Protein AF-0000000084805340 (afdb_homodimer)

Solvent-accessible surface area (backbone atoms only — not comparable to full-atom values): 25530 Å² total; per-residue (Å²): 120,75,67,56,54,58,51,49,50,50,53,51,51,50,49,49,51,50,48,52,50,48,50,46,33,46,48,24,64,72,66,59,49,51,51,74,78,45,49,32,59,67,52,22,52,51,39,37,47,47,32,56,75,67,48,68,43,53,66,16,47,51,46,40,50,48,22,26,52,51,4,32,51,51,7,40,52,50,9,49,52,53,14,47,51,30,64,72,32,68,70,47,32,68,67,45,55,80,47,46,63,61,62,62,34,36,57,60,73,74,46,36,56,58,33,34,73,75,54,34,50,54,64,58,21,23,18,50,43,2,12,54,50,9,17,49,45,20,21,51,18,33,35,50,10,55,64,62,47,53,63,68,58,52,51,49,39,52,72,71,64,50,48,74,66,51,42,39,66,71,43,38,48,61,56,12,44,65,38,32,44,53,14,46,48,52,18,45,58,37,8,51,51,25,27,36,53,23,18,53,69,45,44,84,59,13,50,37,26,47,37,52,53,27,47,75,69,60,33,43,29,47,32,53,27,52,48,52,53,49,26,50,49,33,44,49,43,52,50,51,47,50,51,52,39,52,71,72,38,51,76,58,62,74,46,93,63,86,70,82,127,120,74,67,56,55,57,52,47,50,50,53,50,51,50,49,48,50,49,47,51,49,48,50,48,33,46,50,25,65,74,67,62,48,51,49,74,77,46,48,31,58,67,52,22,51,51,38,36,46,48,33,56,76,68,47,68,42,51,66,16,47,51,45,40,50,48,22,26,52,52,4,32,51,54,7,40,52,49,8,49,51,53,16,47,51,30,65,73,32,68,70,48,32,68,66,44,57,82,47,46,63,60,62,61,34,37,56,58,72,74,46,36,56,58,34,34,73,75,55,32,49,52,66,59,22,22,19,49,42,3,11,55,51,10,18,48,45,22,21,51,18,34,37,50,9,54,65,62,46,54,64,67,58,52,51,48,39,53,73,73,64,51,47,73,65,52,44,39,66,70,43,38,48,60,57,12,44,64,39,32,47,54,14,47,47,52,17,44,56,36,7,54,52,26,26,36,51,23,19,53,68,46,43,83,60,13,50,38,28,47,36,52,54,27,46,74,68,59,34,42,27,48,30,53,28,51,48,52,52,48,26,51,49,34,44,48,43,51,49,52,46,49,52,51,39,52,70,72,38,51,75,58,61,74,45,93,64,84,69,83,126

Foldseek 3Di:
DVVVVVVVVVVVVVVVVVVVLVVQQCCCVVVVPDVLVPNRPVLLVVLLCCCVVVVVCVQQAVLLVCLLVLLLVLLLVLLQVVLVVCQVDVVSVVVCVVCLVVLLPDPLLVCLLVLCVVPNQGSVSLSNSLSSNLNNLLNVLSNVQQVQFDPVVVVVCVVVVHDPVRCCPVGSCLSSLVSNLVSSLVSSLSSLVSNLSNVCSHHDGHLSVVLVVCVVVSVVSNNVNSVVVSVVSSVVSNVVSVVVCCVRNVVVVVDDDPDPD/DVVVVVVVVVVVVVVVVVVVLVVQQCCCVVVVPDVLVPNRPVLLVVLLCCCVVVVVCVQQLVLLVCLLVLLLVLLLVLLQVVLVVCQVDVVNVVVCVVCLVVLLPDPLLVCLLVLCVVPNQGSVSLSNSLSSNLNNLLNVLSNVQLVQFDPVVVVVCVVVVHDPVRCCPVGSCLSSLVSNLVSSLVSSLSSLVSNLSNVCSHHDGHLSVVLVVCVVVSVSSNNVNSVVVSVVSSVVSNVVSVVVCCVRNVVVVVDDDPPPD

Radius of gyration: 24.5 Å; Cα contacts (8 Å, |Δi|>4): 705; chains: 2; bounding box: 59×65×71 Å

Secondary structure (DSSP, 8-state):
-HHHHHHHHHHHHHHHHHHHHHHHHHHHHHHT--TTT---HHHHHHHHHHHHHTSTHHHHHHHHHHHHHHHHHHHHHHHHHHHHHHHH-HHHHHHHHHHHHHHHHS-GGGGHHHHHHHH-SSHHHHHHHHHHHHHHHHHHHHHHHHHTS-HHHHHHHHHTT--HHHHIIIIIHHHHHHHHHHHHHHHHHHHHHHHHHHHHHS-SSSHHHHHHHHHHTT-HHHHHHHHHHHHHHHHHHHHHHHHHHHHHHHHHHTSS-----/-HHHHHHHHHHHHHHHHHHHHHHHHHHHHHTT--TTT---HHHHHHHHHHHHHTSTHHHHHHHHHHHHHHHHHHHHHHHHHHHHHHHH-HHHHHHHHHHHHHHHHS-GGGGHHHHHHHH-SSHHHHHHHHHHHHHHHHHHHHHHHHHTS-HHHHHHHHHTT--HHHHIIIIIHHHHHHHHHHHHHHHHHHHHHHHHHHHHHS-SSSHHHHHHHHHHTT-HHHHHHHHHHHHHHHHHHHHHHHHHHHHHSHHHHTSS-----

Nearest PDB structures (foldseek):
  8wm8-assembly1_A  TM=8.573E-01  e=1.080E-06  Nostoc sp. PCC 7120 = FACHB-418
  7ahd-assembly1_B  TM=6.836E-01  e=7.250E-08  Lactococcus lactis subsp. lactis
  7ahc-assembly1_B  TM=7.481E-01  e=4.657E-07  Lactococcus lactis subsp. lactis
  7ahd-assembly1_A  TM=6.688E-01  e=2.737E-07  Lactococcus lactis subsp. lactis
  7ahh-assembly1_A  TM=7.153E-01  e=5.089E-06  Lactococcus lactis subsp. lactis

Organism: Rhodopseudomonas palustris (strain HaA2) (NCBI:txid316058)

Sequence (522 aa):
MKSSRKTSHLLQSLLLAVLFVSVWEGCCRLFGISQLVLPPPSAIAVRLQSLVFGGTIWPHLWATLFEILSGFVLGVLAGLVVGALISLIPVLERLIYPYLVALQTLPKVAIAPLFIIWFGYGLTSKVVITALVCFFPVLVSVIAGFHSTDKDQLDMMKAFGATKWQTLVRLRIPSALVLIFAGLEIAAVLAVIGAIVGEFVGAQVGLGYLVVTLNFSLDVAGVFAVLIVLSAIGLAMHAITRYAARRYIFWIRRSDAPVIPMKSSRKTSHLLQSLLLAVLFVSVWEGCCRLFGISQLVLPPPSAIAVRLQSLVFGGTIWPHLWATLFEILSGFVLGVLAGLVVGALISLIPVLERLIYPYLVALQTLPKVAIAPLFIIWFGYGLTSKVVITALVCFFPVLVSVIAGFHSTDKDQLDMMKAFGATKWQTLVRLRIPSALVLIFAGLEIAAVLAVIGAIVGEFVGAQVGLGYLVVTLNFSLDVAGVFAVLIVLSAIGLAMHAITRYAARRYIFWIRRSDAPVIP

pLDDT: mean 88.42, std 13.18, range [30.05, 98.56]

Structure (mmCIF, N/CA/C/O backbone):
data_AF-0000000084805340-model_v1
#
loop_
_entity.id
_entity.type
_entity.pdbx_description
1 polymer 'Binding-protein-dependent transport systems inner membrane component'
#
loop_
_atom_site.group_PDB
_atom_site.id
_atom_site.type_symbol
_atom_site.label_atom_id
_atom_site.label_alt_id
_atom_site.label_comp_id
_atom_site.label_asym_id
_atom_site.label_entity_id
_atom_site.label_seq_id
_atom_site.pdbx_PDB_ins_code
_atom_site.Cartn_x
_atom_site.Cartn_y
_atom_site.Cartn_z
_atom_site.occupancy
_atom_site.B_iso_or_equiv
_atom_site.auth_seq_id
_atom_site.auth_comp_id
_atom_site.auth_asym_id
_atom_site.auth_atom_id
_atom_site.pdbx_PDB_model_num
ATOM 1 N N . MET A 1 1 ? 9.281 36.688 -18.844 1 39.62 1 MET A N 1
ATOM 2 C CA . MET A 1 1 ? 10.5 36.156 -18.234 1 39.62 1 MET A CA 1
ATOM 3 C C . MET A 1 1 ? 10.195 34.938 -17.406 1 39.62 1 MET A C 1
ATOM 5 O O . MET A 1 1 ? 11.102 34.156 -17.062 1 39.62 1 MET A O 1
ATOM 9 N N . LYS A 1 2 ? 8.922 34.844 -16.719 1 49.28 2 LYS A N 1
ATOM 10 C CA . LYS A 1 2 ? 8.469 33.781 -15.844 1 49.28 2 LYS A CA 1
ATOM 11 C C . LYS A 1 2 ? 8.195 32.5 -16.641 1 49.28 2 LYS A C 1
ATOM 13 O O . LYS A 1 2 ? 8.414 31.391 -16.141 1 49.28 2 LYS A O 1
ATOM 18 N N . SER A 1 3 ? 7.777 32.625 -17.828 1 51.97 3 SER A N 1
ATOM 19 C CA . SER A 1 3 ? 7.402 31.531 -18.719 1 51.97 3 SER A CA 1
ATOM 20 C C . SER A 1 3 ? 8.633 30.766 -19.203 1 51.97 3 SER A C 1
ATOM 22 O O . SER A 1 3 ? 8.57 29.547 -19.422 1 51.97 3 SER A O 1
ATOM 24 N N . SER A 1 4 ? 9.688 31.453 -19.266 1 50.66 4 SER A N 1
ATOM 25 C CA . SER A 1 4 ? 10.93 30.891 -19.781 1 50.66 4 SER A CA 1
ATOM 26 C C . SER A 1 4 ? 11.547 29.906 -18.797 1 50.66 4 SER A C 1
ATOM 28 O O . SER A 1 4 ? 12.133 28.906 -19.203 1 50.66 4 SER A O 1
ATOM 30 N N . ARG A 1 5 ? 11.312 30.109 -17.547 1 55.47 5 ARG A N 1
ATOM 31 C CA . ARG A 1 5 ? 11.914 29.266 -16.516 1 55.47 5 ARG A CA 1
ATOM 32 C C . ARG A 1 5 ? 11.234 27.906 -16.453 1 55.47 5 ARG A C 1
ATOM 34 O O . ARG A 1 5 ? 11.891 26.891 -16.234 1 55.47 5 ARG A O 1
ATOM 41 N N . LYS A 1 6 ? 9.922 27.953 -16.641 1 59.56 6 LYS A N 1
ATOM 42 C CA . LYS A 1 6 ? 9.172 26.703 -16.594 1 59.56 6 LYS A CA 1
ATOM 43 C C . LYS A 1 6 ? 9.539 25.797 -17.781 1 59.56 6 LYS A C 1
ATOM 45 O O . LYS A 1 6 ? 9.688 24.594 -17.625 1 59.56 6 LYS A O 1
ATOM 50 N N . THR A 1 7 ? 9.688 26.438 -18.875 1 61.66 7 THR A N 1
ATOM 51 C CA . THR A 1 7 ? 10.055 25.703 -20.094 1 61.66 7 THR A CA 1
ATOM 52 C C . THR A 1 7 ? 11.477 25.156 -19.984 1 61.66 7 THR A C 1
ATOM 54 O O . THR A 1 7 ? 11.75 24.047 -20.453 1 61.66 7 THR A O 1
ATOM 57 N N . SER A 1 8 ? 12.266 25.922 -19.344 1 66.06 8 SER A N 1
ATOM 58 C CA . SER A 1 8 ? 13.648 25.484 -19.172 1 66.06 8 SER A CA 1
ATOM 59 C C . SER A 1 8 ? 13.742 24.281 -18.25 1 66.06 8 SER A C 1
ATOM 61 O O . SER A 1 8 ? 14.508 23.344 -18.516 1 66.06 8 SER A O 1
ATOM 63 N N . HIS A 1 9 ? 12.82 24.219 -17.375 1 71.75 9 HIS A N 1
ATOM 64 C CA . HIS A 1 9 ? 12.82 23.094 -16.453 1 71.75 9 HIS A CA 1
ATOM 65 C C . HIS A 1 9 ? 12.32 21.812 -17.125 1 71.75 9 HIS A C 1
ATOM 67 O O . HIS A 1 9 ? 12.852 20.734 -16.906 1 71.75 9 HIS A O 1
ATOM 73 N N . LEU A 1 10 ? 11.43 22.031 -18.016 1 73.62 10 LEU A N 1
ATOM 74 C CA . LEU A 1 10 ? 10.906 20.891 -18.75 1 73.62 10 LEU A CA 1
ATOM 75 C C . LEU A 1 10 ? 11.953 20.344 -19.719 1 73.62 10 LEU A C 1
ATOM 77 O O . LEU A 1 10 ? 12.094 19.125 -19.875 1 73.62 10 LEU A O 1
ATOM 81 N N . LEU A 1 11 ? 12.617 21.266 -20.359 1 76.5 11 LEU A N 1
ATOM 82 C CA . LEU A 1 11 ? 13.648 20.859 -21.312 1 76.5 11 LEU A CA 1
ATOM 83 C C . LEU A 1 11 ? 14.797 20.156 -20.594 1 76.5 11 LEU A C 1
ATOM 85 O O . LEU A 1 11 ? 15.336 19.172 -21.094 1 76.5 11 LEU A O 1
ATOM 89 N N . GLN A 1 12 ? 15.109 20.625 -19.484 1 76.12 12 GLN A N 1
ATOM 90 C CA . GLN A 1 12 ? 16.172 20.016 -18.703 1 76.12 12 GLN A CA 1
ATOM 91 C C . GLN A 1 12 ? 15.758 18.625 -18.219 1 76.12 12 GLN A C 1
ATOM 93 O O . GLN A 1 12 ? 16.562 17.688 -18.234 1 76.12 12 GLN A O 1
ATOM 98 N N . SER A 1 13 ? 14.523 18.531 -17.844 1 78.38 13 SER A N 1
ATOM 99 C CA . SER A 1 13 ? 14.016 17.234 -17.406 1 78.38 13 SER A CA 1
ATOM 100 C C . SER A 1 13 ? 14 16.219 -18.547 1 78.38 13 SER A C 1
ATOM 102 O O . SER A 1 13 ? 14.344 15.047 -18.344 1 78.38 13 SER A O 1
ATOM 104 N N . LEU A 1 14 ? 13.656 16.672 -19.672 1 81.62 14 LEU A N 1
ATOM 105 C CA . LEU A 1 14 ? 13.609 15.797 -20.844 1 81.62 14 LEU A CA 1
ATOM 106 C C . LEU A 1 14 ? 15.008 15.375 -21.266 1 81.62 14 LEU A C 1
ATOM 108 O O . LEU A 1 14 ? 15.227 14.227 -21.641 1 81.62 14 LEU A O 1
ATOM 112 N N . LEU A 1 15 ? 15.906 16.266 -21.172 1 82.31 15 LEU A N 1
ATOM 113 C CA . LEU A 1 15 ? 17.281 15.961 -21.531 1 82.31 15 LEU A CA 1
ATOM 114 C C . LEU A 1 15 ? 17.891 14.938 -20.578 1 82.31 15 LEU A C 1
ATOM 116 O O . LEU A 1 15 ? 18.625 14.047 -21 1 82.31 15 LEU A O 1
ATOM 120 N N . LEU A 1 16 ? 17.547 15.094 -19.391 1 81.19 16 LEU A N 1
ATOM 121 C CA . LEU A 1 16 ? 18.047 14.148 -18.406 1 81.19 16 LEU A CA 1
ATOM 122 C C . LEU A 1 16 ? 17.453 12.758 -18.641 1 81.19 16 LEU A C 1
ATOM 124 O O . LEU A 1 16 ? 18.141 11.75 -18.469 1 81.19 16 LEU A O 1
ATOM 128 N N . ALA A 1 17 ? 16.219 12.742 -18.969 1 84.56 17 ALA A N 1
ATOM 129 C CA . ALA A 1 17 ? 15.586 11.461 -19.25 1 84.56 17 ALA A CA 1
ATOM 130 C C . ALA A 1 17 ? 16.219 10.789 -20.469 1 84.56 17 ALA A C 1
ATOM 132 O O . ALA A 1 17 ? 16.5 9.586 -20.438 1 84.56 17 ALA A O 1
ATOM 133 N N . VAL A 1 18 ? 16.453 11.617 -21.453 1 87.69 18 VAL A N 1
ATOM 134 C CA . VAL A 1 18 ? 17.062 11.102 -22.672 1 87.69 18 VAL A CA 1
ATOM 135 C C . VAL A 1 18 ? 18.484 10.617 -22.391 1 87.69 18 VAL A C 1
ATOM 137 O O . VAL A 1 18 ? 18.906 9.57 -22.891 1 87.69 18 VAL A O 1
ATOM 140 N N . LEU A 1 19 ? 19.172 11.391 -21.594 1 87.31 19 LEU A N 1
ATOM 141 C CA . LEU A 1 19 ? 20.516 11.008 -21.234 1 87.31 19 LEU A CA 1
ATOM 142 C C . LEU A 1 19 ? 20.516 9.695 -20.438 1 87.31 19 LEU A C 1
ATOM 144 O O . LEU A 1 19 ? 21.359 8.828 -20.672 1 87.31 19 LEU A O 1
ATOM 148 N N . PHE A 1 20 ? 19.641 9.602 -19.562 1 87.38 20 PHE A N 1
ATOM 149 C CA . PHE A 1 20 ? 19.547 8.391 -18.766 1 87.38 20 PHE A CA 1
ATOM 150 C C . PHE A 1 20 ? 19.266 7.176 -19.641 1 87.38 20 PHE A C 1
ATOM 152 O O . PHE A 1 20 ? 19.906 6.137 -19.5 1 87.38 20 PHE A O 1
ATOM 159 N N . VAL A 1 21 ? 18.359 7.328 -20.578 1 90.31 21 VAL A N 1
ATOM 160 C CA . VAL A 1 21 ? 17.984 6.23 -21.453 1 90.31 21 VAL A CA 1
ATOM 161 C C . VAL A 1 21 ? 19.141 5.883 -22.391 1 90.31 21 VAL A C 1
ATOM 163 O O . VAL A 1 21 ? 19.391 4.707 -22.672 1 90.31 21 VAL A O 1
ATOM 166 N N . SER A 1 22 ? 19.812 6.934 -22.844 1 91.62 22 SER A N 1
ATOM 167 C CA . SER A 1 22 ? 20.938 6.715 -23.734 1 91.62 22 SER A CA 1
ATOM 168 C C . SER A 1 22 ? 22.094 6.004 -23.031 1 91.62 22 SER A C 1
ATOM 170 O O . SER A 1 22 ? 22.734 5.121 -23.594 1 91.62 22 SER A O 1
ATOM 172 N N . VAL A 1 23 ? 22.297 6.398 -21.844 1 91.62 23 VAL A N 1
ATOM 173 C CA . VAL A 1 23 ? 23.344 5.754 -21.062 1 91.62 23 VAL A CA 1
ATOM 174 C C . VAL A 1 23 ? 22.953 4.301 -20.781 1 91.62 23 VAL A C 1
ATOM 176 O O . VAL A 1 23 ? 23.797 3.404 -20.859 1 91.62 23 VAL A O 1
ATOM 179 N N . TRP A 1 24 ? 21.719 4.102 -20.5 1 91.62 24 TRP A N 1
ATOM 180 C CA . TRP A 1 24 ? 21.203 2.754 -20.297 1 91.62 24 TRP A CA 1
ATOM 181 C C . TRP A 1 24 ? 21.391 1.904 -21.547 1 91.62 24 TRP A C 1
ATOM 183 O O . TRP A 1 24 ? 21.922 0.796 -21.469 1 91.62 24 TRP A O 1
ATOM 193 N N . GLU A 1 25 ? 21.016 2.436 -22.625 1 93.06 25 GLU A N 1
ATOM 194 C CA . GLU A 1 25 ? 21.188 1.744 -23.906 1 93.06 25 GLU A CA 1
ATOM 195 C C . GLU A 1 25 ? 22.656 1.447 -24.188 1 93.06 25 GLU A C 1
ATOM 197 O O . GLU A 1 25 ? 23 0.334 -24.594 1 93.06 25 GLU A O 1
ATOM 202 N N . GLY A 1 26 ? 23.406 2.469 -24.031 1 92.12 26 GLY A N 1
ATOM 203 C CA . GLY A 1 26 ? 24.828 2.324 -24.281 1 92.12 26 GLY A CA 1
ATOM 204 C C . GLY A 1 26 ? 25.484 1.291 -23.375 1 92.12 26 GLY A C 1
ATOM 205 O O . GLY A 1 26 ? 26.312 0.493 -23.844 1 92.12 26 GLY A O 1
ATOM 206 N N . CYS A 1 27 ? 25.156 1.305 -22.125 1 91.44 27 CYS A N 1
ATOM 207 C CA . CYS A 1 27 ? 25.734 0.347 -21.188 1 91.44 27 CYS A CA 1
ATOM 208 C C . CYS A 1 27 ? 25.359 -1.08 -21.562 1 91.44 27 CYS A C 1
ATOM 210 O O . CYS A 1 27 ? 26.188 -1.984 -21.5 1 91.44 27 CYS A O 1
ATOM 212 N N . CYS A 1 28 ? 24.125 -1.245 -21.953 1 90.81 28 CYS A N 1
ATOM 213 C CA . CYS A 1 28 ? 23.672 -2.576 -22.344 1 90.81 28 CYS A CA 1
ATOM 214 C C . CYS A 1 28 ? 24.406 -3.07 -23.578 1 90.81 28 CYS A C 1
ATOM 216 O O . CYS A 1 28 ? 24.828 -4.23 -23.641 1 90.81 28 CYS A O 1
ATOM 218 N N . ARG A 1 29 ? 24.656 -2.166 -24.469 1 89.06 29 ARG A N 1
ATOM 219 C CA . ARG A 1 29 ? 25.266 -2.555 -25.734 1 89.06 29 ARG A CA 1
ATOM 220 C C . ARG A 1 29 ? 26.781 -2.668 -25.594 1 89.06 29 ARG A C 1
ATOM 222 O O . ARG A 1 29 ? 27.406 -3.568 -26.172 1 89.06 29 ARG A O 1
ATOM 229 N N . LEU A 1 30 ? 27.344 -1.764 -24.828 1 90.62 30 LEU A N 1
ATOM 230 C CA . LEU A 1 30 ? 28.797 -1.715 -24.703 1 90.62 30 LEU A CA 1
ATOM 231 C C . LEU A 1 30 ? 29.312 -2.854 -23.844 1 90.62 30 LEU A C 1
ATOM 233 O O . LEU A 1 30 ? 30.375 -3.422 -24.109 1 90.62 30 LEU A O 1
ATOM 237 N N . PHE A 1 31 ? 28.562 -3.143 -22.812 1 91.94 31 PHE A N 1
ATOM 238 C CA . PHE A 1 31 ? 29.047 -4.152 -21.875 1 91.94 31 PHE A CA 1
ATOM 239 C C . PHE A 1 31 ? 28.438 -5.512 -22.188 1 91.94 31 PHE A C 1
ATOM 241 O O . PHE A 1 31 ? 28.734 -6.5 -21.516 1 91.94 31 PHE A O 1
ATOM 248 N N . GLY A 1 32 ? 27.609 -5.648 -23.156 1 88.62 32 GLY A N 1
ATOM 249 C CA . GLY A 1 32 ? 27.016 -6.91 -23.562 1 88.62 32 GLY A CA 1
ATOM 250 C C . GLY A 1 32 ? 26.172 -7.551 -22.484 1 88.62 32 GLY A C 1
ATOM 251 O O . GLY A 1 32 ? 26.266 -8.758 -22.234 1 88.62 32 GLY A O 1
ATOM 252 N N . ILE A 1 33 ? 25.531 -6.73 -21.875 1 87.75 33 ILE A N 1
ATOM 253 C CA . ILE A 1 33 ? 24.688 -7.219 -20.797 1 87.75 33 ILE A CA 1
ATOM 254 C C . ILE A 1 33 ? 23.578 -8.109 -21.359 1 87.75 33 ILE A C 1
ATOM 256 O O . ILE A 1 33 ? 22.922 -7.75 -22.344 1 87.75 33 ILE A O 1
ATOM 260 N N . SER A 1 34 ? 23.453 -9.266 -20.828 1 89.62 34 SER A N 1
ATOM 261 C CA . SER A 1 34 ? 22.406 -10.195 -21.266 1 89.62 34 SER A CA 1
ATOM 262 C C . SER A 1 34 ? 21.031 -9.57 -21.172 1 89.62 34 SER A C 1
ATOM 264 O O . SER A 1 34 ? 20.75 -8.781 -20.266 1 89.62 34 SER A O 1
ATOM 266 N N . GLN A 1 35 ? 20.109 -9.906 -22.047 1 87.81 35 GLN A N 1
ATOM 267 C CA . GLN A 1 35 ? 18.75 -9.391 -22.078 1 87.81 35 GLN A CA 1
ATOM 268 C C . GLN A 1 35 ? 17.938 -9.906 -20.891 1 87.81 35 GLN A C 1
ATOM 270 O O . GLN A 1 35 ? 16.906 -9.328 -20.531 1 87.81 35 GLN A O 1
ATOM 275 N N . LEU A 1 36 ? 18.422 -10.961 -20.328 1 86.44 36 LEU A N 1
ATOM 276 C CA . LEU A 1 36 ? 17.75 -11.516 -19.156 1 86.44 36 LEU A CA 1
ATOM 277 C C . LEU A 1 36 ? 18.016 -10.664 -17.922 1 86.44 36 LEU A C 1
ATOM 279 O O . LEU A 1 36 ? 17.172 -10.602 -17.016 1 86.44 36 LEU A O 1
ATOM 283 N N . VAL A 1 37 ? 19.172 -10.07 -18.016 1 86.56 37 VAL A N 1
ATOM 284 C CA . VAL A 1 37 ? 19.562 -9.242 -16.875 1 86.56 37 VAL A CA 1
ATOM 285 C C . VAL A 1 37 ? 18.969 -7.844 -17.031 1 86.56 37 VAL A C 1
ATOM 287 O O . VAL A 1 37 ? 18.281 -7.348 -16.125 1 86.56 37 VAL A O 1
ATOM 290 N N . LEU A 1 38 ? 19.203 -7.238 -18.156 1 91.94 38 LEU A N 1
ATOM 291 C CA . LEU A 1 38 ? 18.719 -5.883 -18.391 1 91.94 38 LEU A CA 1
ATOM 292 C C . LEU A 1 38 ? 18.578 -5.605 -19.875 1 91.94 38 LEU A C 1
ATOM 294 O O . LEU A 1 38 ? 19.562 -5.238 -20.547 1 91.94 38 LEU A O 1
ATOM 298 N N . PRO A 1 39 ? 17.375 -5.648 -20.266 1 94.19 39 PRO A N 1
ATOM 299 C CA . PRO A 1 39 ? 17.203 -5.352 -21.703 1 94.19 39 PRO A CA 1
ATOM 300 C C . PRO A 1 39 ? 17.406 -3.873 -22.016 1 94.19 39 PRO A C 1
ATOM 302 O O . PRO A 1 39 ? 17.031 -3.008 -21.219 1 94.19 39 PRO A O 1
ATOM 305 N N . PRO A 1 40 ? 18 -3.689 -23.109 1 94.56 40 PRO A N 1
ATOM 306 C CA . PRO A 1 40 ? 18.109 -2.289 -23.531 1 94.56 40 PRO A CA 1
ATOM 307 C C . PRO A 1 40 ? 16.75 -1.646 -23.812 1 94.56 40 PRO A C 1
ATOM 309 O O . PRO A 1 40 ? 15.812 -2.334 -24.219 1 94.56 40 PRO A O 1
ATOM 312 N N . PRO A 1 41 ? 16.719 -0.38 -23.594 1 95.56 41 PRO A N 1
ATOM 313 C CA . PRO A 1 41 ? 15.453 0.331 -23.812 1 95.56 41 PRO A CA 1
ATOM 314 C C . PRO A 1 41 ? 14.898 0.122 -25.219 1 95.56 41 PRO A C 1
ATOM 316 O O . PRO A 1 41 ? 13.68 0.091 -25.422 1 95.56 41 PRO A O 1
ATOM 319 N N . SER A 1 42 ? 15.734 -0.044 -26.188 1 94.81 42 SER A N 1
ATOM 320 C CA . SER A 1 42 ? 15.273 -0.28 -27.562 1 94.81 42 SER A CA 1
ATOM 321 C C . SER A 1 42 ? 14.516 -1.598 -27.672 1 94.81 42 SER A C 1
ATOM 323 O O . SER A 1 42 ? 13.492 -1.677 -28.344 1 94.81 42 SER A O 1
ATOM 325 N N . ALA A 1 43 ? 15.023 -2.605 -27 1 95.5 43 ALA A N 1
ATOM 326 C CA . ALA A 1 43 ? 14.352 -3.9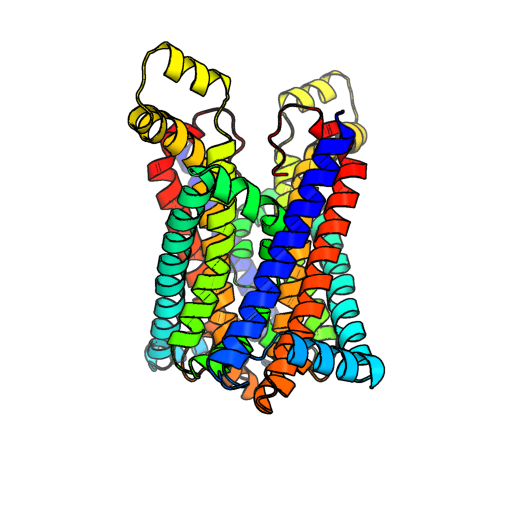02 -26.984 1 95.5 43 ALA A CA 1
ATOM 327 C C . ALA A 1 43 ? 13 -3.82 -26.281 1 95.5 43 ALA A C 1
ATOM 329 O O . ALA A 1 43 ? 12.039 -4.477 -26.688 1 95.5 43 ALA A O 1
ATOM 330 N N . ILE A 1 44 ? 12.961 -3.072 -25.234 1 96.56 44 ILE A N 1
ATOM 331 C CA . ILE A 1 44 ? 11.719 -2.877 -24.5 1 96.56 44 ILE A CA 1
ATOM 332 C C . ILE A 1 44 ? 10.695 -2.176 -25.391 1 96.56 44 ILE A C 1
ATOM 334 O O . ILE A 1 44 ? 9.523 -2.562 -25.438 1 96.56 44 ILE A O 1
ATOM 338 N N . ALA A 1 45 ? 11.148 -1.181 -26.125 1 96.44 45 ALA A N 1
ATOM 339 C CA . ALA A 1 45 ? 10.266 -0.426 -27 1 96.44 45 ALA A CA 1
ATOM 340 C C . ALA A 1 45 ? 9.719 -1.312 -28.125 1 96.44 45 ALA A C 1
ATOM 342 O O . ALA A 1 45 ? 8.531 -1.234 -28.453 1 96.44 45 ALA A O 1
ATOM 343 N N . VAL A 1 46 ? 10.539 -2.104 -28.656 1 96.56 46 VAL A N 1
ATOM 344 C CA . VAL A 1 46 ? 10.133 -2.998 -29.734 1 96.56 46 VAL A CA 1
ATOM 345 C C . VAL A 1 46 ? 9.125 -4.02 -29.219 1 96.56 46 VAL A C 1
ATOM 347 O O . VAL A 1 46 ? 8.125 -4.305 -29.875 1 96.56 46 VAL A O 1
ATOM 350 N N . ARG A 1 47 ? 9.414 -4.547 -28.047 1 96.94 47 ARG A N 1
ATOM 351 C CA . ARG A 1 47 ? 8.508 -5.535 -27.469 1 96.94 47 ARG A CA 1
ATOM 352 C C . ARG A 1 47 ? 7.168 -4.906 -27.109 1 96.94 47 ARG A C 1
ATOM 354 O O . ARG A 1 47 ? 6.121 -5.539 -27.25 1 96.94 47 ARG A O 1
ATOM 361 N N . LEU A 1 48 ? 7.234 -3.705 -26.625 1 97.62 48 LEU A N 1
ATOM 362 C CA . LEU A 1 48 ? 5.996 -2.984 -26.344 1 97.62 48 LEU A CA 1
ATOM 363 C C . LEU A 1 48 ? 5.18 -2.789 -27.609 1 97.62 48 LEU A C 1
ATOM 365 O O . LEU A 1 48 ? 3.961 -2.98 -27.609 1 97.62 48 LEU A O 1
ATOM 369 N N . GLN A 1 49 ? 5.859 -2.434 -28.656 1 97.12 49 GLN A N 1
ATOM 370 C CA . GLN A 1 49 ? 5.184 -2.26 -29.938 1 97.12 49 GLN A CA 1
ATOM 371 C C . GLN A 1 49 ? 4.555 -3.566 -30.406 1 97.12 49 GLN A C 1
ATOM 373 O O . GLN A 1 49 ? 3.428 -3.574 -30.906 1 97.12 49 GLN A O 1
ATOM 378 N N . SER A 1 50 ? 5.266 -4.598 -30.25 1 97.19 50 SER A N 1
ATOM 379 C CA . SER A 1 50 ? 4.75 -5.898 -30.656 1 97.19 50 SER A CA 1
ATOM 380 C C . SER A 1 50 ? 3.521 -6.285 -29.844 1 97.19 50 SER A C 1
ATOM 382 O O . SER A 1 50 ? 2.564 -6.848 -30.375 1 97.19 50 SER A O 1
ATOM 384 N N . LEU A 1 51 ? 3.555 -6 -28.531 1 97.06 51 LEU A N 1
ATOM 385 C CA . LEU A 1 51 ? 2.428 -6.316 -27.672 1 97.06 51 LEU A CA 1
ATOM 386 C C . LEU A 1 51 ? 1.211 -5.469 -28.031 1 97.06 51 LEU A C 1
ATOM 388 O O . LEU A 1 51 ? 0.082 -5.965 -28.016 1 97.06 51 LEU A O 1
ATOM 392 N N . VAL A 1 52 ? 1.443 -4.223 -28.406 1 96.69 52 VAL A N 1
ATOM 393 C CA . VAL A 1 52 ? 0.36 -3.287 -28.688 1 96.69 52 VAL A CA 1
ATOM 394 C C . VAL A 1 52 ? -0.196 -3.549 -30.094 1 96.69 52 VAL A C 1
ATOM 396 O O . VAL A 1 52 ? -1.404 -3.729 -30.266 1 96.69 52 VAL A O 1
ATOM 399 N N . PHE A 1 53 ? 0.684 -3.619 -31.047 1 96.38 53 PHE A N 1
ATOM 400 C CA . PHE A 1 53 ? 0.249 -3.752 -32.438 1 96.38 53 PHE A CA 1
ATOM 401 C C . PHE A 1 53 ? -0.173 -5.188 -32.75 1 96.38 53 PHE A C 1
ATOM 403 O O . PHE A 1 53 ? -1.03 -5.422 -33.594 1 96.38 53 PHE A O 1
ATOM 410 N N . GLY A 1 54 ? 0.392 -6.09 -32.031 1 96.12 54 GLY A N 1
ATOM 411 C CA . GLY A 1 54 ? -0.056 -7.469 -32.156 1 96.12 54 GLY A CA 1
ATOM 412 C C . GLY A 1 54 ? -1.377 -7.727 -31.438 1 96.12 54 GLY A C 1
ATOM 413 O O . GLY A 1 54 ? -2 -8.773 -31.656 1 96.12 54 GLY A O 1
ATOM 414 N N . GLY A 1 55 ? -1.771 -6.82 -30.547 1 95.44 55 GLY A N 1
ATOM 415 C CA . GLY A 1 55 ? -3.078 -6.871 -29.922 1 95.44 55 GLY A CA 1
ATOM 416 C C . GLY A 1 55 ? -3.088 -7.68 -28.641 1 95.44 55 GLY A C 1
ATOM 417 O O . GLY A 1 55 ? -4.105 -7.746 -27.938 1 95.44 55 GLY A O 1
ATOM 418 N N . THR A 1 56 ? -2.025 -8.312 -28.297 1 95.5 56 THR A N 1
ATOM 419 C CA . THR A 1 56 ? -1.941 -9.219 -27.156 1 95.5 56 THR A CA 1
ATOM 420 C C . THR A 1 56 ? -2.232 -8.477 -25.859 1 95.5 56 THR A C 1
ATOM 422 O O . THR A 1 56 ? -2.85 -9.031 -24.938 1 95.5 56 THR A O 1
ATOM 425 N N . ILE A 1 57 ? -1.895 -7.238 -25.797 1 97.44 57 ILE A N 1
ATOM 426 C CA . ILE A 1 57 ? -1.908 -6.539 -24.516 1 97.44 57 ILE A CA 1
ATOM 427 C C . ILE A 1 57 ? -3.314 -6.016 -24.234 1 97.44 57 ILE A C 1
ATOM 429 O O . ILE A 1 57 ? -3.668 -5.773 -23.078 1 97.44 57 ILE A O 1
ATOM 433 N N . TRP A 1 58 ? -4.176 -5.863 -25.188 1 97.56 58 TRP A N 1
ATOM 434 C CA . TRP A 1 58 ? -5.414 -5.102 -25.047 1 97.56 58 TRP A CA 1
ATOM 435 C C . TRP A 1 58 ? -6.387 -5.812 -24.109 1 97.56 58 TRP A C 1
ATOM 437 O O . TRP A 1 58 ? -6.945 -5.195 -23.188 1 97.56 58 TRP A O 1
ATOM 447 N N . PRO A 1 59 ? -6.633 -7.137 -24.344 1 97.5 59 PRO A N 1
ATOM 448 C CA . PRO A 1 59 ? -7.531 -7.805 -23.391 1 97.5 59 PRO A CA 1
ATOM 449 C C . PRO A 1 59 ? -7.023 -7.734 -21.953 1 97.5 59 PRO A C 1
ATOM 451 O O . PRO A 1 59 ? -7.824 -7.633 -21.016 1 97.5 59 PRO A O 1
ATOM 454 N N . HIS A 1 60 ? -5.762 -7.82 -21.766 1 98.19 60 HIS A N 1
ATOM 455 C CA . HIS A 1 60 ? -5.152 -7.754 -20.453 1 98.19 60 HIS A CA 1
ATOM 456 C C . HIS A 1 60 ? -5.262 -6.352 -19.859 1 98.19 60 HIS A C 1
ATOM 458 O O . HIS A 1 60 ? -5.555 -6.191 -18.672 1 98.19 60 HIS A O 1
ATOM 464 N N . LEU A 1 61 ? -5.039 -5.367 -20.719 1 98.19 61 LEU A N 1
ATOM 465 C CA . LEU A 1 61 ? -5.156 -3.973 -20.297 1 98.19 61 LEU A CA 1
ATOM 466 C C . LEU A 1 61 ? -6.578 -3.658 -19.844 1 98.19 61 LEU A C 1
ATOM 468 O O . LEU A 1 61 ? -6.781 -3.039 -18.797 1 98.19 61 LEU A O 1
ATOM 472 N N . TRP A 1 62 ? -7.516 -4.078 -20.594 1 97.81 62 TRP A N 1
ATOM 473 C CA . TRP A 1 62 ? -8.914 -3.812 -20.281 1 97.81 62 TRP A CA 1
ATOM 474 C C . TRP A 1 62 ? -9.328 -4.508 -18.984 1 97.81 62 TRP A C 1
ATOM 476 O O . TRP A 1 62 ? -10.055 -3.938 -18.172 1 97.81 62 TRP A O 1
ATOM 486 N N . ALA A 1 63 ? -8.922 -5.699 -18.844 1 98.06 63 ALA A N 1
ATOM 487 C CA . ALA A 1 63 ? -9.25 -6.449 -17.641 1 98.06 63 ALA A CA 1
ATOM 488 C C . ALA A 1 63 ? -8.703 -5.758 -16.391 1 98.06 63 ALA A C 1
ATOM 490 O O . ALA A 1 63 ? -9.43 -5.551 -15.422 1 98.06 63 ALA A O 1
ATOM 491 N N . THR A 1 64 ? -7.453 -5.414 -16.438 1 98.31 64 THR A N 1
ATOM 492 C CA . THR A 1 64 ? -6.828 -4.766 -15.289 1 98.31 64 THR A CA 1
ATOM 493 C C . THR A 1 64 ? -7.457 -3.398 -15.031 1 98.31 64 THR A C 1
ATOM 495 O O . THR A 1 64 ? -7.715 -3.033 -13.883 1 98.31 64 THR A O 1
ATOM 498 N N . LEU A 1 65 ? -7.75 -2.662 -16.078 1 98.38 65 LEU A N 1
ATOM 499 C CA . LEU A 1 65 ? -8.391 -1.361 -15.922 1 98.38 65 LEU A CA 1
ATOM 500 C C . LEU A 1 65 ? -9.766 -1.509 -15.281 1 98.38 65 LEU A C 1
ATOM 502 O O . LEU A 1 65 ? -10.141 -0.722 -14.406 1 98.38 65 LEU A O 1
ATOM 506 N N . PHE A 1 66 ? -10.453 -2.465 -15.742 1 98.19 66 PHE A N 1
ATOM 507 C CA . PHE A 1 66 ? -11.781 -2.719 -15.195 1 98.19 66 PHE A CA 1
ATOM 508 C C . PHE A 1 66 ? -11.695 -3.084 -13.719 1 98.19 66 PHE A C 1
ATOM 510 O O . PHE A 1 66 ? -12.5 -2.613 -12.906 1 98.19 66 PHE A O 1
ATOM 517 N N . GLU A 1 67 ? -10.805 -3.922 -13.383 1 98.31 67 GLU A N 1
ATOM 518 C CA . GLU A 1 67 ? -10.609 -4.336 -11.992 1 98.31 67 GLU A CA 1
ATOM 519 C C . GLU A 1 67 ? -10.234 -3.146 -11.109 1 98.31 67 GLU A C 1
ATOM 521 O O . GLU A 1 67 ? -10.789 -2.982 -10.016 1 98.31 67 GLU A O 1
ATOM 526 N N . ILE A 1 68 ? -9.336 -2.328 -11.602 1 98.38 68 ILE A N 1
ATOM 527 C CA . ILE A 1 68 ? -8.859 -1.181 -10.844 1 98.38 68 ILE A CA 1
ATOM 528 C C . ILE A 1 68 ? -10 -0.184 -10.641 1 98.38 68 ILE A C 1
ATOM 530 O O . ILE A 1 68 ? -10.273 0.231 -9.516 1 98.38 68 ILE A O 1
ATOM 534 N N . LEU A 1 69 ? -10.688 0.142 -11.695 1 98.38 69 LEU A N 1
ATOM 535 C CA . LEU A 1 69 ? -11.711 1.186 -11.641 1 98.38 69 LEU A CA 1
ATOM 536 C C . LEU A 1 69 ? -12.93 0.71 -10.867 1 98.38 69 LEU A C 1
ATOM 538 O O . LEU A 1 69 ? -13.461 1.438 -10.023 1 98.38 69 LEU A O 1
ATOM 542 N N . SER A 1 70 ? -13.375 -0.486 -11.148 1 98.56 70 SER A N 1
ATOM 543 C CA . SER A 1 70 ? -14.539 -1.018 -10.438 1 98.56 70 SER A CA 1
ATOM 544 C C . SER A 1 70 ? -14.234 -1.227 -8.961 1 98.56 70 SER A C 1
ATOM 546 O O . SER A 1 70 ? -15.047 -0.881 -8.102 1 98.56 70 SER A O 1
ATOM 548 N N . GLY A 1 71 ? -13.102 -1.827 -8.703 1 98.5 71 GLY A N 1
ATOM 549 C CA . GLY A 1 71 ? -12.711 -2.002 -7.312 1 98.5 71 GLY A CA 1
ATOM 550 C C . GLY A 1 71 ? -12.57 -0.689 -6.566 1 98.5 71 GLY A C 1
ATOM 551 O O . GLY A 1 71 ? -13.016 -0.574 -5.418 1 98.5 71 GLY A O 1
ATOM 552 N N . PHE A 1 72 ? -11.969 0.267 -7.238 1 98.38 72 PHE A N 1
ATOM 553 C CA . PHE A 1 72 ? -11.797 1.59 -6.652 1 98.38 72 PHE A CA 1
ATOM 554 C C . PHE A 1 72 ? -13.148 2.223 -6.336 1 98.38 72 PHE A C 1
ATOM 556 O O . PHE A 1 72 ? -13.375 2.688 -5.219 1 98.38 72 PHE A O 1
ATOM 563 N N . VAL A 1 73 ? -14 2.207 -7.258 1 98.38 73 VAL A N 1
ATOM 564 C CA . VAL A 1 73 ? -15.305 2.842 -7.105 1 98.38 73 VAL A CA 1
ATOM 565 C C . VAL A 1 73 ? -16.094 2.135 -6.012 1 98.38 73 VAL A C 1
ATOM 567 O O . VAL A 1 73 ? -16.672 2.785 -5.137 1 98.38 73 VAL A O 1
ATOM 570 N N . LEU A 1 74 ? -16.094 0.87 -6.039 1 98.5 74 LEU A N 1
ATOM 571 C CA . LEU A 1 74 ? -16.859 0.104 -5.051 1 98.5 74 LEU A CA 1
ATOM 572 C C . LEU A 1 74 ? -16.266 0.293 -3.656 1 98.5 74 LEU A C 1
ATOM 574 O O . LEU A 1 74 ? -17 0.483 -2.688 1 98.5 74 LEU A O 1
ATOM 578 N N . GLY A 1 75 ? -14.93 0.204 -3.561 1 98.31 75 GLY A N 1
ATOM 579 C CA . GLY A 1 75 ? -14.273 0.408 -2.279 1 98.31 75 GLY A CA 1
ATOM 580 C C . GLY A 1 75 ? -14.484 1.802 -1.718 1 98.31 75 GLY A C 1
ATOM 581 O O . GLY A 1 75 ? -14.758 1.962 -0.526 1 98.31 75 GLY A O 1
ATOM 582 N N . VAL A 1 76 ? -14.383 2.758 -2.584 1 97.94 76 VAL A N 1
ATOM 583 C CA . VAL A 1 76 ? -14.547 4.152 -2.189 1 97.94 76 VAL A CA 1
ATOM 584 C C . VAL A 1 76 ? -15.984 4.402 -1.741 1 97.94 76 VAL A C 1
ATOM 586 O O . VAL A 1 76 ? -16.219 5 -0.688 1 97.94 76 VAL A O 1
ATOM 589 N N . LEU A 1 77 ? -16.922 3.932 -2.502 1 98.19 77 LEU A N 1
ATOM 590 C CA . LEU A 1 77 ? -18.328 4.125 -2.16 1 98.19 77 LEU A CA 1
ATOM 591 C C . LEU A 1 77 ? -18.656 3.455 -0.83 1 98.19 77 LEU A C 1
ATOM 593 O O . LEU A 1 77 ? -19.312 4.055 0.026 1 98.19 77 LEU A O 1
ATOM 597 N N . ALA A 1 78 ? -18.219 2.281 -0.69 1 97.88 78 ALA A N 1
ATOM 598 C CA . ALA A 1 78 ? -18.453 1.567 0.563 1 97.88 78 ALA A CA 1
ATOM 599 C C . ALA A 1 78 ? -17.781 2.279 1.733 1 97.88 78 ALA A C 1
ATOM 601 O O . ALA A 1 78 ? -18.375 2.414 2.809 1 97.88 78 ALA A O 1
ATOM 602 N N . GLY A 1 79 ? -16.516 2.709 1.545 1 96.94 79 GLY A N 1
ATOM 603 C CA . GLY A 1 79 ? -15.789 3.424 2.586 1 96.94 79 GLY A CA 1
ATOM 604 C C . GLY A 1 79 ? -16.453 4.73 2.982 1 96.94 79 GLY A C 1
ATOM 605 O O . GLY A 1 79 ? -16.516 5.062 4.168 1 96.94 79 GLY A O 1
ATOM 606 N N . LEU A 1 80 ? -16.969 5.426 1.997 1 96.44 80 LEU A N 1
ATOM 607 C CA . LEU A 1 80 ? -17.641 6.688 2.246 1 96.44 80 LEU A CA 1
ATOM 608 C C . LEU A 1 80 ? -18.938 6.465 3.031 1 96.44 80 LEU A C 1
ATOM 610 O O . LEU A 1 80 ? -19.203 7.156 4.016 1 96.44 80 LEU A O 1
ATOM 614 N N . VAL A 1 81 ? -19.672 5.477 2.648 1 96.31 81 VAL A N 1
ATOM 615 C CA . VAL A 1 81 ? -20.969 5.223 3.25 1 96.31 81 VAL A CA 1
AT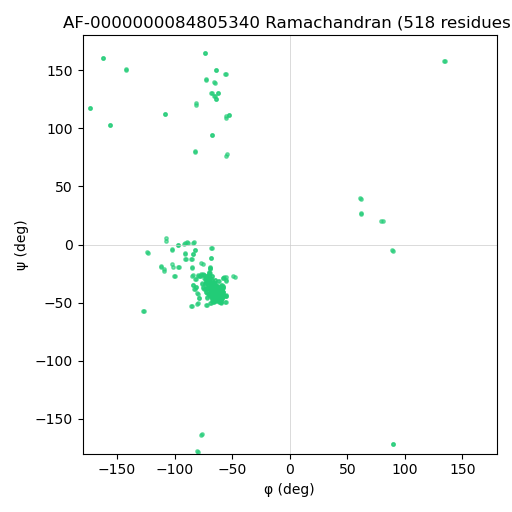OM 616 C C . VAL A 1 81 ? -20.797 4.676 4.664 1 96.31 81 VAL A C 1
ATOM 618 O O . VAL A 1 81 ? -21.375 5.199 5.621 1 96.31 81 VAL A O 1
ATOM 621 N N . VAL A 1 82 ? -20.031 3.682 4.82 1 95.31 82 VAL A N 1
ATOM 622 C CA . VAL A 1 82 ? -19.828 3.049 6.121 1 95.31 82 VAL A CA 1
ATOM 623 C C . VAL A 1 82 ? -19.109 4.016 7.062 1 95.31 82 VAL A C 1
ATOM 625 O O . VAL A 1 82 ? -19.453 4.105 8.242 1 95.31 82 VAL A O 1
ATOM 628 N N . GLY A 1 83 ? -18.078 4.734 6.543 1 94.25 83 GLY A N 1
ATOM 629 C CA . GLY A 1 83 ? -17.391 5.734 7.352 1 94.25 83 GLY A CA 1
ATOM 630 C C . GLY A 1 83 ? -18.328 6.824 7.859 1 94.25 83 GLY A C 1
ATOM 631 O O . GLY A 1 83 ? -18.25 7.211 9.023 1 94.25 83 GLY A O 1
ATOM 632 N N . ALA A 1 84 ? -19.156 7.262 6.988 1 92.62 84 ALA A N 1
ATOM 633 C CA . ALA A 1 84 ? -20.125 8.289 7.371 1 92.62 84 ALA A CA 1
ATOM 634 C C . ALA A 1 84 ? -21.109 7.75 8.414 1 92.62 84 ALA A C 1
ATOM 636 O O . ALA A 1 84 ? -21.422 8.43 9.391 1 92.62 84 ALA A O 1
ATOM 637 N N . LEU A 1 85 ? -21.578 6.555 8.18 1 93 85 LEU A N 1
ATOM 638 C CA . LEU A 1 85 ? -22.531 5.949 9.117 1 93 85 LEU A CA 1
ATOM 639 C C . LEU A 1 85 ? -21.891 5.797 10.5 1 93 85 LEU A C 1
ATOM 641 O O . LEU A 1 85 ? -22.531 6.098 11.508 1 93 85 LEU A O 1
ATOM 645 N N . ILE A 1 86 ? -20.688 5.391 10.539 1 91.81 86 ILE A N 1
ATOM 646 C CA . ILE A 1 86 ? -19.984 5.195 11.797 1 91.81 86 ILE A CA 1
ATOM 647 C C . ILE A 1 86 ? -19.766 6.547 12.484 1 91.81 86 ILE A C 1
ATOM 649 O O . ILE A 1 86 ? -19.922 6.66 13.703 1 91.81 86 ILE A O 1
ATOM 653 N N . SER A 1 87 ? -19.453 7.59 11.688 1 88.62 87 SER A N 1
ATOM 654 C CA . SER A 1 87 ? -19.141 8.906 12.234 1 88.62 87 SER A CA 1
ATOM 655 C C . SER A 1 87 ? -20.406 9.617 12.711 1 88.62 87 SER A C 1
ATOM 657 O O . SER A 1 87 ? -20.344 10.461 13.609 1 88.62 87 SER A O 1
ATOM 659 N N . LEU A 1 88 ? -21.531 9.281 12.156 1 87.38 88 LEU A N 1
ATOM 660 C CA . LEU A 1 88 ? -22.766 10.016 12.453 1 87.38 88 LEU A CA 1
ATOM 661 C C . LEU A 1 88 ? -23.578 9.297 13.531 1 87.38 88 LEU A C 1
ATOM 663 O O . LEU A 1 88 ? -24.453 9.898 14.148 1 87.38 88 LEU A O 1
ATOM 667 N N . ILE A 1 89 ? -23.328 8.023 13.75 1 89.62 89 ILE A N 1
ATOM 668 C CA . ILE A 1 89 ? -24.062 7.25 14.75 1 89.62 89 ILE A CA 1
ATOM 669 C C . ILE A 1 89 ? -23.141 6.957 15.938 1 89.62 89 ILE A C 1
ATOM 671 O O . ILE A 1 89 ? -22.234 6.133 15.836 1 89.62 89 ILE A O 1
ATOM 675 N N . PRO A 1 90 ? -23.375 7.496 17.062 1 85.25 90 PRO A N 1
ATOM 676 C CA . PRO A 1 90 ? -22.484 7.391 18.219 1 85.25 90 PRO A CA 1
ATOM 677 C C . PRO A 1 90 ? -22.266 5.945 18.672 1 85.25 90 PRO A C 1
ATOM 679 O O . PRO A 1 90 ? -21.156 5.578 19.047 1 85.25 90 PRO A O 1
ATOM 682 N N . VAL A 1 91 ? -23.281 5.141 18.578 1 84.12 91 VAL A N 1
ATOM 683 C CA . VAL A 1 91 ? -23.172 3.758 19.031 1 84.12 91 VAL A CA 1
ATOM 684 C C . VAL A 1 91 ? -22.203 2.994 18.156 1 84.12 91 VAL A C 1
ATOM 686 O O . VAL A 1 91 ? -21.391 2.209 18.641 1 84.12 91 VAL A O 1
ATOM 689 N N . LEU A 1 92 ? -22.281 3.236 16.891 1 85.62 92 LEU A N 1
ATOM 690 C CA . LEU A 1 92 ? -21.375 2.572 15.953 1 85.62 92 LEU A CA 1
ATOM 691 C C . LEU A 1 92 ? -19.938 3.033 16.156 1 85.62 92 LEU A C 1
ATOM 693 O O . LEU A 1 92 ? -19.016 2.229 16.078 1 85.62 92 LEU A O 1
ATOM 697 N N . GLU A 1 93 ? -19.812 4.164 16.375 1 83.69 93 GLU A N 1
ATOM 698 C CA . GLU A 1 93 ? -18.484 4.727 16.594 1 83.69 93 GLU A CA 1
ATOM 699 C C . GLU A 1 93 ? -17.812 4.0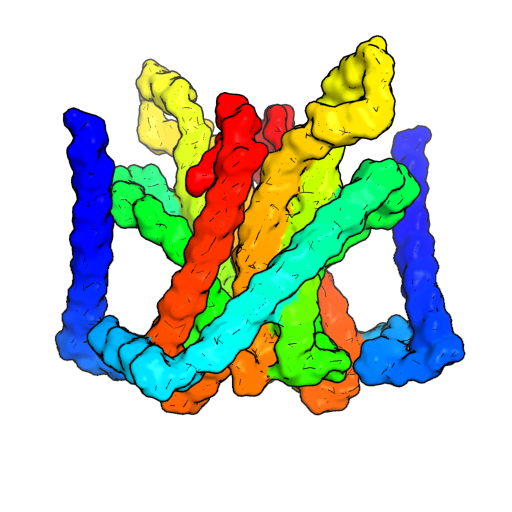98 17.812 1 83.69 93 GLU A C 1
ATOM 701 O O . GLU A 1 93 ? -16.656 3.693 17.75 1 83.69 93 GLU A O 1
ATOM 706 N N . ARG A 1 94 ? -18.531 4.016 18.844 1 80.62 94 ARG A N 1
ATOM 707 C CA . ARG A 1 94 ? -18 3.469 20.094 1 80.62 94 ARG A CA 1
ATOM 708 C C . ARG A 1 94 ? -17.641 1.996 19.938 1 80.62 94 ARG A C 1
ATOM 710 O O . ARG A 1 94 ? -16.672 1.524 20.516 1 80.62 94 ARG A O 1
ATOM 717 N N . LEU A 1 95 ? -18.375 1.343 19.078 1 79.06 95 LEU A N 1
ATOM 718 C CA . LEU A 1 95 ? -18.203 -0.096 18.922 1 79.06 95 LEU A CA 1
ATOM 719 C C . LEU A 1 95 ? -17.062 -0.4 17.953 1 79.06 95 LEU A C 1
ATOM 721 O O . LEU A 1 95 ? -16.312 -1.364 18.156 1 79.06 95 LEU A O 1
ATOM 725 N N . ILE A 1 96 ? -16.891 0.422 16.953 1 81.94 96 ILE A N 1
ATOM 726 C CA . ILE A 1 96 ? -16 0.073 15.852 1 81.94 96 ILE A CA 1
ATOM 727 C C . ILE A 1 96 ? -14.664 0.772 16.031 1 81.94 96 ILE A C 1
ATOM 729 O O . ILE A 1 96 ? -13.617 0.248 15.625 1 81.94 96 ILE A O 1
ATOM 733 N N . TYR A 1 97 ? -14.609 1.833 16.656 1 78.06 97 TYR A N 1
ATOM 734 C CA . TYR A 1 97 ? -13.445 2.699 16.75 1 78.06 97 TYR A CA 1
ATOM 735 C C . TYR A 1 97 ? -12.258 1.957 17.359 1 78.06 97 TYR A C 1
ATOM 737 O O . TYR A 1 97 ? -11.141 2.023 16.844 1 78.06 97 TYR A O 1
ATOM 745 N N . PRO A 1 98 ? -12.523 1.114 18.359 1 77.5 98 PRO A N 1
ATOM 746 C CA . PRO A 1 98 ? -11.383 0.432 18.969 1 77.5 98 PRO A CA 1
ATOM 747 C C . PRO A 1 98 ? -10.742 -0.592 18.031 1 77.5 98 PRO A C 1
ATOM 749 O O . PRO A 1 98 ? -9.578 -0.966 18.234 1 77.5 98 PRO A O 1
ATOM 752 N N . TYR A 1 99 ? -11.453 -1.049 17.047 1 81.38 99 TYR A N 1
ATOM 753 C CA . TYR A 1 99 ? -10.961 -2.107 16.172 1 81.38 99 TYR A CA 1
ATOM 754 C C . TYR A 1 99 ? -10.477 -1.535 14.852 1 81.38 99 TYR A C 1
ATOM 756 O O . TYR A 1 99 ? -9.977 -2.271 14 1 81.38 99 TYR A O 1
ATOM 764 N N . LEU A 1 100 ? -10.648 -0.3 14.711 1 77.94 100 LEU A N 1
ATOM 765 C CA . LEU A 1 100 ? -10.328 0.342 13.438 1 77.94 100 LEU A CA 1
ATOM 766 C C . LEU A 1 100 ? -8.844 0.192 13.117 1 77.94 100 LEU A C 1
ATOM 768 O O . LEU A 1 100 ? -8.477 -0.089 11.977 1 77.94 100 LEU A O 1
ATOM 772 N N . VAL A 1 101 ? -8.062 0.325 14.102 1 74.81 101 VAL A N 1
ATOM 773 C CA . VAL A 1 101 ? -6.621 0.229 13.898 1 74.81 101 VAL A CA 1
ATOM 774 C C . VAL A 1 101 ? -6.246 -1.197 13.508 1 74.81 101 VAL A C 1
ATOM 776 O O . VAL A 1 101 ? -5.457 -1.405 12.586 1 74.81 101 VAL A O 1
ATOM 779 N N . ALA A 1 102 ? -6.781 -2.135 14.172 1 77.38 102 ALA A N 1
ATOM 780 C CA . ALA A 1 102 ? -6.504 -3.535 13.859 1 77.38 102 ALA A CA 1
ATOM 781 C C . ALA A 1 102 ? -6.953 -3.883 12.445 1 77.38 102 ALA A C 1
ATOM 783 O O . ALA A 1 102 ? -6.25 -4.594 11.719 1 77.38 102 ALA A O 1
ATOM 784 N N . LEU A 1 103 ? -8.031 -3.387 12.078 1 78.19 103 LEU A N 1
ATOM 785 C CA . LEU A 1 103 ? -8.578 -3.67 10.758 1 78.19 103 LEU A CA 1
ATOM 786 C C . LEU A 1 103 ? -7.734 -3.023 9.672 1 78.19 103 LEU A C 1
ATOM 788 O O . LEU A 1 103 ? -7.605 -3.572 8.57 1 78.19 103 LEU A O 1
ATOM 792 N N . GLN A 1 104 ? -7.203 -1.964 10 1 76.38 104 GLN A N 1
ATOM 793 C CA . GLN A 1 104 ? -6.418 -1.223 9.023 1 76.38 104 GLN A CA 1
ATOM 794 C C . GLN A 1 104 ? -5.043 -1.858 8.828 1 76.38 104 GLN A C 1
ATOM 796 O O . GLN A 1 104 ? -4.453 -1.748 7.75 1 76.38 104 GLN A O 1
ATOM 801 N N . THR A 1 105 ? -4.594 -2.555 9.852 1 77.69 105 THR A N 1
ATOM 802 C CA . THR A 1 105 ? -3.225 -3.055 9.805 1 77.69 105 THR A CA 1
ATOM 803 C C . THR A 1 105 ? -3.178 -4.457 9.203 1 77.69 105 THR A C 1
ATOM 805 O O . THR A 1 105 ? -2.102 -4.969 8.891 1 77.69 105 THR A O 1
ATOM 808 N N . LEU A 1 106 ? -4.336 -4.969 9.008 1 84.38 106 LEU A N 1
ATOM 809 C CA . LEU A 1 106 ? -4.406 -6.273 8.352 1 84.38 106 LEU A CA 1
ATOM 810 C C . LEU A 1 106 ? -3.869 -6.199 6.93 1 84.38 106 LEU A C 1
ATOM 812 O O . LEU A 1 106 ? -4.223 -5.289 6.176 1 84.38 106 LEU A O 1
ATOM 816 N N . PRO A 1 107 ? -2.912 -7.07 6.668 1 88 107 PRO A N 1
ATOM 817 C CA . PRO A 1 107 ? -2.486 -7.113 5.27 1 88 107 PRO A CA 1
ATOM 818 C C . PRO A 1 107 ? -3.57 -7.656 4.34 1 88 107 PRO A C 1
ATOM 820 O O . PRO A 1 107 ? -3.576 -8.852 4.023 1 88 107 PRO A O 1
ATOM 823 N N . LYS A 1 108 ? -4.285 -6.824 3.797 1 90.62 108 LYS A N 1
ATOM 824 C CA . LYS A 1 108 ? -5.484 -7.184 3.047 1 90.62 108 LYS A CA 1
ATOM 825 C C . LYS A 1 108 ? -5.125 -7.895 1.744 1 90.62 108 LYS A C 1
ATOM 827 O O . LYS A 1 108 ? -5.906 -8.703 1.234 1 90.62 108 LYS A O 1
ATOM 832 N N . VAL A 1 109 ? -3.955 -7.629 1.307 1 89.5 109 VAL A N 1
ATOM 833 C CA . VAL A 1 109 ? -3.523 -8.25 0.062 1 89.5 109 VAL A CA 1
ATOM 834 C C . VAL A 1 109 ? -3.359 -9.758 0.269 1 89.5 109 VAL A C 1
ATOM 836 O O . VAL A 1 109 ? -3.477 -10.539 -0.679 1 89.5 109 VAL A O 1
ATOM 839 N N . ALA A 1 110 ? -3.066 -10.102 1.532 1 93 110 ALA A N 1
ATOM 840 C CA . ALA A 1 110 ? -2.846 -11.516 1.85 1 93 110 ALA A CA 1
ATOM 841 C C . ALA A 1 110 ? -4.141 -12.312 1.739 1 93 110 ALA A C 1
ATOM 843 O O . ALA A 1 110 ? -4.117 -13.539 1.685 1 93 110 ALA A O 1
ATOM 844 N N . ILE A 1 111 ? -5.246 -11.609 1.616 1 94.75 111 ILE A N 1
ATOM 845 C CA . ILE A 1 111 ? -6.555 -12.242 1.548 1 94.75 111 ILE A CA 1
ATOM 846 C C . ILE A 1 111 ? -6.852 -12.672 0.111 1 94.75 111 ILE A C 1
ATOM 848 O O . ILE A 1 111 ? -7.781 -13.438 -0.137 1 94.75 111 ILE A O 1
ATOM 852 N N . ALA A 1 112 ? -6.059 -12.297 -0.811 1 94.31 112 ALA A N 1
ATOM 853 C CA . ALA A 1 112 ? -6.293 -12.484 -2.24 1 94.31 112 ALA A CA 1
ATOM 854 C C . ALA A 1 112 ? -6.543 -13.953 -2.574 1 94.31 112 ALA A C 1
ATOM 856 O O . ALA A 1 112 ? -7.5 -14.281 -3.277 1 94.31 112 ALA A O 1
ATOM 857 N N . PRO A 1 113 ? -5.746 -14.859 -2.014 1 94.25 113 PRO A N 1
ATOM 858 C CA . PRO A 1 113 ? -5.98 -16.266 -2.352 1 94.25 113 PRO A CA 1
ATOM 859 C C . PRO A 1 113 ? -7.352 -16.766 -1.899 1 94.25 113 PRO A C 1
ATOM 861 O O . PRO A 1 113 ? -7.977 -17.562 -2.59 1 94.25 113 PRO A O 1
ATOM 864 N N . LEU A 1 114 ? -7.742 -16.266 -0.789 1 94.25 114 LEU A N 1
ATOM 865 C CA . LEU A 1 114 ? -9.055 -16.656 -0.283 1 94.25 114 LEU A CA 1
ATOM 866 C C . LEU A 1 114 ? -10.156 -16.234 -1.249 1 94.25 114 LEU A C 1
ATOM 868 O O . LEU A 1 114 ? -11.125 -16.969 -1.454 1 94.25 114 LEU A O 1
ATOM 872 N N . PHE A 1 115 ? -10.039 -15.102 -1.843 1 94.75 115 PHE A N 1
ATOM 873 C CA . PHE A 1 115 ? -11.055 -14.594 -2.76 1 94.75 115 PHE A CA 1
ATOM 874 C C . PHE A 1 115 ? -11.07 -15.398 -4.055 1 94.75 115 PHE A C 1
ATOM 876 O O . PHE A 1 115 ? -12.102 -15.508 -4.711 1 94.75 115 PHE A O 1
ATOM 883 N N . ILE A 1 116 ? -9.945 -15.945 -4.336 1 92.81 116 ILE A N 1
ATOM 884 C CA . ILE A 1 116 ? -9.906 -16.812 -5.508 1 92.81 116 ILE A CA 1
ATOM 885 C C . ILE A 1 116 ? -10.711 -18.078 -5.242 1 92.81 116 ILE A C 1
ATOM 887 O O . ILE A 1 116 ? -11.414 -18.578 -6.129 1 92.81 116 ILE A O 1
ATOM 891 N N . ILE A 1 117 ? -10.609 -18.578 -4.023 1 91.44 117 ILE A N 1
ATOM 892 C CA . ILE A 1 117 ? -11.406 -19.75 -3.654 1 91.44 117 ILE A CA 1
ATOM 893 C C . ILE A 1 117 ? -12.891 -19.391 -3.697 1 91.44 117 ILE A C 1
ATOM 895 O O . ILE A 1 117 ? -13.703 -20.172 -4.207 1 91.44 117 ILE A O 1
ATOM 899 N N . TRP A 1 118 ? -13.273 -18.203 -3.301 1 93.75 118 TRP A N 1
ATOM 900 C CA . TRP A 1 118 ? -14.672 -17.812 -3.133 1 93.75 118 TRP A CA 1
ATOM 901 C C . TRP A 1 118 ? -15.289 -17.422 -4.469 1 93.75 118 TRP A C 1
ATOM 903 O O . TRP A 1 118 ? -16.453 -17.703 -4.73 1 93.75 118 TRP A O 1
ATOM 913 N N . PHE A 1 119 ? -14.484 -16.75 -5.359 1 94.94 119 PHE A N 1
ATOM 914 C CA . PHE A 1 119 ? -15.102 -16.125 -6.52 1 94.94 119 PHE A CA 1
ATOM 915 C C . PHE A 1 119 ? -14.484 -16.641 -7.812 1 94.94 119 PHE A C 1
ATOM 917 O O . PHE A 1 119 ? -14.945 -16.297 -8.906 1 94.94 119 PHE A O 1
ATOM 924 N N . GLY A 1 120 ? -13.461 -17.406 -7.672 1 92.38 120 GLY A N 1
ATOM 925 C CA . GLY A 1 120 ? -12.844 -17.984 -8.852 1 92.38 120 GLY A CA 1
ATOM 926 C C . GLY A 1 120 ? -11.75 -17.109 -9.438 1 92.38 120 GLY A C 1
ATOM 927 O O . GLY A 1 120 ? -11.367 -16.094 -8.844 1 92.38 120 GLY A O 1
ATOM 928 N N . TYR A 1 121 ? -11.266 -17.469 -10.578 1 92.75 121 TYR A N 1
ATOM 929 C CA . TYR A 1 121 ? -10.117 -16.828 -11.211 1 92.75 121 TYR A CA 1
ATOM 930 C C . TYR A 1 121 ? -10.547 -15.695 -12.133 1 92.75 121 TYR A C 1
ATOM 932 O O . TYR A 1 121 ? -9.711 -15.016 -12.727 1 92.75 121 TYR A O 1
ATOM 940 N N . GLY A 1 122 ? -11.844 -15.453 -12.188 1 92.94 122 GLY A N 1
ATOM 941 C CA . GLY A 1 122 ? -12.367 -14.414 -13.055 1 92.94 122 GLY A CA 1
ATOM 942 C C . GLY A 1 122 ? -12.164 -13.016 -12.5 1 92.94 122 GLY A C 1
ATOM 943 O O . GLY A 1 122 ? -11.352 -12.82 -11.594 1 92.94 122 GLY A O 1
ATOM 944 N N . LEU A 1 123 ? -12.867 -12.055 -13.031 1 95.12 123 LEU A N 1
ATOM 945 C CA . LEU A 1 123 ? -12.688 -10.648 -12.711 1 95.12 123 LEU A CA 1
ATOM 946 C C . LEU A 1 123 ? -13.211 -10.344 -11.305 1 95.12 123 LEU A C 1
ATOM 948 O O . LEU A 1 123 ? -12.734 -9.414 -10.648 1 95.12 123 LEU A O 1
ATOM 952 N N . THR A 1 124 ? -14.125 -11.102 -10.891 1 96.56 124 THR A N 1
ATOM 953 C CA . THR A 1 124 ? -14.82 -10.805 -9.648 1 96.56 124 THR A CA 1
ATOM 954 C C . THR A 1 124 ? -13.859 -10.836 -8.461 1 96.56 124 THR A C 1
ATOM 956 O O . THR A 1 124 ? -13.883 -9.945 -7.613 1 96.56 124 THR A O 1
ATOM 959 N N . SER A 1 125 ? -13.047 -11.891 -8.375 1 96.81 125 SER A N 1
ATOM 960 C CA . SER A 1 125 ? -12.117 -12 -7.254 1 96.81 125 SER A CA 1
ATOM 961 C C . SER A 1 125 ? -11.164 -10.805 -7.207 1 96.81 125 SER A C 1
ATOM 963 O O . SER A 1 125 ? -10.867 -10.289 -6.129 1 96.81 125 SER A O 1
ATOM 965 N N . LYS A 1 126 ? -10.688 -10.312 -8.336 1 97.56 126 LYS A N 1
ATOM 966 C CA . LYS A 1 126 ? -9.766 -9.18 -8.391 1 97.56 126 LYS A CA 1
ATOM 967 C C . LYS A 1 126 ? -10.469 -7.871 -8.047 1 97.56 126 LYS A C 1
ATOM 969 O O . LYS A 1 126 ? -9.898 -7.012 -7.367 1 97.56 126 LYS A O 1
ATOM 974 N N . VAL A 1 127 ? -11.688 -7.738 -8.484 1 98.06 127 VAL A N 1
ATOM 975 C CA . VAL A 1 127 ? -12.461 -6.539 -8.18 1 98.06 127 VAL A CA 1
ATOM 976 C C . VAL A 1 127 ? -12.719 -6.457 -6.672 1 98.06 127 VAL A C 1
ATOM 978 O O . VAL A 1 127 ? -12.57 -5.395 -6.07 1 98.06 127 VAL A O 1
ATOM 981 N N . VAL A 1 128 ? -13.047 -7.578 -6.082 1 97.5 128 VAL A N 1
ATOM 982 C CA . VAL A 1 128 ? -13.383 -7.609 -4.664 1 97.5 128 VAL A CA 1
ATOM 983 C C . VAL A 1 128 ? -12.141 -7.324 -3.83 1 97.5 128 VAL A C 1
ATOM 985 O O . VAL A 1 128 ? -12.195 -6.582 -2.846 1 97.5 128 VAL A O 1
ATOM 988 N N . ILE A 1 129 ? -11.039 -7.93 -4.16 1 96.31 129 ILE A N 1
ATOM 989 C CA . ILE A 1 129 ? -9.805 -7.672 -3.424 1 96.31 129 ILE A CA 1
ATOM 990 C C . ILE A 1 129 ? -9.438 -6.195 -3.531 1 96.31 129 ILE A C 1
ATOM 992 O O . ILE A 1 129 ? -9.055 -5.57 -2.541 1 96.31 129 ILE A O 1
ATOM 996 N N . THR A 1 130 ? -9.508 -5.668 -4.777 1 97.94 130 THR A N 1
ATOM 997 C CA . THR A 1 130 ? -9.203 -4.262 -5.004 1 97.94 130 THR A CA 1
ATOM 998 C C . THR A 1 130 ? -10.148 -3.369 -4.199 1 97.94 130 THR A C 1
ATOM 1000 O O . THR A 1 130 ? -9.711 -2.395 -3.58 1 97.94 130 THR A O 1
ATOM 1003 N N . ALA A 1 131 ? -11.383 -3.703 -4.184 1 98.06 131 ALA A N 1
ATOM 1004 C CA . ALA A 1 131 ? -12.359 -2.943 -3.406 1 98.06 131 ALA A CA 1
ATOM 1005 C C . ALA A 1 131 ? -12.031 -2.984 -1.917 1 98.06 131 ALA A C 1
ATOM 1007 O O . ALA A 1 131 ? -12.117 -1.965 -1.229 1 98.06 131 ALA A O 1
ATOM 1008 N N . LEU A 1 132 ? -11.688 -4.133 -1.479 1 96.31 132 LEU A N 1
ATOM 1009 C CA . LEU A 1 132 ? -11.383 -4.312 -0.065 1 96.31 132 LEU A CA 1
ATOM 1010 C C . LEU A 1 132 ? -10.195 -3.449 0.346 1 96.31 132 LEU A C 1
ATOM 1012 O O . LEU A 1 132 ? -10.234 -2.783 1.383 1 96.31 132 LEU A O 1
ATOM 1016 N N . VAL A 1 133 ? -9.18 -3.477 -0.449 1 94.5 133 VAL A N 1
ATOM 1017 C CA . VAL A 1 133 ? -7.961 -2.748 -0.113 1 94.5 133 VAL A CA 1
ATOM 1018 C C . VAL A 1 133 ? -8.227 -1.246 -0.163 1 94.5 133 VAL A C 1
ATOM 1020 O O . VAL A 1 133 ? -7.629 -0.478 0.595 1 94.5 133 VAL A O 1
ATOM 1023 N N . CYS A 1 134 ? -9.109 -0.8 -0.999 1 96.31 134 CYS A N 1
ATOM 1024 C CA . CYS A 1 134 ? -9.453 0.611 -1.132 1 96.31 134 CYS A CA 1
ATOM 1025 C C . CYS A 1 134 ? -10.406 1.046 -0.026 1 96.31 134 CYS A C 1
ATOM 1027 O O . CYS A 1 134 ? -10.461 2.227 0.322 1 96.31 134 CYS A O 1
ATOM 1029 N N . PHE A 1 135 ? -11.172 0.148 0.51 1 96.44 135 PHE A N 1
ATOM 1030 C CA . PHE A 1 135 ? -12.234 0.416 1.475 1 96.44 135 PHE A CA 1
ATOM 1031 C C . PHE A 1 135 ? -11.656 1.013 2.756 1 96.44 135 PHE A C 1
ATOM 1033 O O . PHE A 1 135 ? -12.148 2.033 3.242 1 96.44 135 PHE A O 1
ATOM 1040 N N . PHE A 1 136 ? -10.672 0.547 3.184 1 92.56 136 PHE A N 1
ATOM 1041 C CA . PHE A 1 136 ? -10.25 0.83 4.551 1 92.56 136 PHE A CA 1
ATOM 1042 C C . PHE A 1 136 ? -9.594 2.203 4.641 1 92.56 136 PHE A C 1
ATOM 1044 O O . PHE A 1 136 ? -9.898 2.984 5.547 1 92.56 136 PHE A O 1
ATOM 1051 N N . PRO A 1 137 ? -8.672 2.561 3.715 1 91.75 137 PRO A N 1
ATOM 1052 C CA . PRO A 1 137 ? -8.141 3.924 3.803 1 91.75 137 PRO A CA 1
ATOM 1053 C C . PRO A 1 137 ? -9.227 4.988 3.676 1 91.75 137 PRO A C 1
ATOM 1055 O O . PRO A 1 137 ? -9.156 6.027 4.336 1 91.75 137 PRO A O 1
ATOM 1058 N N . VAL A 1 138 ? -10.195 4.715 2.883 1 95.38 138 VAL A N 1
ATOM 1059 C CA . VAL A 1 138 ? -11.289 5.66 2.732 1 95.38 138 VAL A CA 1
ATOM 1060 C C . VAL A 1 138 ? -12.125 5.691 4.012 1 95.38 138 VAL A C 1
ATOM 1062 O O . VAL A 1 138 ? -12.477 6.766 4.504 1 95.38 138 VAL A O 1
ATOM 1065 N N . LEU A 1 139 ? -12.391 4.539 4.555 1 94.38 139 LEU A N 1
ATOM 1066 C CA . LEU A 1 139 ? -13.125 4.434 5.809 1 94.38 139 LEU A CA 1
ATOM 1067 C C . LEU A 1 139 ? -12.453 5.25 6.906 1 94.38 139 LEU A C 1
ATOM 1069 O O . LEU A 1 139 ? -13.102 6.062 7.57 1 94.38 139 LEU A O 1
ATOM 1073 N N . VAL A 1 140 ? -11.203 5.074 7.066 1 90.5 140 VAL A N 1
ATOM 1074 C CA . VAL A 1 140 ? -10.445 5.723 8.125 1 90.5 140 VAL A CA 1
ATOM 1075 C C . VAL A 1 140 ? -10.398 7.227 7.891 1 90.5 140 VAL A C 1
ATOM 1077 O O . VAL A 1 140 ? -10.523 8.016 8.828 1 90.5 140 VAL A O 1
ATOM 1080 N N . SER A 1 141 ? -10.203 7.594 6.641 1 92.62 141 SER A N 1
ATOM 1081 C CA . SER A 1 141 ? -10.109 9.016 6.316 1 92.62 141 SER A CA 1
ATOM 1082 C C . SER A 1 141 ? -11.438 9.727 6.547 1 92.62 141 SER A C 1
ATOM 1084 O O . SER A 1 141 ? -11.469 10.891 6.949 1 92.62 141 SER A O 1
ATOM 1086 N N . VAL A 1 142 ? -12.484 9.055 6.258 1 93.75 142 VAL A N 1
ATOM 1087 C CA . VAL A 1 142 ? -13.805 9.625 6.484 1 93.75 142 VAL A CA 1
ATOM 1088 C C . VAL A 1 142 ? -14.031 9.828 7.98 1 93.75 142 VAL A C 1
ATOM 1090 O O . VAL A 1 142 ? -14.461 10.898 8.414 1 93.75 142 VAL A O 1
ATOM 1093 N N . ILE A 1 143 ? -13.758 8.859 8.742 1 90.88 143 ILE A N 1
ATOM 1094 C CA . ILE A 1 143 ? -13.938 8.938 10.188 1 90.88 143 ILE A CA 1
ATOM 1095 C C . ILE A 1 143 ? -13.039 10.031 10.766 1 90.88 143 ILE A C 1
ATOM 1097 O O . ILE A 1 143 ? -13.492 10.867 11.547 1 90.88 143 ILE A O 1
ATOM 1101 N N . ALA A 1 144 ? -11.805 10.031 10.344 1 87.44 144 ALA A N 1
ATOM 1102 C CA . ALA A 1 144 ? -10.883 11.07 10.797 1 87.44 144 ALA A CA 1
ATOM 1103 C C . ALA A 1 144 ? -11.352 12.453 10.359 1 87.44 144 ALA A C 1
ATOM 1105 O O . ALA A 1 144 ? -11.227 13.422 11.109 1 87.44 144 ALA A O 1
ATOM 1106 N N . GLY A 1 145 ? -11.797 12.516 9.156 1 89.44 145 GLY A N 1
ATOM 1107 C CA . GLY A 1 145 ? -12.305 13.773 8.641 1 89.44 145 GLY A CA 1
ATOM 1108 C C . GLY A 1 145 ? -13.461 14.328 9.453 1 89.44 145 GLY A C 1
ATOM 1109 O O . GLY A 1 145 ? -13.477 15.516 9.797 1 89.44 145 GLY A O 1
ATOM 1110 N N . PHE A 1 146 ? -14.352 13.578 9.836 1 88.81 146 PHE A N 1
ATOM 1111 C CA . PHE A 1 146 ? -15.508 14.016 10.617 1 88.81 146 PHE A CA 1
ATOM 1112 C C . PHE A 1 146 ? -15.086 14.398 12.031 1 88.81 146 PHE A C 1
ATOM 1114 O O . PHE A 1 146 ? -15.703 15.258 12.656 1 88.81 146 PHE A O 1
ATOM 1121 N N . HIS A 1 147 ? -14.047 13.812 12.484 1 86.25 147 HIS A N 1
ATOM 1122 C CA . HIS A 1 147 ? -13.57 14.102 13.828 1 86.25 147 HIS A CA 1
ATOM 1123 C C . HIS A 1 147 ? -12.656 15.32 13.844 1 86.25 147 HIS A C 1
ATOM 1125 O O . HIS A 1 147 ? -12.328 15.844 14.906 1 86.25 147 HIS A O 1
ATOM 1131 N N . SER A 1 148 ? -12.289 15.695 12.672 1 85.38 148 SER A N 1
ATOM 1132 C CA . SER A 1 148 ? -11.367 16.828 12.594 1 85.38 148 SER A CA 1
ATOM 1133 C C . SER A 1 148 ? -12.109 18.156 12.695 1 85.38 148 SER A C 1
ATOM 1135 O O . SER A 1 148 ? -11.484 19.203 12.812 1 85.38 148 SER A O 1
ATOM 1137 N N . THR A 1 149 ? -13.375 18.109 12.742 1 83.69 149 THR A N 1
ATOM 1138 C CA . THR A 1 149 ? -14.164 19.328 12.82 1 83.69 149 THR A CA 1
ATOM 1139 C C . THR A 1 149 ? -13.961 20.016 14.164 1 83.69 149 THR A C 1
ATOM 1141 O O . THR A 1 149 ? -14.055 19.375 15.211 1 83.69 149 THR A O 1
ATOM 1144 N N . ASP A 1 150 ? -13.672 21.297 14.102 1 84.69 150 ASP A N 1
ATOM 1145 C CA . ASP A 1 150 ? -13.438 22.094 15.297 1 84.69 150 ASP A CA 1
ATOM 1146 C C . ASP A 1 150 ? -14.688 22.141 16.172 1 84.69 150 ASP A C 1
ATOM 1148 O O . ASP A 1 150 ? -15.773 22.484 15.703 1 84.69 150 ASP A O 1
ATOM 1152 N N . LYS A 1 151 ? -14.469 21.875 17.375 1 84.81 151 LYS A N 1
ATOM 1153 C CA . LYS A 1 151 ? -15.57 21.891 18.328 1 84.81 151 LYS A CA 1
ATOM 1154 C C . LYS A 1 151 ? -16.188 23.281 18.453 1 84.81 151 LYS A C 1
ATOM 1156 O O . LYS A 1 151 ? -17.391 23.422 18.625 1 84.81 151 LYS A O 1
ATOM 1161 N N . ASP A 1 152 ? -15.258 24.188 18.359 1 88.44 152 ASP A N 1
ATOM 1162 C CA . ASP A 1 152 ? -15.727 25.562 18.469 1 88.44 152 ASP A CA 1
ATOM 1163 C C . ASP A 1 152 ? -16.672 25.922 17.312 1 88.44 152 ASP A C 1
ATOM 1165 O O . ASP A 1 152 ? -17.656 26.625 17.516 1 88.44 152 ASP A O 1
ATOM 1169 N N . GLN A 1 153 ? -16.375 25.406 16.188 1 89.75 153 GLN A N 1
ATOM 1170 C CA . GLN A 1 153 ? -17.203 25.656 15.023 1 89.75 153 GLN A CA 1
ATOM 1171 C C . GLN A 1 153 ? -18.547 24.938 15.141 1 89.75 153 GLN A C 1
ATOM 1173 O O . GLN A 1 153 ? -19.578 25.453 14.734 1 89.75 153 GLN A O 1
ATOM 1178 N N . LEU A 1 154 ? -18.484 23.859 15.734 1 88.62 154 LEU A N 1
ATOM 1179 C CA . LEU A 1 154 ? -19.703 23.094 15.953 1 88.62 154 LEU A CA 1
ATOM 1180 C C . LEU A 1 154 ? -20.625 23.812 16.938 1 88.62 154 LEU A C 1
ATOM 1182 O O . LEU A 1 154 ? -21.844 23.891 16.719 1 88.62 154 LEU A O 1
ATOM 1186 N N . ASP A 1 155 ? -20 24.297 17.938 1 90.38 155 ASP A N 1
ATOM 1187 C CA . ASP A 1 155 ? -20.75 25.031 18.953 1 90.38 155 ASP A CA 1
ATOM 1188 C C . ASP A 1 155 ? -21.344 26.312 18.375 1 90.38 155 ASP A C 1
ATOM 1190 O O . ASP A 1 155 ? -22.469 26.703 18.734 1 90.38 155 ASP A O 1
ATOM 1194 N N . MET A 1 156 ? -20.516 26.828 17.547 1 91.75 156 MET A N 1
ATOM 1195 C CA . MET A 1 156 ? -21 28.047 16.891 1 91.75 156 MET A CA 1
ATOM 1196 C C . MET A 1 156 ? -22.219 27.75 16.031 1 91.75 156 MET A C 1
ATOM 1198 O O . MET A 1 156 ? -23.188 28.516 16.031 1 91.75 156 MET A O 1
ATOM 1202 N N . MET A 1 157 ? -22.188 26.688 15.359 1 90.69 157 MET A N 1
ATOM 1203 C CA . MET A 1 157 ? -23.328 26.297 14.531 1 90.69 157 MET A CA 1
ATOM 1204 C C . MET A 1 157 ? -24.562 26.062 15.391 1 90.69 157 MET A C 1
ATOM 1206 O O . MET A 1 157 ? -25.672 26.484 15.031 1 90.69 157 MET A O 1
ATOM 1210 N N . LYS A 1 158 ? -24.375 25.5 16.516 1 90.06 158 LYS A N 1
ATOM 1211 C CA . LYS A 1 158 ? -25.469 25.25 17.438 1 90.06 158 LYS A CA 1
ATOM 1212 C C . LYS A 1 158 ? -26.031 26.562 17.984 1 90.06 158 LYS A C 1
ATOM 1214 O O . LYS A 1 158 ? -27.25 26.719 18.125 1 90.06 158 LYS A O 1
ATOM 1219 N N . ALA A 1 159 ? -25.156 27.391 18.234 1 93 159 ALA A N 1
ATOM 1220 C CA . ALA A 1 159 ? -25.562 28.688 18.766 1 93 159 ALA A CA 1
ATOM 1221 C C . ALA A 1 159 ? -26.391 29.469 17.766 1 93 159 ALA A C 1
ATOM 1223 O O . ALA A 1 159 ? -27.297 30.219 18.141 1 93 159 ALA A O 1
ATOM 1224 N N . PHE A 1 160 ? -26.062 29.281 16.5 1 94 160 PHE A N 1
ATOM 1225 C CA . PHE A 1 160 ? -26.781 29.984 15.445 1 94 160 PHE A CA 1
ATOM 1226 C C . PHE A 1 160 ? -28.062 29.25 15.086 1 94 160 PHE A C 1
ATOM 1228 O O . PHE A 1 160 ? -28.797 29.672 14.18 1 94 160 PHE A O 1
ATOM 1235 N N . GLY A 1 161 ? -28.391 28.156 15.742 1 92.94 161 GLY A N 1
ATOM 1236 C CA . GLY A 1 161 ? -29.625 27.422 15.531 1 92.94 161 GLY A CA 1
ATOM 1237 C C . GLY A 1 161 ? -29.578 26.531 14.305 1 92.94 161 GLY A C 1
ATOM 1238 O O . GLY A 1 161 ? -30.609 26.219 13.719 1 92.94 161 GLY A O 1
ATOM 1239 N N . ALA A 1 162 ? -28.438 26.203 13.852 1 92.5 162 ALA A N 1
ATOM 1240 C CA . ALA A 1 162 ? -28.312 25.344 12.68 1 92.5 162 ALA A CA 1
ATOM 1241 C C . ALA A 1 162 ? -28.844 23.938 12.977 1 92.5 162 ALA A C 1
ATOM 1243 O O . ALA A 1 162 ? -28.656 23.422 14.07 1 92.5 162 ALA A O 1
ATOM 1244 N N . THR A 1 163 ? -29.562 23.391 11.953 1 93.12 163 THR A N 1
ATOM 1245 C CA . THR A 1 163 ? -30.031 22.016 12.07 1 93.12 163 THR A CA 1
ATOM 1246 C C . THR A 1 163 ? -28.875 21.031 11.891 1 93.12 163 THR A C 1
ATOM 1248 O O . THR A 1 163 ? -27.797 21.406 11.453 1 93.12 163 THR A O 1
ATOM 1251 N N . LYS A 1 164 ? -29.078 19.781 12.273 1 88.81 164 LYS A N 1
ATOM 1252 C CA . LYS A 1 164 ? -28.062 18.734 12.117 1 88.81 164 LYS A CA 1
ATOM 1253 C C . LYS A 1 164 ? -27.656 18.578 10.648 1 88.81 164 LYS A C 1
ATOM 1255 O O . LYS A 1 164 ? -26.484 18.344 10.352 1 88.81 164 LYS A O 1
ATOM 1260 N N . TRP A 1 165 ? -28.672 18.766 9.805 1 91.69 165 TRP A N 1
ATOM 1261 C CA . TRP A 1 165 ? -28.406 18.625 8.375 1 91.69 165 TRP A CA 1
ATOM 1262 C C . TRP A 1 165 ? -27.578 19.812 7.867 1 91.69 165 TRP A C 1
ATOM 1264 O O . TRP A 1 165 ? -26.656 19.625 7.078 1 91.69 165 TRP A O 1
ATOM 1274 N N . GLN A 1 166 ? -27.859 21 8.391 1 92 166 GLN A N 1
ATOM 1275 C CA . GLN A 1 166 ? -27.094 22.172 8.008 1 92 166 GLN A CA 1
ATOM 1276 C C . GLN A 1 166 ? -25.656 22.094 8.5 1 92 166 GLN A C 1
ATOM 1278 O O . GLN A 1 166 ? -24.719 22.438 7.777 1 92 166 GLN A O 1
ATOM 1283 N N . THR A 1 167 ? -25.578 21.578 9.695 1 90.69 167 THR A N 1
ATOM 1284 C CA . THR A 1 167 ? -24.25 21.422 10.273 1 90.69 167 THR A CA 1
ATOM 1285 C C . THR A 1 167 ? -23.453 20.375 9.508 1 90.69 167 THR A C 1
ATOM 1287 O O . THR A 1 167 ? -22.25 20.562 9.266 1 90.69 167 THR A O 1
ATOM 1290 N N . LEU A 1 168 ? -24.125 19.328 9.086 1 89.31 168 LEU A N 1
ATOM 1291 C CA . LEU A 1 168 ? -23.469 18.25 8.359 1 89.31 168 LEU A CA 1
ATOM 1292 C C . LEU A 1 168 ? -23 18.734 6.988 1 89.31 168 LEU A C 1
ATOM 1294 O O . LEU A 1 168 ? -21.828 18.562 6.645 1 89.31 168 LEU A O 1
ATOM 1298 N N . VAL A 1 169 ? -23.781 19.375 6.227 1 89.81 169 VAL A N 1
ATOM 1299 C CA . VAL A 1 169 ? -23.516 19.703 4.828 1 89.81 169 VAL A CA 1
ATOM 1300 C C . VAL A 1 169 ? -22.641 20.938 4.738 1 89.81 169 VAL A C 1
ATOM 1302 O O . VAL A 1 169 ? -21.781 21.047 3.852 1 89.81 169 VAL A O 1
ATOM 1305 N N . ARG A 1 170 ? -22.719 21.859 5.707 1 89.44 170 ARG A N 1
ATOM 1306 C CA . ARG A 1 170 ? -22.047 23.156 5.574 1 89.44 170 ARG A CA 1
ATOM 1307 C C . ARG A 1 170 ? -20.766 23.203 6.387 1 89.44 170 ARG A C 1
ATOM 1309 O O . ARG A 1 170 ? -19.906 24.047 6.152 1 89.44 170 ARG A O 1
ATOM 1316 N N . LEU A 1 171 ? -20.656 22.281 7.301 1 88.06 171 LEU A N 1
ATOM 1317 C CA . LEU A 1 171 ? -19.484 22.359 8.156 1 88.06 171 LEU A CA 1
ATOM 1318 C C . LEU A 1 171 ? -18.734 21.031 8.18 1 88.06 171 LEU A C 1
ATOM 1320 O O . LEU A 1 171 ? -17.578 20.953 7.754 1 88.06 171 LEU A O 1
ATOM 1324 N N . ARG A 1 172 ? -19.453 20 8.562 1 88.56 172 ARG A N 1
ATOM 1325 C CA . ARG A 1 172 ? -18.766 18.734 8.805 1 88.56 172 ARG A CA 1
ATOM 1326 C C . ARG A 1 172 ? -18.219 18.156 7.508 1 88.56 172 ARG A C 1
ATOM 1328 O O . ARG A 1 172 ? -17.062 17.719 7.453 1 88.56 172 ARG A O 1
ATOM 1335 N N . ILE A 1 173 ? -19.047 18.141 6.441 1 89.06 173 ILE A N 1
ATOM 1336 C CA . ILE A 1 173 ? -18.641 17.547 5.172 1 89.06 173 ILE A CA 1
ATOM 1337 C C . ILE A 1 173 ? -17.516 18.359 4.559 1 89.06 173 ILE A C 1
ATOM 1339 O O . ILE A 1 173 ? -16.453 17.812 4.215 1 89.06 173 ILE A O 1
ATOM 1343 N N . PRO A 1 174 ? -17.625 19.625 4.5 1 87.75 174 PRO A N 1
ATOM 1344 C CA . PRO A 1 174 ? -16.531 20.438 3.943 1 87.75 174 PRO A CA 1
ATOM 1345 C C . PRO A 1 174 ? -15.234 20.297 4.742 1 87.75 174 PRO A C 1
ATOM 1347 O O . PRO A 1 174 ? -14.148 20.281 4.164 1 87.75 174 PRO A O 1
ATOM 1350 N N . SER A 1 175 ? -15.398 20.219 6.027 1 86.25 175 SER A N 1
ATOM 1351 C CA . SER A 1 175 ? -14.211 20.109 6.875 1 86.25 175 SER A CA 1
ATOM 1352 C C . SER A 1 175 ? -13.547 18.75 6.703 1 86.25 175 SER A C 1
ATOM 1354 O O . SER A 1 175 ? -12.336 18.609 6.926 1 86.25 175 SER A O 1
ATOM 1356 N N . ALA A 1 176 ? -14.297 17.766 6.27 1 91.19 176 ALA A N 1
ATOM 1357 C CA . ALA A 1 176 ? -13.789 16.391 6.164 1 91.19 176 ALA A CA 1
ATOM 1358 C C . ALA A 1 176 ? -13.188 16.141 4.785 1 91.19 176 ALA A C 1
ATOM 1360 O O . ALA A 1 176 ? -12.484 15.141 4.582 1 91.19 176 ALA A O 1
ATOM 1361 N N . LEU A 1 177 ? -13.438 17.047 3.854 1 90.75 177 LEU A N 1
ATOM 1362 C CA . LEU A 1 177 ? -13.109 16.797 2.453 1 90.75 177 LEU A CA 1
ATOM 1363 C C . LEU A 1 177 ? -11.602 16.641 2.266 1 90.75 177 LEU A C 1
ATOM 1365 O O . LEU A 1 177 ? -11.148 15.812 1.479 1 90.75 177 LEU A O 1
ATOM 1369 N N . VAL A 1 178 ? -10.859 17.391 2.994 1 87.69 178 VAL A N 1
ATOM 1370 C CA . VAL A 1 178 ? -9.406 17.359 2.846 1 87.69 178 VAL A CA 1
ATOM 1371 C C . VAL A 1 178 ? -8.883 15.969 3.215 1 87.69 178 VAL A C 1
ATOM 1373 O O . VAL A 1 178 ? -8.109 15.367 2.461 1 87.69 178 VAL A O 1
ATOM 1376 N N . LEU A 1 179 ? -9.359 15.477 4.301 1 90.25 179 LEU A N 1
ATOM 1377 C CA . LEU A 1 179 ? -8.914 14.172 4.762 1 90.25 179 LEU A CA 1
ATOM 1378 C C . LEU A 1 179 ? -9.508 13.062 3.9 1 90.25 179 LEU A C 1
ATOM 1380 O O . LEU A 1 179 ? -8.867 12.031 3.68 1 90.25 179 LEU A O 1
ATOM 1384 N N . ILE A 1 180 ? -10.695 13.289 3.463 1 93.69 180 ILE A N 1
ATOM 1385 C CA . ILE A 1 180 ? -11.328 12.305 2.594 1 93.69 180 ILE A CA 1
ATOM 1386 C C . ILE A 1 180 ? -10.523 12.172 1.299 1 93.69 180 ILE A C 1
ATOM 1388 O O . ILE A 1 180 ? -10.273 11.062 0.83 1 93.69 180 ILE A O 1
ATOM 1392 N N . PHE A 1 181 ? -10.094 13.242 0.747 1 92.81 181 PHE A N 1
ATOM 1393 C CA . PHE A 1 181 ? -9.32 13.195 -0.492 1 92.81 181 PHE A CA 1
ATOM 1394 C C . PHE A 1 181 ? -7.949 12.578 -0.253 1 92.81 181 PHE A C 1
ATOM 1396 O O . PHE A 1 181 ? -7.406 11.898 -1.127 1 92.81 181 PHE A O 1
ATOM 1403 N N . ALA A 1 182 ? -7.355 12.828 0.935 1 88.19 182 ALA A N 1
ATOM 1404 C CA . ALA A 1 182 ? -6.113 12.141 1.282 1 88.19 182 ALA A CA 1
ATOM 1405 C C . ALA A 1 182 ? -6.305 10.625 1.27 1 88.19 182 ALA A C 1
ATOM 1407 O O . ALA A 1 182 ? -5.445 9.891 0.775 1 88.19 182 ALA A O 1
ATOM 1408 N N . GLY A 1 183 ? -7.418 10.219 1.764 1 92.75 183 GLY A N 1
ATOM 1409 C CA . GLY A 1 183 ? -7.75 8.805 1.737 1 92.75 183 GLY A CA 1
ATOM 1410 C C . GLY A 1 183 ? -7.969 8.266 0.335 1 92.75 183 GLY A C 1
ATOM 1411 O O . GLY A 1 183 ? -7.586 7.133 0.03 1 92.75 183 GLY A O 1
ATOM 1412 N N . LEU A 1 184 ? -8.547 9.117 -0.483 1 95.06 184 LEU A N 1
ATOM 1413 C CA . LEU A 1 184 ? -8.789 8.734 -1.868 1 95.06 184 LEU A CA 1
ATOM 1414 C C . LEU A 1 184 ? -7.473 8.562 -2.625 1 95.06 184 LEU A C 1
ATOM 1416 O O . LEU A 1 184 ? -7.348 7.68 -3.473 1 95.06 184 LEU A O 1
ATOM 1420 N N . GLU A 1 185 ? -6.562 9.391 -2.324 1 91 185 GLU A N 1
ATOM 1421 C CA . GLU A 1 185 ? -5.254 9.289 -2.961 1 91 185 GLU A CA 1
ATOM 1422 C C . GLU A 1 185 ? -4.555 7.984 -2.58 1 91 185 GLU A C 1
ATOM 1424 O O . GLU A 1 185 ? -3.979 7.309 -3.436 1 91 185 GLU A O 1
ATOM 1429 N N . ILE A 1 186 ? -4.652 7.652 -1.369 1 89.44 186 ILE A N 1
ATOM 1430 C CA . ILE A 1 186 ? -4.066 6.402 -0.899 1 89.44 186 ILE A CA 1
ATOM 1431 C C . ILE A 1 186 ? -4.785 5.219 -1.542 1 89.44 186 ILE A C 1
ATOM 1433 O O . ILE A 1 186 ? -4.145 4.273 -2.004 1 89.44 186 ILE A O 1
ATOM 1437 N N . ALA A 1 187 ? -6.062 5.34 -1.592 1 95.5 187 ALA A N 1
ATOM 1438 C CA . ALA A 1 187 ? -6.871 4.27 -2.17 1 95.5 187 ALA A CA 1
ATOM 1439 C C . ALA A 1 187 ? -6.543 4.066 -3.646 1 95.5 187 ALA A C 1
ATOM 1441 O O . ALA A 1 187 ? -6.551 2.939 -4.141 1 95.5 187 ALA A O 1
ATOM 1442 N N . ALA A 1 188 ? -6.301 5.152 -4.316 1 94.69 188 ALA A N 1
ATOM 1443 C CA . ALA A 1 188 ? -5.984 5.066 -5.738 1 94.69 188 ALA A CA 1
ATOM 1444 C C . ALA A 1 188 ? -4.711 4.254 -5.969 1 94.69 188 ALA A C 1
ATOM 1446 O O . ALA A 1 188 ? -4.652 3.418 -6.871 1 94.69 188 ALA A O 1
ATOM 1447 N N . VAL A 1 189 ? -3.758 4.465 -5.168 1 89.56 189 VAL A N 1
ATOM 1448 C CA . VAL A 1 189 ? -2.496 3.738 -5.262 1 89.56 189 VAL A CA 1
ATOM 1449 C C . VAL A 1 189 ? -2.717 2.271 -4.891 1 89.56 189 VAL A C 1
ATOM 1451 O O . VAL A 1 189 ? -2.227 1.372 -5.578 1 89.56 189 VAL A O 1
ATOM 1454 N N . LEU A 1 190 ? -3.48 2.037 -3.9 1 92.5 190 LEU A N 1
ATOM 1455 C CA . LEU A 1 190 ? -3.73 0.684 -3.42 1 92.5 190 LEU A CA 1
ATOM 1456 C C . LEU A 1 190 ? -4.594 -0.093 -4.406 1 92.5 190 LEU A C 1
ATOM 1458 O O . LEU A 1 190 ? -4.508 -1.321 -4.48 1 92.5 190 LEU A O 1
ATOM 1462 N N . ALA A 1 191 ? -5.43 0.674 -5.117 1 96.88 191 ALA A N 1
ATOM 1463 C CA . ALA A 1 191 ? -6.262 0.017 -6.121 1 96.88 191 ALA A CA 1
ATOM 1464 C C . ALA A 1 191 ? -5.402 -0.696 -7.164 1 96.88 191 ALA A C 1
ATOM 1466 O O . ALA A 1 191 ? -5.699 -1.828 -7.551 1 96.88 191 ALA A O 1
ATOM 1467 N N . VAL A 1 192 ? -4.383 -0.069 -7.578 1 95.94 192 VAL A N 1
ATOM 1468 C CA . VAL A 1 192 ? -3.48 -0.648 -8.57 1 95.94 192 VAL A CA 1
ATOM 1469 C C . VAL A 1 192 ? -2.758 -1.853 -7.973 1 95.94 192 VAL A C 1
ATOM 1471 O O . VAL A 1 192 ? -2.668 -2.908 -8.602 1 95.94 192 VAL A O 1
ATOM 1474 N N . ILE A 1 193 ? -2.332 -1.737 -6.762 1 93.88 193 ILE A N 1
ATOM 1475 C CA . ILE A 1 193 ? -1.631 -2.814 -6.07 1 93.88 193 ILE A CA 1
ATOM 1476 C C . ILE A 1 193 ? -2.564 -4.012 -5.898 1 93.88 193 ILE A C 1
ATOM 1478 O O . ILE A 1 193 ? -2.189 -5.148 -6.195 1 93.88 193 ILE A O 1
ATOM 1482 N N . GLY A 1 194 ? -3.754 -3.727 -5.461 1 95.81 194 GLY A N 1
ATOM 1483 C CA . GLY A 1 194 ? -4.719 -4.789 -5.238 1 95.81 194 GLY A CA 1
ATOM 1484 C C . GLY A 1 194 ? -5.027 -5.59 -6.488 1 95.81 194 GLY A C 1
ATOM 1485 O O . GLY A 1 194 ? -5.062 -6.824 -6.449 1 95.81 194 GLY A O 1
ATOM 1486 N N . ALA A 1 195 ? -5.266 -4.871 -7.559 1 97.44 195 ALA A N 1
ATOM 1487 C CA . ALA A 1 195 ? -5.566 -5.543 -8.82 1 97.44 195 ALA A CA 1
ATOM 1488 C C . ALA A 1 195 ? -4.398 -6.414 -9.266 1 97.44 195 ALA A C 1
ATOM 1490 O O . ALA A 1 195 ? -4.594 -7.57 -9.656 1 97.44 195 ALA A O 1
ATOM 1491 N N . ILE A 1 196 ? -3.213 -5.91 -9.172 1 96.94 196 ILE A N 1
ATOM 1492 C CA . ILE A 1 196 ? -2.021 -6.617 -9.625 1 96.94 196 ILE A CA 1
ATOM 1493 C C . ILE A 1 196 ? -1.781 -7.844 -8.75 1 96.94 196 ILE A C 1
ATOM 1495 O O . ILE A 1 196 ? -1.517 -8.938 -9.258 1 96.94 196 ILE A O 1
ATOM 1499 N N . VAL A 1 197 ? -1.919 -7.688 -7.461 1 95.56 197 VAL A N 1
ATOM 1500 C CA . VAL A 1 197 ? -1.699 -8.797 -6.535 1 95.56 197 VAL A CA 1
ATOM 1501 C C . VAL A 1 197 ? -2.734 -9.891 -6.785 1 95.56 197 VAL A C 1
ATOM 1503 O O . VAL A 1 197 ? -2.4 -11.078 -6.797 1 95.56 197 VAL A O 1
ATOM 1506 N N . GLY A 1 198 ? -3.977 -9.469 -6.996 1 95.94 198 GLY A N 1
ATOM 1507 C CA . GLY A 1 198 ? -5.004 -10.438 -7.344 1 95.94 198 GLY A CA 1
ATOM 1508 C C . GLY A 1 198 ? -4.68 -11.234 -8.602 1 95.94 198 GLY A C 1
ATOM 1509 O O . GLY A 1 198 ? -4.918 -12.438 -8.656 1 95.94 198 GLY A O 1
ATOM 1510 N N . GLU A 1 199 ? -4.16 -10.547 -9.539 1 96.69 199 GLU A N 1
ATOM 1511 C CA . GLU A 1 199 ? -3.822 -11.195 -10.805 1 96.69 199 GLU A CA 1
ATOM 1512 C C . GLU A 1 199 ? -2.604 -12.102 -10.648 1 96.69 199 GLU A C 1
ATOM 1514 O O . GLU A 1 199 ? -2.492 -13.117 -11.328 1 96.69 199 GLU A O 1
ATOM 1519 N N . PHE A 1 200 ? -1.627 -11.734 -9.766 1 95.06 200 PHE A N 1
ATOM 1520 C CA . PHE A 1 200 ? -0.457 -12.57 -9.5 1 95.06 200 PHE A CA 1
ATOM 1521 C C . PHE A 1 200 ? -0.865 -13.898 -8.883 1 95.06 200 PHE A C 1
ATOM 1523 O O . PHE A 1 200 ? -0.296 -14.945 -9.219 1 95.06 200 PHE A O 1
ATOM 1530 N N . VAL A 1 201 ? -1.817 -13.781 -7.98 1 93.56 201 VAL A N 1
ATOM 1531 C CA . VAL A 1 201 ? -2.199 -14.969 -7.219 1 93.56 201 VAL A CA 1
ATOM 1532 C C . VAL A 1 201 ? -2.977 -15.93 -8.117 1 93.56 201 VAL A C 1
ATOM 1534 O O . VAL A 1 201 ? -2.803 -17.141 -8.023 1 93.56 201 VAL A O 1
ATOM 1537 N N . GLY A 1 202 ? -3.852 -15.273 -8.914 1 92.12 202 GLY A N 1
ATOM 1538 C CA . GLY A 1 202 ? -4.621 -16.125 -9.812 1 92.12 202 GLY A CA 1
ATOM 1539 C C . GLY A 1 202 ? -5.48 -15.344 -10.789 1 92.12 202 GLY A C 1
ATOM 1540 O O . GLY A 1 202 ? -6.438 -14.68 -10.383 1 92.12 202 GLY A O 1
ATOM 1541 N N . ALA A 1 203 ? -5.125 -15.562 -12.031 1 93.94 203 ALA A N 1
ATOM 1542 C CA . ALA A 1 203 ? -5.887 -14.906 -13.094 1 93.94 203 ALA A CA 1
ATOM 1543 C C . ALA A 1 203 ? -5.648 -15.586 -14.438 1 93.94 203 ALA A C 1
ATOM 1545 O O . ALA A 1 203 ? -4.707 -16.375 -14.586 1 93.94 203 ALA A O 1
ATOM 1546 N N . GLN A 1 204 ? -6.602 -15.305 -15.32 1 94.5 204 GLN A N 1
ATOM 1547 C CA . GLN A 1 204 ? -6.434 -15.789 -16.688 1 94.5 204 GLN A CA 1
ATOM 1548 C C . GLN A 1 204 ? -6.211 -14.633 -17.656 1 94.5 204 GLN A C 1
ATOM 1550 O O . GLN A 1 204 ? -5.773 -14.844 -18.797 1 94.5 204 GLN A O 1
ATOM 1555 N N . VAL A 1 205 ? -6.57 -13.555 -17.188 1 96.75 205 VAL A N 1
ATOM 1556 C CA . VAL A 1 205 ? -6.402 -12.336 -17.969 1 96.75 205 VAL A CA 1
ATOM 1557 C C . VAL A 1 205 ? -6.004 -11.188 -17.062 1 96.75 205 VAL A C 1
ATOM 1559 O O . VAL A 1 205 ? -6.328 -11.188 -15.867 1 96.75 205 VAL A O 1
ATOM 1562 N N . GLY A 1 206 ? -5.238 -10.211 -17.609 1 98 206 GLY A N 1
ATOM 1563 C CA . GLY A 1 206 ? -4.77 -9.055 -16.859 1 98 206 GLY A CA 1
ATOM 1564 C C . GLY A 1 206 ? -3.305 -8.742 -17.094 1 98 206 GLY A C 1
ATOM 1565 O O . GLY A 1 206 ? -2.525 -9.633 -17.453 1 98 206 GLY A O 1
ATOM 1566 N N . LEU A 1 207 ? -2.961 -7.562 -16.844 1 98.31 207 LEU A N 1
ATOM 1567 C CA . LEU A 1 207 ? -1.571 -7.16 -17.031 1 98.31 207 LEU A CA 1
ATOM 1568 C C . LEU A 1 207 ? -0.658 -7.875 -16.047 1 98.31 207 LEU A C 1
ATOM 1570 O O . LEU A 1 207 ? 0.474 -8.234 -16.375 1 98.31 207 LEU A O 1
ATOM 1574 N N . GLY A 1 208 ? -1.145 -7.992 -14.82 1 96.94 208 GLY A N 1
ATOM 1575 C CA . GLY A 1 208 ? -0.379 -8.773 -13.859 1 96.94 208 GLY A CA 1
ATOM 1576 C C . GLY A 1 208 ? -0.165 -10.211 -14.297 1 96.94 208 GLY A C 1
ATOM 1577 O O . GLY A 1 208 ? 0.928 -10.758 -14.133 1 96.94 208 GLY A O 1
ATOM 1578 N N . TYR A 1 209 ? -1.164 -10.797 -14.789 1 96.88 209 TYR A N 1
ATOM 1579 C CA . TYR A 1 209 ? -1.07 -12.141 -15.344 1 96.88 209 TYR A CA 1
ATOM 1580 C C . TYR A 1 209 ? -0.061 -12.188 -16.484 1 96.88 209 TYR A C 1
ATOM 1582 O O . TYR A 1 209 ? 0.733 -13.125 -16.578 1 96.88 209 TYR A O 1
ATOM 1590 N N . LEU A 1 210 ? -0.167 -11.203 -17.297 1 97.69 210 LEU A N 1
ATOM 1591 C CA . LEU A 1 210 ? 0.745 -11.133 -18.422 1 97.69 210 LEU A CA 1
ATOM 1592 C C . LEU A 1 210 ? 2.189 -11.008 -17.953 1 97.69 210 LEU A C 1
ATOM 1594 O O . LEU A 1 210 ? 3.092 -11.609 -18.547 1 97.69 210 LEU A O 1
ATOM 1598 N N . VAL A 1 211 ? 2.461 -10.258 -16.922 1 97.19 211 VAL A N 1
ATOM 1599 C CA . VAL A 1 211 ? 3.799 -10.109 -16.359 1 97.19 211 VAL A CA 1
ATOM 1600 C C . VAL A 1 211 ? 4.32 -11.477 -15.898 1 97.19 211 VAL A C 1
ATOM 1602 O O . VAL A 1 211 ? 5.457 -11.844 -16.188 1 97.19 211 VAL A O 1
ATOM 1605 N N . VAL A 1 212 ? 3.5 -12.195 -15.227 1 95 212 VAL A N 1
ATOM 1606 C CA . VAL A 1 212 ? 3.891 -13.5 -14.703 1 95 212 VAL A CA 1
ATOM 1607 C C . VAL A 1 212 ? 4.168 -14.461 -15.852 1 95 212 VAL A C 1
ATOM 1609 O O . VAL A 1 212 ? 5.148 -15.211 -15.828 1 95 212 VAL A O 1
ATOM 1612 N N . THR A 1 213 ? 3.324 -14.445 -16.891 1 95.62 213 THR A N 1
ATOM 1613 C CA . THR A 1 213 ? 3.484 -15.312 -18.047 1 95.62 213 THR A CA 1
ATOM 1614 C C . THR A 1 213 ? 4.777 -14.984 -18.797 1 95.62 213 THR A C 1
ATOM 1616 O O . THR A 1 213 ? 5.523 -15.891 -19.172 1 95.62 213 THR A O 1
ATOM 1619 N N . LEU A 1 214 ? 4.992 -13.719 -18.969 1 96.25 214 LEU A N 1
ATOM 1620 C CA . LEU A 1 214 ? 6.215 -13.297 -19.641 1 96.25 214 LEU A CA 1
ATOM 1621 C C . LEU A 1 214 ? 7.445 -13.648 -18.812 1 96.25 214 LEU A C 1
ATOM 1623 O O . LEU A 1 214 ? 8.492 -13.984 -19.359 1 96.25 214 LEU A O 1
ATOM 1627 N N . ASN A 1 215 ? 7.293 -13.531 -17.516 1 93.69 215 ASN A N 1
ATOM 1628 C CA . ASN A 1 215 ? 8.375 -13.891 -16.594 1 93.69 215 ASN A CA 1
ATOM 1629 C C . ASN A 1 215 ? 8.727 -15.375 -16.703 1 93.69 215 ASN A C 1
ATOM 1631 O O . ASN A 1 215 ? 9.898 -15.734 -16.75 1 93.69 215 ASN A O 1
ATOM 1635 N N . PHE A 1 216 ? 7.723 -16.188 -16.812 1 91.31 216 PHE A N 1
ATOM 1636 C CA . PHE A 1 216 ? 7.922 -17.625 -16.922 1 91.31 216 PHE A CA 1
ATOM 1637 C C . PHE A 1 216 ? 8.633 -17.969 -18.219 1 91.31 216 PHE A C 1
ATOM 1639 O O . PHE A 1 216 ? 9.414 -18.922 -18.266 1 91.31 216 PHE A O 1
ATOM 1646 N N . SER A 1 217 ? 8.359 -17.188 -19.219 1 94.44 217 SER A N 1
ATOM 1647 C CA . SER A 1 217 ? 9.008 -17.422 -20.516 1 94.44 217 SER A CA 1
ATOM 1648 C C . SER A 1 217 ? 10.328 -16.656 -20.609 1 94.44 217 SER A C 1
ATOM 1650 O O . SER A 1 217 ? 10.914 -16.562 -21.688 1 94.44 217 SER A O 1
ATOM 1652 N N . LEU A 1 218 ? 10.703 -15.969 -19.547 1 94.25 218 LEU A N 1
ATOM 1653 C CA . LEU A 1 218 ? 11.953 -15.227 -19.422 1 94.25 218 LEU A CA 1
ATOM 1654 C C . LEU A 1 218 ? 12.039 -14.117 -20.453 1 94.25 218 LEU A C 1
ATOM 1656 O O . LEU A 1 218 ? 13.117 -13.828 -20.969 1 94.25 218 LEU A O 1
ATOM 1660 N N . ASP A 1 219 ? 10.906 -13.656 -20.859 1 96.06 219 ASP A N 1
ATOM 1661 C CA . ASP A 1 219 ? 10.82 -12.484 -21.734 1 96.06 219 ASP A CA 1
ATOM 1662 C C . ASP A 1 219 ? 10.914 -11.195 -20.922 1 96.06 219 ASP A C 1
ATOM 1664 O O . ASP A 1 219 ? 9.922 -10.477 -20.766 1 96.06 219 ASP A O 1
ATOM 1668 N N . VAL A 1 220 ? 12.094 -10.852 -20.578 1 96.31 220 VAL A N 1
ATOM 1669 C CA . VAL A 1 220 ? 12.336 -9.742 -19.656 1 96.31 220 VAL A CA 1
ATOM 1670 C C . VAL A 1 220 ? 11.953 -8.422 -20.328 1 96.31 220 VAL A C 1
ATOM 1672 O O . VAL A 1 220 ? 11.406 -7.527 -19.688 1 96.31 220 VAL A O 1
ATOM 1675 N N . ALA A 1 221 ? 12.219 -8.32 -21.562 1 97 221 ALA A N 1
ATOM 1676 C CA . ALA A 1 221 ? 11.828 -7.121 -22.297 1 97 221 ALA A CA 1
ATOM 1677 C C . ALA A 1 221 ? 10.312 -6.922 -22.25 1 97 221 ALA A C 1
ATOM 1679 O O . ALA A 1 221 ? 9.836 -5.797 -22.094 1 97 221 ALA A O 1
ATOM 1680 N N . GLY A 1 222 ? 9.633 -8.031 -22.406 1 96.88 222 GLY A N 1
ATOM 1681 C CA . GLY A 1 222 ? 8.188 -7.973 -22.297 1 96.88 222 GLY A CA 1
ATOM 1682 C C . GLY A 1 222 ? 7.699 -7.551 -20.922 1 96.88 222 GLY A C 1
ATOM 1683 O O . GLY A 1 222 ? 6.738 -6.785 -20.812 1 96.88 222 GLY A O 1
ATOM 1684 N N . VAL A 1 223 ? 8.367 -8.094 -19.922 1 96.5 223 VAL A N 1
ATOM 1685 C CA . VAL A 1 223 ? 8.023 -7.734 -18.562 1 96.5 223 VAL A CA 1
ATOM 1686 C C . VAL A 1 223 ? 8.18 -6.227 -18.359 1 96.5 223 VAL A C 1
ATOM 1688 O O . VAL A 1 223 ? 7.277 -5.566 -17.844 1 96.5 223 VAL A O 1
ATOM 1691 N N . PHE A 1 224 ? 9.289 -5.676 -18.844 1 96.06 224 PHE A N 1
ATOM 1692 C CA . PHE A 1 224 ? 9.523 -4.242 -18.719 1 96.06 224 PHE A CA 1
ATOM 1693 C C . PHE A 1 224 ? 8.461 -3.457 -19.484 1 96.06 224 PHE A C 1
ATOM 1695 O O . PHE A 1 224 ? 7.996 -2.418 -19.016 1 96.06 224 PHE A O 1
ATOM 1702 N N . ALA A 1 225 ? 8.125 -3.947 -20.594 1 97.06 225 ALA A N 1
ATOM 1703 C CA . ALA A 1 225 ? 7.121 -3.277 -21.422 1 97.06 225 ALA A CA 1
ATOM 1704 C C . ALA A 1 225 ? 5.789 -3.176 -20.672 1 97.06 225 ALA A C 1
ATOM 1706 O O . ALA A 1 225 ? 5.176 -2.107 -20.641 1 97.06 225 ALA A O 1
ATOM 1707 N N . VAL A 1 226 ? 5.332 -4.254 -20.078 1 97.25 226 VAL A N 1
ATOM 1708 C CA . VAL A 1 226 ? 4.059 -4.281 -19.375 1 97.25 226 VAL A CA 1
ATOM 1709 C C . VAL A 1 226 ? 4.148 -3.424 -18.109 1 97.25 226 VAL A C 1
ATOM 1711 O O . VAL A 1 226 ? 3.178 -2.771 -17.734 1 97.25 226 VAL A O 1
ATOM 1714 N N . LEU A 1 227 ? 5.301 -3.406 -17.484 1 95.19 227 LEU A N 1
ATOM 1715 C CA . LEU A 1 227 ? 5.508 -2.572 -16.312 1 95.19 227 LEU A CA 1
ATOM 1716 C C . LEU A 1 227 ? 5.359 -1.096 -16.656 1 95.19 227 LEU A C 1
ATOM 1718 O O . LEU A 1 227 ? 4.855 -0.312 -15.844 1 95.19 227 LEU A O 1
ATOM 1722 N N . ILE A 1 228 ? 5.805 -0.706 -17.797 1 94.62 228 ILE A N 1
ATOM 1723 C CA . ILE A 1 228 ? 5.652 0.671 -18.25 1 94.62 228 ILE A CA 1
ATOM 1724 C C . ILE A 1 228 ? 4.168 1.013 -18.375 1 94.62 228 ILE A C 1
ATOM 1726 O O . ILE A 1 228 ? 3.736 2.086 -17.938 1 94.62 228 ILE A O 1
ATOM 1730 N N . VAL A 1 229 ? 3.42 0.096 -18.906 1 96.56 229 VAL A N 1
ATOM 1731 C CA . VAL A 1 229 ? 1.982 0.295 -19.062 1 96.56 229 VAL A CA 1
ATOM 1732 C C . VAL A 1 229 ? 1.329 0.39 -17.688 1 96.56 229 VAL A C 1
ATOM 1734 O O . VAL A 1 229 ? 0.489 1.261 -17.438 1 96.56 229 VAL A O 1
ATOM 1737 N N . LEU A 1 230 ? 1.729 -0.465 -16.812 1 96.12 230 LEU A N 1
ATOM 1738 C CA . LEU A 1 230 ? 1.205 -0.446 -15.445 1 96.12 230 LEU A CA 1
ATOM 1739 C C . LEU A 1 230 ? 1.556 0.864 -14.75 1 96.12 230 LEU A C 1
ATOM 1741 O O . LEU A 1 230 ? 0.74 1.414 -14.008 1 96.12 230 LEU A O 1
ATOM 1745 N N . SER A 1 231 ? 2.744 1.312 -14.969 1 93.94 231 SER A N 1
ATOM 1746 C CA . SER A 1 231 ? 3.172 2.586 -14.398 1 93.94 231 SER A CA 1
ATOM 1747 C C . SER A 1 231 ? 2.328 3.74 -14.93 1 93.94 231 SER A C 1
ATOM 1749 O O . SER A 1 231 ? 1.983 4.656 -14.18 1 93.94 231 SER A O 1
ATOM 1751 N N . ALA A 1 232 ? 2.021 3.697 -16.172 1 95 232 ALA A N 1
ATOM 1752 C CA . ALA A 1 232 ? 1.164 4.715 -16.766 1 95 232 ALA A CA 1
ATOM 1753 C C . ALA A 1 232 ? -0.218 4.719 -16.125 1 95 232 ALA A C 1
ATOM 1755 O O . ALA A 1 232 ? -0.807 5.781 -15.906 1 95 232 ALA A O 1
ATOM 1756 N N . ILE A 1 233 ? -0.719 3.574 -15.852 1 96.06 233 ILE A N 1
ATOM 1757 C CA . ILE A 1 233 ? -2.014 3.455 -15.188 1 96.06 233 ILE A CA 1
ATOM 1758 C C . ILE A 1 233 ? -1.938 4.066 -13.789 1 96.06 233 ILE A C 1
ATOM 1760 O O . ILE A 1 233 ? -2.828 4.82 -13.391 1 96.06 233 ILE A O 1
ATOM 1764 N N . GLY A 1 234 ? -0.884 3.686 -13.062 1 93.31 234 GLY A N 1
ATOM 1765 C CA . GLY A 1 234 ? -0.689 4.281 -11.75 1 93.31 234 GLY A CA 1
ATOM 1766 C C . GLY A 1 234 ? -0.623 5.797 -11.789 1 93.31 234 GLY A C 1
ATOM 1767 O O . GLY A 1 234 ? -1.235 6.469 -10.953 1 93.31 234 GLY A O 1
ATOM 1768 N N . LEU A 1 235 ? 0.101 6.352 -12.742 1 92 235 LEU A N 1
ATOM 1769 C CA . LEU A 1 235 ? 0.219 7.797 -12.906 1 92 235 LEU A CA 1
ATOM 1770 C C . LEU A 1 235 ? -1.131 8.414 -13.25 1 92 235 LEU A C 1
ATOM 1772 O O . LEU A 1 235 ? -1.462 9.5 -12.773 1 92 235 LEU A O 1
ATOM 1776 N N . ALA A 1 236 ? -1.836 7.734 -14.086 1 94.75 236 ALA A N 1
ATOM 1777 C CA . ALA A 1 236 ? -3.16 8.219 -14.469 1 94.75 236 ALA A CA 1
ATOM 1778 C C . ALA A 1 236 ? -4.098 8.266 -13.258 1 94.75 236 ALA A C 1
ATOM 1780 O O . ALA A 1 236 ? -4.832 9.234 -13.07 1 94.75 236 ALA A O 1
ATOM 1781 N N . MET A 1 237 ? -4.055 7.199 -12.5 1 94.12 237 MET A N 1
ATOM 1782 C CA . MET A 1 237 ? -4.891 7.16 -11.305 1 94.12 237 MET A CA 1
ATOM 1783 C C . MET A 1 237 ? -4.527 8.297 -10.352 1 94.12 237 MET A C 1
ATOM 1785 O O . MET A 1 237 ? -5.406 8.938 -9.781 1 94.12 237 MET A O 1
ATOM 1789 N N . HIS A 1 238 ? -3.277 8.469 -10.164 1 88.62 238 HIS A N 1
ATOM 1790 C CA . HIS A 1 238 ? -2.799 9.555 -9.32 1 88.62 238 HIS A CA 1
ATOM 1791 C C . HIS A 1 238 ? -3.273 10.906 -9.852 1 88.62 238 HIS A C 1
ATOM 1793 O O . HIS A 1 238 ? -3.75 11.742 -9.078 1 88.62 238 HIS A O 1
ATOM 1799 N N . ALA A 1 239 ? -3.17 11.156 -11.117 1 90.31 239 ALA A N 1
ATOM 1800 C CA . ALA A 1 239 ? -3.559 12.414 -11.75 1 90.31 239 ALA A CA 1
ATOM 1801 C C . ALA A 1 239 ? -5.059 12.656 -11.609 1 90.31 239 ALA A C 1
ATOM 1803 O O . ALA A 1 239 ? -5.492 13.789 -11.375 1 90.31 239 ALA A O 1
ATOM 1804 N N . ILE A 1 240 ? -5.785 11.625 -11.75 1 93.12 240 ILE A N 1
ATOM 1805 C CA . ILE A 1 240 ? -7.234 11.727 -11.656 1 93.12 240 ILE A CA 1
ATOM 1806 C C . ILE A 1 240 ? -7.629 12.148 -10.242 1 93.12 240 ILE A C 1
ATOM 1808 O O . ILE A 1 240 ? -8.461 13.047 -10.062 1 93.12 240 ILE A O 1
ATOM 1812 N N . THR A 1 241 ? -7.062 11.516 -9.266 1 90.88 241 THR A N 1
ATOM 1813 C CA . THR A 1 241 ? -7.402 11.836 -7.883 1 90.88 241 THR A CA 1
ATOM 1814 C C . THR A 1 241 ? -6.938 13.242 -7.516 1 90.88 241 THR A C 1
ATOM 1816 O O . THR A 1 241 ? -7.637 13.969 -6.809 1 90.88 241 THR A O 1
ATOM 1819 N N . ARG A 1 242 ? -5.793 13.625 -8.008 1 86.69 242 ARG A N 1
ATOM 1820 C CA . ARG A 1 242 ? -5.297 14.977 -7.762 1 86.69 242 ARG A CA 1
ATOM 1821 C C . ARG A 1 242 ? -6.184 16.016 -8.43 1 86.69 242 ARG A C 1
ATOM 1823 O O . ARG A 1 242 ? -6.438 17.078 -7.867 1 86.69 242 ARG A O 1
ATOM 1830 N N . TYR A 1 243 ? -6.512 15.711 -9.586 1 90.38 243 TYR A N 1
ATOM 1831 C CA . TYR A 1 243 ? -7.398 16.625 -10.312 1 90.38 243 TYR A CA 1
ATOM 1832 C C . TYR A 1 243 ? -8.727 16.781 -9.578 1 90.38 243 TYR A C 1
ATOM 1834 O O . TYR A 1 243 ? -9.242 17.891 -9.453 1 90.38 243 TYR A O 1
ATOM 1842 N N . ALA A 1 244 ? -9.242 15.734 -9.117 1 90.38 244 ALA A N 1
ATOM 1843 C CA . ALA A 1 244 ? -10.484 15.773 -8.344 1 90.38 244 ALA A CA 1
ATOM 1844 C C . ALA A 1 244 ? -10.305 16.578 -7.062 1 90.38 244 ALA A C 1
ATOM 1846 O O . ALA A 1 244 ? -11.195 17.344 -6.676 1 90.38 244 ALA A O 1
ATOM 1847 N N . ALA A 1 245 ? -9.242 16.406 -6.426 1 87.69 245 ALA A N 1
ATOM 1848 C CA . ALA A 1 245 ? -8.945 17.141 -5.207 1 87.69 245 ALA A CA 1
ATOM 1849 C C . ALA A 1 245 ? -8.883 18.641 -5.484 1 87.69 245 ALA A C 1
ATOM 1851 O O . ALA A 1 245 ? -9.445 19.453 -4.73 1 87.69 245 ALA A O 1
ATOM 1852 N N . ARG A 1 246 ? -8.234 19.031 -6.516 1 85.38 246 ARG A N 1
ATOM 1853 C CA . ARG A 1 246 ? -8.086 20.453 -6.867 1 85.38 246 ARG A CA 1
ATOM 1854 C C . ARG A 1 246 ? -9.438 21.078 -7.18 1 85.38 246 ARG A C 1
ATOM 1856 O O . ARG A 1 246 ? -9.672 22.25 -6.875 1 85.38 246 ARG A O 1
ATOM 1863 N N . ARG A 1 247 ? -10.172 20.328 -7.758 1 84.5 247 ARG A N 1
ATOM 1864 C CA . ARG A 1 247 ? -11.477 20.844 -8.164 1 84.5 247 ARG A CA 1
ATOM 1865 C C . ARG A 1 247 ? -12.398 21.016 -6.965 1 84.5 247 ARG A C 1
ATOM 1867 O O . ARG A 1 247 ? -13.195 21.969 -6.914 1 84.5 247 ARG A O 1
ATOM 1874 N N . TYR A 1 248 ? -12.227 20.172 -6.023 1 80.12 248 TYR A N 1
ATOM 1875 C CA . TYR A 1 248 ? -13.234 20.172 -4.965 1 80.12 248 TYR A CA 1
ATOM 1876 C C . TYR A 1 248 ? -12.664 20.734 -3.668 1 80.12 248 TYR A C 1
ATOM 1878 O O . TYR A 1 248 ? -13.414 21.125 -2.768 1 80.12 248 TYR A O 1
ATOM 1886 N N . ILE A 1 249 ? -11.344 20.734 -3.494 1 72.5 249 ILE A N 1
ATOM 1887 C CA . ILE A 1 249 ? -10.766 21.25 -2.258 1 72.5 249 ILE A CA 1
ATOM 1888 C C . ILE A 1 249 ? -10.094 22.594 -2.521 1 72.5 249 ILE A C 1
ATOM 1890 O O . ILE A 1 249 ? -9.344 23.094 -1.68 1 72.5 249 ILE A O 1
ATOM 1894 N N . PHE A 1 250 ? -10.172 23.078 -3.646 1 62.59 250 PHE A N 1
ATOM 1895 C CA . PHE A 1 250 ? -9.5 24.312 -4.039 1 62.59 250 PHE A CA 1
ATOM 1896 C C . PHE A 1 250 ? -9.727 25.406 -3.002 1 62.59 250 PHE A C 1
ATOM 1898 O O . PHE A 1 250 ? -8.859 26.266 -2.789 1 62.59 250 PHE A O 1
ATOM 1905 N N . TRP A 1 251 ? -10.75 25.281 -2.393 1 57.09 251 TRP A N 1
ATOM 1906 C CA . TRP A 1 251 ? -11.07 26.375 -1.495 1 57.09 251 TRP A CA 1
ATOM 1907 C C . TRP A 1 251 ? -10.375 26.203 -0.15 1 57.09 251 TRP A C 1
ATOM 1909 O O . TRP A 1 251 ? -10.242 27.172 0.615 1 57.09 251 TRP A O 1
ATOM 1919 N N . ILE A 1 252 ? -10.102 24.891 0.171 1 55.69 252 ILE A N 1
ATOM 1920 C CA . ILE A 1 252 ? -9.523 24.656 1.489 1 55.69 252 ILE A CA 1
ATOM 1921 C C . ILE A 1 252 ? -8.023 24.953 1.46 1 55.69 252 ILE A C 1
ATOM 1923 O O . ILE A 1 252 ? -7.465 25.438 2.439 1 55.69 252 ILE A O 1
ATOM 1927 N N . ARG A 1 253 ? -7.359 24.469 0.333 1 50.81 253 ARG A N 1
ATOM 1928 C CA . ARG A 1 253 ? -5.918 24.641 0.212 1 50.81 253 ARG A CA 1
ATOM 1929 C C . ARG A 1 253 ? -5.527 26.109 0.336 1 50.81 253 ARG A C 1
ATOM 1931 O O . ARG A 1 253 ? -4.367 26.438 0.617 1 50.81 253 ARG A O 1
ATOM 1938 N N . ARG A 1 254 ? -6.367 26.953 -0.01 1 45.06 254 ARG A N 1
ATOM 1939 C CA . ARG A 1 254 ? -5.941 28.328 0.183 1 45.06 254 ARG A CA 1
ATOM 1940 C C . ARG A 1 254 ? -5.598 28.594 1.645 1 45.06 254 ARG A C 1
ATOM 1942 O O . ARG A 1 254 ? -4.891 29.562 1.955 1 45.06 254 ARG A O 1
ATOM 1949 N N . SER A 1 255 ? -6.238 27.875 2.541 1 43 255 SER A N 1
ATOM 1950 C CA . SER A 1 255 ? -5.77 28.141 3.898 1 43 255 SER A CA 1
ATOM 1951 C C . SER A 1 255 ? -4.48 27.375 4.191 1 43 255 SER A C 1
ATOM 1953 O O . SER A 1 255 ? -4.105 26.469 3.449 1 43 255 SER A O 1
ATOM 1955 N N . ASP A 1 256 ? -3.676 27.328 5.496 1 41.22 256 ASP A N 1
ATOM 1956 C CA . ASP A 1 256 ? -2.328 27.078 5.992 1 41.22 256 ASP A CA 1
ATOM 1957 C C . ASP A 1 256 ? -1.948 25.609 5.805 1 41.22 256 ASP A C 1
ATOM 1959 O O . ASP A 1 256 ? -1.016 25.109 6.445 1 41.22 256 ASP A O 1
ATOM 1963 N N . ALA A 1 257 ? -2.779 24.672 5.316 1 40.06 257 ALA A N 1
ATOM 1964 C CA . ALA A 1 257 ? -2.312 23.312 5.559 1 40.06 257 ALA A CA 1
ATOM 1965 C C . ALA A 1 257 ? -1.273 22.891 4.52 1 40.06 257 ALA A C 1
ATOM 1967 O O . ALA A 1 257 ? -1.442 23.141 3.326 1 40.06 257 ALA A O 1
ATOM 1968 N N . PRO A 1 258 ? -0.045 22.5 4.863 1 35.22 258 PRO A N 1
ATOM 1969 C CA . PRO A 1 258 ? 1.042 22.125 3.955 1 35.22 258 PRO A CA 1
ATOM 1970 C C . PRO A 1 258 ? 0.647 21.016 2.994 1 35.22 258 PRO A C 1
ATOM 1972 O O . PRO A 1 258 ? 0.244 19.938 3.43 1 35.22 258 PRO A O 1
ATOM 1975 N N . VAL A 1 259 ? -0.124 21.234 1.944 1 35.34 259 VAL A N 1
ATOM 1976 C CA . VAL A 1 259 ? -0.438 20.25 0.911 1 35.34 259 VAL A CA 1
ATOM 1977 C C . VAL A 1 259 ? 0.854 19.656 0.346 1 35.34 259 VAL A C 1
ATOM 1979 O O . VAL A 1 259 ? 1.797 20.391 0.044 1 35.34 259 VAL A O 1
ATOM 1982 N N . ILE A 1 260 ? 1.187 18.391 0.563 1 34.78 260 ILE A N 1
ATOM 1983 C CA . ILE A 1 260 ? 2.326 17.781 -0.117 1 34.78 260 ILE A CA 1
ATOM 1984 C C . ILE A 1 260 ? 2.164 17.938 -1.628 1 34.78 260 ILE A C 1
ATOM 1986 O O . ILE A 1 260 ? 1.151 17.516 -2.195 1 34.78 260 ILE A O 1
ATOM 1990 N N . PRO A 1 261 ? 2.924 18.703 -2.256 1 30.86 261 PRO A N 1
ATOM 1991 C CA . PRO A 1 261 ? 2.785 18.906 -3.699 1 30.86 261 PRO A CA 1
ATOM 1992 C C . PRO A 1 261 ? 2.914 17.609 -4.488 1 30.86 261 PRO A C 1
ATOM 1994 O O . PRO A 1 261 ? 3.578 16.672 -4.039 1 30.86 261 PRO A O 1
ATOM 1997 N N . MET B 1 1 ? -11.984 7.566 39.375 1 39.53 1 MET B N 1
ATOM 1998 C CA . MET B 1 1 ? -13.164 7.559 38.531 1 39.53 1 MET B CA 1
ATOM 1999 C C . MET B 1 1 ? -12.773 7.445 37.062 1 39.53 1 MET B C 1
ATOM 2001 O O . MET B 1 1 ? -13.609 7.113 36.219 1 39.53 1 MET B O 1
ATOM 2005 N N . LYS B 1 2 ? -11.547 8.086 36.625 1 49.16 2 LYS B N 1
ATOM 2006 C CA . LYS B 1 2 ? -11.031 8.125 35.281 1 49.16 2 LYS B CA 1
ATOM 2007 C C . LYS B 1 2 ? -10.562 6.746 34.812 1 49.16 2 LYS B C 1
ATOM 2009 O O . LYS B 1 2 ? -10.688 6.398 33.656 1 49.16 2 LYS B O 1
ATOM 2014 N N . SER B 1 3 ? -10.094 5.977 35.719 1 51.91 3 SER B N 1
ATOM 2015 C CA . SER B 1 3 ? -9.539 4.648 35.438 1 51.91 3 SER B CA 1
ATOM 2016 C C . SER B 1 3 ? -10.641 3.646 35.125 1 51.91 3 SER B C 1
ATOM 2018 O O . SER B 1 3 ? -10.422 2.715 34.344 1 51.91 3 SER B O 1
ATOM 2020 N N . SER B 1 4 ? -11.758 3.885 35.625 1 50.25 4 SER B N 1
ATOM 2021 C CA . SER B 1 4 ? -12.891 2.98 35.469 1 50.25 4 SER B CA 1
ATOM 2022 C C . SER B 1 4 ? -13.445 3.035 34.062 1 50.25 4 SER B C 1
ATOM 2024 O O . SER B 1 4 ? -13.875 2.018 33.5 1 50.25 4 SER B O 1
ATOM 2026 N N . ARG B 1 5 ? -13.32 4.141 33.438 1 55.34 5 ARG B N 1
ATOM 2027 C CA . ARG B 1 5 ? -13.883 4.328 32.094 1 55.34 5 ARG B CA 1
ATOM 2028 C C . ARG B 1 5 ? -13.055 3.602 31.047 1 55.34 5 ARG B C 1
ATOM 2030 O O . ARG B 1 5 ? -13.602 3.051 30.094 1 55.34 5 ARG B O 1
ATOM 2037 N N . LYS B 1 6 ? -11.758 3.664 31.266 1 59.16 6 LYS B N 1
ATOM 2038 C CA . LYS B 1 6 ? -10.867 3.002 30.312 1 59.16 6 LYS B CA 1
ATOM 2039 C C . LYS B 1 6 ? -11.047 1.487 30.344 1 59.16 6 LYS B C 1
ATOM 2041 O O . LYS B 1 6 ? -11.062 0.83 29.312 1 59.16 6 LYS B O 1
ATOM 2046 N N . THR B 1 7 ? -11.203 1.016 31.531 1 61.47 7 THR B N 1
ATOM 2047 C CA . THR B 1 7 ? -11.406 -0.417 31.734 1 61.47 7 THR B CA 1
ATOM 2048 C C . THR B 1 7 ? -12.75 -0.856 31.172 1 61.47 7 THR B C 1
ATOM 2050 O O . THR B 1 7 ? -12.867 -1.939 30.594 1 61.47 7 THR B O 1
ATOM 2053 N N . SER B 1 8 ? -13.656 0.021 31.281 1 65.69 8 SER B N 1
ATOM 2054 C CA . SER B 1 8 ? -14.984 -0.284 30.781 1 65.69 8 SER B CA 1
ATOM 2055 C C . SER B 1 8 ? -15 -0.348 29.25 1 65.69 8 SER B C 1
ATOM 2057 O O . SER B 1 8 ? -15.633 -1.229 28.672 1 65.69 8 SER B O 1
ATOM 2059 N N . HIS B 1 9 ? -14.133 0.399 28.703 1 71.38 9 HIS B N 1
ATOM 2060 C CA . HIS B 1 9 ? -14.062 0.402 27.25 1 71.38 9 HIS B CA 1
ATOM 2061 C C . HIS B 1 9 ? -13.375 -0.856 26.734 1 71.38 9 HIS B C 1
ATOM 2063 O O . HIS B 1 9 ? -13.789 -1.428 25.719 1 71.38 9 HIS B O 1
ATOM 2069 N N . LEU B 1 10 ? -12.453 -1.287 27.5 1 73.38 10 LEU B N 1
ATOM 2070 C CA . LEU B 1 10 ? -11.758 -2.51 27.125 1 73.38 10 LEU B CA 1
ATOM 2071 C C . LEU B 1 10 ? -12.664 -3.723 27.266 1 73.38 10 LEU B C 1
ATOM 2073 O O . LEU B 1 10 ? -12.648 -4.617 26.406 1 73.38 10 LEU B O 1
ATOM 2077 N N . LEU B 1 11 ? -13.383 -3.717 28.359 1 76.38 11 LEU B N 1
ATOM 2078 C CA . LEU B 1 11 ? -14.305 -4.828 28.594 1 76.38 11 LEU B CA 1
ATOM 2079 C C . LEU B 1 11 ? -15.398 -4.859 27.531 1 76.38 11 LEU B C 1
ATOM 2081 O O . LEU B 1 11 ? -15.789 -5.934 27.062 1 76.38 11 LEU B O 1
ATOM 2085 N N . GLN B 1 12 ? -15.836 -3.748 27.172 1 76 12 GLN B N 1
ATOM 2086 C CA . GLN B 1 12 ? -16.859 -3.66 26.141 1 76 12 GLN B CA 1
ATOM 2087 C C . GLN B 1 12 ? -16.328 -4.109 24.781 1 76 12 GLN B C 1
ATOM 2089 O O . GLN B 1 12 ? -17.016 -4.797 24.031 1 76 12 GLN B O 1
ATOM 2094 N N . SER B 1 13 ? -15.117 -3.74 24.531 1 78.12 13 SER B N 1
ATOM 2095 C CA . SER B 1 13 ? -14.492 -4.145 23.281 1 78.12 13 SER B CA 1
ATOM 2096 C C . SER B 1 13 ? -14.289 -5.656 23.219 1 78.12 13 SER B C 1
ATOM 2098 O O . SER B 1 13 ? -14.5 -6.281 22.172 1 78.12 13 SER B O 1
ATOM 2100 N N . LEU B 1 14 ? -13.93 -6.195 24.312 1 81.31 14 LEU B N 1
ATOM 2101 C CA . LEU B 1 14 ? -13.703 -7.637 24.391 1 81.31 14 LEU B CA 1
ATOM 2102 C C . LEU B 1 14 ? -15.023 -8.398 24.25 1 81.31 14 LEU B C 1
ATOM 2104 O O . LEU B 1 14 ? -15.078 -9.445 23.594 1 81.31 14 LEU B O 1
ATOM 2108 N N . LEU B 1 15 ? -16.016 -7.875 24.828 1 82.19 15 LEU B N 1
ATOM 2109 C CA . LEU B 1 15 ? -17.328 -8.516 24.75 1 82.19 15 LEU B CA 1
ATOM 2110 C C . LEU B 1 15 ? -17.859 -8.492 23.328 1 82.19 15 LEU B C 1
ATOM 2112 O O . LEU B 1 15 ? -18.453 -9.469 22.875 1 82.19 15 LEU B O 1
ATOM 2116 N N . LEU B 1 16 ? -17.609 -7.445 22.719 1 80.94 16 LEU B N 1
ATOM 2117 C CA . LEU B 1 16 ? -18.047 -7.34 21.328 1 80.94 16 LEU B CA 1
ATOM 2118 C C . LEU B 1 16 ? -17.281 -8.32 20.438 1 80.94 16 LEU B C 1
ATOM 2120 O O . LEU B 1 16 ? -17.859 -8.898 19.516 1 80.94 16 LEU B O 1
ATOM 2124 N N . ALA B 1 17 ? -16.047 -8.422 20.703 1 84.44 17 ALA B N 1
ATOM 2125 C CA . ALA B 1 17 ? -15.242 -9.375 19.938 1 84.44 17 ALA B CA 1
ATOM 2126 C C . ALA B 1 17 ? -15.719 -10.805 20.156 1 84.44 17 ALA B C 1
ATOM 2128 O O . ALA B 1 17 ? -15.844 -11.578 19.203 1 84.44 17 ALA B O 1
ATOM 2129 N N . VAL B 1 18 ? -15.992 -11.062 21.406 1 87.56 18 VAL B N 1
ATOM 2130 C CA . VAL B 1 18 ? -16.453 -12.406 21.75 1 87.56 18 VAL B CA 1
ATOM 2131 C C . VAL B 1 18 ? -17.812 -12.664 21.125 1 87.56 18 VAL B C 1
ATOM 2133 O O . VAL B 1 18 ? -18.078 -13.758 20.625 1 87.56 18 VAL B O 1
ATOM 2136 N N . LEU B 1 19 ? -18.641 -11.656 21.172 1 87.19 19 LEU B N 1
ATOM 2137 C CA . LEU B 1 19 ? -19.953 -11.781 20.562 1 87.19 19 LEU B CA 1
ATOM 2138 C C . LEU B 1 19 ? -19.844 -11.992 19.062 1 87.19 19 LEU B C 1
ATOM 2140 O O . LEU B 1 19 ? -20.562 -12.82 18.5 1 87.19 19 LEU B O 1
ATOM 2144 N N . PHE B 1 20 ? -19.016 -11.281 18.469 1 87.38 20 PHE B N 1
ATOM 2145 C CA . PHE B 1 20 ? -18.828 -11.414 17.031 1 87.38 20 PHE B CA 1
ATOM 2146 C C . PHE B 1 20 ? -18.344 -12.812 16.688 1 87.38 20 PHE B C 1
ATOM 2148 O O . PHE B 1 20 ? -18.875 -13.438 15.758 1 87.38 20 PHE B O 1
ATOM 2155 N N . VAL B 1 21 ? -17.422 -13.336 17.438 1 90.31 21 VAL B N 1
ATOM 2156 C CA . VAL B 1 21 ? -16.859 -14.656 17.188 1 90.31 21 VAL B CA 1
ATOM 2157 C C . VAL B 1 21 ? -17.906 -15.727 17.438 1 90.31 21 VAL B C 1
ATOM 2159 O O . VAL B 1 21 ? -18 -16.703 16.703 1 90.31 21 VAL B O 1
ATOM 2162 N N . SER B 1 22 ? -18.672 -15.5 18.5 1 91.5 22 SER B N 1
ATOM 2163 C CA . SER B 1 22 ? -19.703 -16.469 18.844 1 91.5 22 SER B CA 1
ATOM 2164 C C . SER B 1 22 ? -20.797 -16.5 17.766 1 91.5 22 SER B C 1
ATOM 2166 O O . SER B 1 22 ? -21.297 -17.578 17.422 1 91.5 22 SER B O 1
ATOM 2168 N N . VAL B 1 23 ? -21.109 -15.367 17.312 1 91.62 23 VAL B N 1
ATOM 2169 C CA . VAL B 1 23 ? -22.125 -15.297 16.266 1 91.62 23 VAL B CA 1
ATOM 2170 C C . VAL B 1 23 ? -21.578 -15.945 14.992 1 91.62 23 VAL B C 1
ATOM 2172 O O . VAL B 1 23 ? -22.297 -16.672 14.297 1 91.62 23 VAL B O 1
ATOM 2175 N N . TRP B 1 24 ? -20.359 -15.695 14.727 1 91.62 24 TRP B N 1
ATOM 2176 C CA . TRP B 1 24 ? -19.688 -16.312 13.586 1 91.62 24 TRP B CA 1
ATOM 2177 C C . TRP B 1 24 ? -19.688 -17.844 13.719 1 91.62 24 TRP B C 1
ATOM 2179 O O . TRP B 1 24 ? -20.094 -18.547 12.789 1 91.62 24 TRP B O 1
ATOM 2189 N N . GLU B 1 25 ? -19.328 -18.297 14.844 1 93.06 25 GLU B N 1
ATOM 2190 C CA . GLU B 1 25 ? -19.328 -19.734 15.109 1 93.06 25 GLU B CA 1
ATOM 2191 C C . GLU B 1 25 ? -20.734 -20.328 14.977 1 93.06 25 GLU B C 1
ATOM 2193 O O . GLU B 1 25 ? -20.922 -21.375 14.359 1 93.06 25 GLU B O 1
ATOM 2198 N N . GLY B 1 26 ? -21.625 -19.656 15.609 1 92.25 26 GLY B N 1
ATOM 2199 C CA . GLY B 1 26 ? -23.016 -20.109 15.57 1 92.25 26 GLY B CA 1
ATOM 2200 C C . GLY B 1 26 ? -23.594 -20.141 14.172 1 92.25 26 GLY B C 1
ATOM 2201 O O . GLY B 1 26 ? -24.266 -21.094 13.797 1 92.25 26 GLY B O 1
ATOM 2202 N N . CYS B 1 27 ? -23.312 -19.125 13.414 1 91.5 27 CYS B N 1
ATOM 2203 C CA . CYS B 1 27 ? -23.828 -19.062 12.047 1 91.5 27 CYS B CA 1
ATOM 2204 C C . CYS B 1 27 ? -23.25 -20.203 11.211 1 91.5 27 CYS B C 1
ATOM 2206 O O . CYS B 1 27 ? -23.969 -20.828 10.422 1 91.5 27 CYS B O 1
ATOM 2208 N N . CYS B 1 28 ? -22 -20.469 11.398 1 90.88 28 CYS B N 1
ATOM 2209 C CA . CYS B 1 28 ? -21.359 -21.547 10.648 1 90.88 28 CYS B CA 1
ATOM 2210 C C . CYS B 1 28 ? -21.969 -22.891 11.016 1 90.88 28 CYS B C 1
ATOM 2212 O O . CYS B 1 28 ? -22.234 -23.719 10.133 1 90.88 28 CYS B O 1
ATOM 2214 N N . ARG B 1 29 ? -22.266 -23.047 12.266 1 89.19 29 ARG B N 1
ATOM 2215 C CA . ARG B 1 29 ? -22.75 -24.344 12.734 1 89.19 29 ARG B CA 1
ATOM 2216 C C . ARG B 1 29 ? -24.25 -24.484 12.469 1 89.19 29 ARG B C 1
ATOM 2218 O O . ARG B 1 29 ? -24.719 -25.562 12.109 1 89.19 29 ARG B O 1
ATOM 2225 N N . LEU B 1 30 ? -24.953 -23.391 12.648 1 90.69 30 LEU B N 1
ATOM 2226 C CA . LEU B 1 30 ? -26.406 -23.453 12.523 1 90.69 30 LEU B CA 1
ATOM 2227 C C . LEU B 1 30 ? -26.828 -23.547 11.062 1 90.69 30 LEU B C 1
ATOM 2229 O O . LEU B 1 30 ? -27.781 -24.25 10.742 1 90.69 30 LEU B O 1
ATOM 2233 N N . PHE B 1 31 ? -26.109 -22.859 10.227 1 92 31 PHE B N 1
ATOM 2234 C CA . PHE B 1 31 ? -26.516 -22.828 8.828 1 92 31 PHE B CA 1
ATOM 2235 C C . PHE B 1 31 ? -25.734 -23.844 8.016 1 92 31 PHE B C 1
ATOM 2237 O O . PHE B 1 31 ? -25.938 -23.984 6.809 1 92 31 PHE B O 1
ATOM 2244 N N . GLY B 1 32 ? -24.844 -24.578 8.586 1 88.69 32 GLY B N 1
ATOM 2245 C CA . GLY B 1 32 ? -24.078 -25.609 7.91 1 88.69 32 GLY B CA 1
ATOM 2246 C C . GLY B 1 32 ? -23.219 -25.078 6.77 1 88.69 32 GLY B C 1
ATOM 2247 O O . GLY B 1 32 ? -23.188 -25.656 5.688 1 88.69 32 GLY B O 1
ATOM 2248 N N . ILE B 1 33 ? -22.719 -24.031 7.055 1 87.88 33 ILE B N 1
ATOM 2249 C CA . ILE B 1 33 ? -21.891 -23.391 6.035 1 87.88 33 ILE B CA 1
ATOM 2250 C C . ILE B 1 33 ? -20.656 -24.25 5.773 1 87.88 33 ILE B C 1
ATOM 2252 O O . ILE B 1 33 ? -20 -24.703 6.711 1 87.88 33 ILE B O 1
ATOM 2256 N N . SER B 1 34 ? -20.422 -24.547 4.547 1 89.62 34 SER B N 1
ATOM 2257 C CA . SER B 1 34 ? -19.25 -25.344 4.168 1 89.62 34 SER B CA 1
ATOM 2258 C C . SER B 1 34 ? -17.953 -24.703 4.672 1 89.62 34 SER B C 1
ATOM 2260 O O . SER B 1 34 ? -17.844 -23.484 4.723 1 89.62 34 SER B O 1
ATOM 2262 N N . GLN B 1 35 ? -16.984 -25.469 5.016 1 87.81 35 GLN B N 1
ATOM 2263 C CA . GLN B 1 35 ? -15.688 -25 5.508 1 87.81 35 GLN B CA 1
ATOM 2264 C C . GLN B 1 35 ? -14.891 -24.312 4.406 1 87.81 35 GLN B C 1
ATOM 2266 O O . GLN B 1 35 ? -13.961 -23.547 4.688 1 87.81 35 GLN B O 1
ATOM 2271 N N . LEU B 1 36 ? -15.258 -24.609 3.219 1 86.44 36 LEU B N 1
ATOM 2272 C CA . LEU B 1 36 ? -14.594 -23.969 2.088 1 86.44 36 LEU B CA 1
ATOM 2273 C C . LEU B 1 36 ? -15.031 -22.516 1.943 1 86.44 36 LEU B C 1
ATOM 2275 O O . LEU B 1 36 ? -14.266 -21.672 1.464 1 86.44 36 LEU B O 1
ATOM 2279 N N . VAL B 1 37 ? -16.25 -22.359 2.379 1 86.5 37 VAL B N 1
ATOM 2280 C CA . VAL B 1 37 ? -16.812 -21 2.268 1 86.5 37 VAL B CA 1
ATOM 2281 C C . VAL B 1 37 ? -16.391 -20.172 3.479 1 86.5 37 VAL B C 1
ATOM 2283 O O . VAL B 1 37 ? -15.82 -19.094 3.33 1 86.5 37 VAL B O 1
ATOM 2286 N N . LEU B 1 38 ? -16.641 -20.688 4.641 1 91.94 38 LEU B N 1
ATOM 2287 C CA . LEU B 1 38 ? -16.312 -19.953 5.863 1 91.94 38 LEU B CA 1
ATOM 2288 C C . LEU B 1 38 ? -16.125 -20.922 7.035 1 91.94 38 LEU B C 1
ATOM 2290 O O . LEU B 1 38 ? -17.094 -21.312 7.684 1 91.94 38 LEU B O 1
ATOM 2294 N N . PRO B 1 39 ? -14.883 -21.109 7.324 1 94.19 39 PRO B N 1
ATOM 2295 C CA . PRO B 1 39 ? -14.656 -22 8.469 1 94.19 39 PRO B CA 1
ATOM 2296 C C . PRO B 1 39 ? -15.016 -21.344 9.797 1 94.19 39 PRO B C 1
ATOM 2298 O O . PRO B 1 39 ? -14.805 -20.141 9.977 1 94.19 39 PRO B O 1
ATOM 2301 N N . PRO B 1 40 ? -15.57 -22.141 10.609 1 94.56 40 PRO B N 1
ATOM 2302 C CA . PRO B 1 40 ? -15.828 -21.594 11.945 1 94.56 40 PRO B CA 1
ATOM 2303 C C . PRO B 1 40 ? -14.547 -21.234 12.688 1 94.56 40 PRO B C 1
ATOM 2305 O O . PRO B 1 40 ? -13.5 -21.859 12.469 1 94.56 40 PRO B O 1
ATOM 2308 N N . PRO B 1 41 ? -14.672 -20.266 13.523 1 95.56 41 PRO B N 1
ATOM 2309 C CA . PRO B 1 41 ? -13.5 -19.844 14.281 1 95.56 41 PRO B CA 1
ATOM 2310 C C . PRO B 1 41 ? -12.844 -20.984 15.055 1 95.56 41 PRO B C 1
ATOM 2312 O O . PRO B 1 41 ? -11.617 -21 15.227 1 95.56 41 PRO B O 1
ATOM 2315 N N . SER B 1 42 ? -13.586 -21.953 15.492 1 94.75 42 SER B N 1
ATOM 2316 C CA . SER B 1 42 ? -13.016 -23.094 16.203 1 94.75 42 SER B CA 1
ATOM 2317 C C . SER B 1 42 ? -12.094 -23.906 15.305 1 94.75 42 SER B C 1
ATOM 2319 O O . SER B 1 42 ? -11.031 -24.359 15.734 1 94.75 42 SER B O 1
ATOM 2321 N N . ALA B 1 43 ? -12.523 -24.078 14.078 1 95.5 43 ALA B N 1
ATOM 2322 C CA . ALA B 1 43 ? -11.695 -24.797 13.117 1 95.5 43 ALA B CA 1
ATOM 2323 C C . ALA B 1 43 ? -10.414 -24.031 12.805 1 95.5 43 ALA B C 1
ATOM 2325 O O . ALA B 1 43 ? -9.359 -24.641 12.609 1 95.5 43 ALA B O 1
ATOM 2326 N N . ILE B 1 44 ? -10.523 -22.766 12.711 1 96.56 44 ILE B N 1
ATOM 2327 C CA . ILE B 1 44 ? -9.359 -21.922 12.469 1 96.56 44 ILE B CA 1
ATOM 2328 C C . ILE B 1 44 ? -8.383 -22.031 13.633 1 96.56 44 ILE B C 1
ATOM 2330 O O . ILE B 1 44 ? -7.172 -22.172 13.43 1 96.56 44 ILE B O 1
ATOM 2334 N N . ALA B 1 45 ? -8.914 -22.031 14.836 1 96.38 45 ALA B N 1
ATOM 2335 C CA . ALA B 1 45 ? -8.078 -22.125 16.031 1 96.38 45 ALA B CA 1
ATOM 2336 C C . ALA B 1 45 ? -7.359 -23.484 16.094 1 96.38 45 ALA B C 1
ATOM 2338 O O . ALA B 1 45 ? -6.176 -23.547 16.438 1 96.38 45 ALA B O 1
ATOM 2339 N N . VAL B 1 46 ? -8.047 -24.5 15.781 1 96.5 46 VAL B N 1
ATOM 2340 C CA . VAL B 1 46 ? -7.477 -25.844 15.805 1 96.5 46 VAL B CA 1
ATOM 2341 C C . VAL B 1 46 ? -6.383 -25.953 14.742 1 96.5 46 VAL B C 1
ATOM 2343 O O . VAL B 1 46 ? -5.316 -26.516 15 1 96.5 46 VAL B O 1
ATOM 2346 N N . ARG B 1 47 ? -6.668 -25.422 13.578 1 96.88 47 ARG B N 1
ATOM 2347 C CA . ARG B 1 47 ? -5.688 -25.469 12.5 1 96.88 47 ARG B CA 1
ATOM 2348 C C . ARG B 1 47 ? -4.457 -24.641 12.836 1 96.88 47 ARG B C 1
ATOM 2350 O O . ARG B 1 47 ? -3.332 -25.016 12.5 1 96.88 47 ARG B O 1
ATOM 2357 N N . LEU B 1 48 ? -4.703 -23.516 13.438 1 97.56 48 LEU B N 1
ATOM 2358 C CA . LEU B 1 48 ? -3.584 -22.688 13.883 1 97.56 48 LEU B CA 1
ATOM 2359 C C . LEU B 1 48 ? -2.721 -23.453 14.891 1 97.56 48 LEU B C 1
ATOM 2361 O O . LEU B 1 48 ? -1.491 -23.422 14.812 1 97.56 48 LEU B O 1
ATOM 2365 N N . GLN B 1 49 ? -3.373 -24.125 15.789 1 97.06 49 GLN B N 1
ATOM 2366 C CA . GLN B 1 49 ? -2.65 -24.906 16.781 1 97.06 49 GLN B CA 1
ATOM 2367 C C . GLN B 1 49 ? -1.84 -26.016 16.109 1 97.06 49 GLN B C 1
ATOM 2369 O O . GLN B 1 49 ? -0.694 -26.266 16.484 1 97.06 49 GLN B O 1
ATOM 2374 N N . SER B 1 50 ? -2.43 -26.625 15.172 1 97.12 50 SER B N 1
ATOM 2375 C CA . SER B 1 50 ? -1.737 -27.688 14.461 1 97.12 50 SER B CA 1
ATOM 2376 C C . SER B 1 50 ? -0.52 -27.156 13.711 1 97.12 50 SER B C 1
ATOM 2378 O O . SER B 1 50 ? 0.527 -27.812 13.672 1 97.12 50 SER B O 1
ATOM 2380 N N . LEU B 1 51 ? -0.667 -25.984 13.102 1 97.06 51 LEU B N 1
ATOM 2381 C CA . LEU B 1 51 ? 0.439 -25.375 12.367 1 97.06 51 LEU B CA 1
ATOM 2382 C C . LEU B 1 51 ? 1.562 -24.969 13.32 1 97.06 51 LEU B C 1
ATOM 2384 O O . LEU B 1 51 ? 2.742 -25.141 13 1 97.06 51 LEU B O 1
ATOM 2388 N N . VAL B 1 52 ? 1.209 -24.516 14.508 1 96.62 52 VAL B N 1
ATOM 2389 C CA . VAL B 1 52 ? 2.186 -24.016 15.469 1 96.62 52 VAL B CA 1
ATOM 2390 C C . VAL B 1 52 ? 2.846 -25.188 16.188 1 96.62 52 VAL B C 1
ATOM 2392 O O . VAL B 1 52 ? 4.074 -25.281 16.234 1 96.62 52 VAL B O 1
ATOM 2395 N N . PHE B 1 53 ? 2.027 -26.062 16.703 1 96.31 53 PHE B N 1
ATOM 2396 C CA . PHE B 1 53 ? 2.555 -27.156 17.516 1 96.31 53 PHE B CA 1
ATOM 2397 C C . PHE B 1 53 ? 3.158 -28.25 16.625 1 96.31 53 PHE B C 1
ATOM 2399 O O . PHE B 1 53 ? 4.086 -28.938 17.047 1 96.31 53 PHE B O 1
ATOM 2406 N N . GLY B 1 54 ? 2.672 -28.344 15.445 1 96.06 54 GLY B N 1
ATOM 2407 C CA . GLY B 1 54 ? 3.287 -29.25 14.484 1 96.06 54 GLY B CA 1
ATOM 2408 C C . GLY B 1 54 ? 4.59 -28.719 13.922 1 96.06 54 GLY B C 1
ATOM 2409 O O . GLY B 1 54 ? 5.344 -29.453 13.281 1 96.06 54 GLY B O 1
ATOM 2410 N N . GLY B 1 55 ? 4.82 -27.406 14.078 1 95.31 55 GLY B N 1
ATOM 2411 C CA . GLY B 1 55 ? 6.086 -26.797 13.711 1 95.31 55 GLY B CA 1
ATOM 2412 C C . GLY B 1 55 ? 6.125 -26.328 12.266 1 95.31 55 GLY B C 1
ATOM 2413 O O . GLY B 1 55 ? 7.102 -25.719 11.836 1 95.31 55 GLY B O 1
ATOM 2414 N N . THR B 1 56 ? 5.137 -26.578 11.508 1 95.38 56 THR B N 1
ATOM 2415 C CA . THR B 1 56 ? 5.098 -26.281 10.078 1 95.38 56 THR B CA 1
ATOM 2416 C C . THR B 1 56 ? 5.223 -24.781 9.836 1 95.38 56 THR B C 1
ATOM 2418 O O . THR B 1 56 ? 5.848 -24.359 8.859 1 95.38 56 THR B O 1
ATOM 2421 N N . ILE B 1 57 ? 4.73 -24.016 10.734 1 97.38 57 ILE B N 1
ATOM 2422 C CA . ILE B 1 57 ? 4.59 -22.578 10.453 1 97.38 57 ILE B CA 1
ATOM 2423 C C . ILE B 1 57 ? 5.902 -21.859 10.758 1 97.38 57 ILE B C 1
ATOM 2425 O O . ILE B 1 57 ? 6.16 -20.781 10.227 1 97.38 57 ILE B O 1
ATOM 2429 N N . TRP B 1 58 ? 6.797 -22.391 11.523 1 97.5 58 TRP B N 1
ATOM 2430 C CA . TRP B 1 58 ? 7.926 -21.656 12.094 1 97.5 58 TRP B CA 1
ATOM 2431 C C . TRP B 1 58 ? 8.922 -21.266 11.008 1 97.5 58 TRP B C 1
ATOM 2433 O O . TRP B 1 58 ? 9.344 -20.109 10.938 1 97.5 58 TRP B O 1
ATOM 2443 N N . PRO B 1 59 ? 9.336 -22.25 10.156 1 97.44 59 PRO B N 1
ATOM 2444 C CA . PRO B 1 59 ? 10.25 -21.828 9.094 1 97.44 59 PRO B CA 1
ATOM 2445 C C . PRO B 1 59 ? 9.656 -20.734 8.203 1 97.44 59 PRO B C 1
ATOM 2447 O O . PRO B 1 59 ? 10.383 -19.859 7.73 1 97.44 59 PRO B O 1
ATOM 2450 N N . HIS B 1 60 ? 8.398 -20.797 7.941 1 98.19 60 HIS B N 1
ATOM 2451 C CA . HIS B 1 60 ? 7.711 -19.812 7.117 1 98.19 60 HIS B CA 1
ATOM 2452 C C . HIS B 1 60 ? 7.613 -18.469 7.828 1 98.19 60 HIS B C 1
ATOM 2454 O O . HIS B 1 60 ? 7.82 -17.422 7.215 1 98.19 60 HIS B O 1
ATOM 2460 N N . LEU B 1 61 ? 7.332 -18.531 9.117 1 98.19 61 LEU B N 1
ATOM 2461 C CA . LEU B 1 61 ? 7.258 -17.328 9.93 1 98.19 61 LEU B CA 1
ATOM 2462 C C . LEU B 1 61 ? 8.602 -16.609 9.969 1 98.19 61 LEU B C 1
ATOM 2464 O O . LEU B 1 61 ? 8.664 -15.398 9.789 1 98.19 61 LEU B O 1
ATOM 2468 N N . TRP B 1 62 ? 9.625 -17.328 10.172 1 97.75 62 TRP B N 1
ATOM 2469 C CA . TRP B 1 62 ? 10.961 -16.75 10.258 1 97.75 62 TRP B CA 1
ATOM 2470 C C . TRP B 1 62 ? 11.375 -16.141 8.922 1 97.75 62 TRP B C 1
ATOM 2472 O O . TRP B 1 62 ? 11.984 -15.07 8.883 1 97.75 62 TRP B O 1
ATOM 2482 N N . ALA B 1 63 ? 11.109 -16.828 7.891 1 98.06 63 ALA B N 1
ATOM 2483 C CA . ALA B 1 63 ? 11.453 -16.344 6.562 1 98.06 63 ALA B CA 1
ATOM 2484 C C . ALA B 1 63 ? 10.758 -15.008 6.273 1 98.06 63 ALA B C 1
ATOM 2486 O O . ALA B 1 63 ? 11.398 -14.047 5.855 1 98.06 63 ALA B O 1
ATOM 2487 N N . THR B 1 64 ? 9.484 -14.977 6.492 1 98.31 64 THR B N 1
ATOM 2488 C CA . THR B 1 64 ? 8.719 -13.766 6.227 1 98.31 64 THR B CA 1
ATOM 2489 C C . THR B 1 64 ? 9.156 -12.633 7.148 1 98.31 64 THR B C 1
ATOM 2491 O O . THR B 1 64 ? 9.305 -11.492 6.711 1 98.31 64 THR B O 1
ATOM 2494 N N . LEU B 1 65 ? 9.422 -12.945 8.398 1 98.38 65 LEU B N 1
ATOM 2495 C CA . LEU B 1 65 ? 9.891 -11.922 9.336 1 98.38 65 LEU B CA 1
ATOM 2496 C C . LEU B 1 65 ? 11.234 -11.359 8.891 1 98.38 65 LEU B C 1
ATOM 2498 O O . LEU B 1 65 ? 11.453 -10.148 8.961 1 98.38 65 LEU B O 1
ATOM 2502 N N . PHE B 1 66 ? 12.062 -12.234 8.492 1 98.19 66 PHE B N 1
ATOM 2503 C CA . PHE B 1 66 ? 13.375 -11.812 8.023 1 98.19 66 PHE B CA 1
ATOM 2504 C C . PHE B 1 66 ? 13.25 -10.914 6.797 1 98.19 66 PHE B C 1
ATOM 2506 O O . PHE B 1 66 ? 13.945 -9.898 6.688 1 98.19 66 PHE B O 1
ATOM 2513 N N . GLU B 1 67 ? 12.445 -11.289 5.883 1 98.38 67 GLU B N 1
ATOM 2514 C CA . GLU B 1 67 ? 12.219 -10.508 4.672 1 98.38 67 GLU B CA 1
ATOM 2515 C C . GLU B 1 67 ? 11.656 -9.125 5 1 98.38 67 GLU B C 1
ATOM 2517 O O . GLU B 1 67 ? 12.117 -8.117 4.461 1 98.38 67 GLU B O 1
ATOM 2522 N N . ILE B 1 68 ? 10.695 -9.109 5.891 1 98.38 68 ILE B N 1
ATOM 2523 C CA . ILE B 1 68 ? 10.039 -7.855 6.262 1 98.38 68 ILE B CA 1
ATOM 2524 C C . ILE B 1 68 ? 11.039 -6.938 6.965 1 98.38 68 ILE B C 1
ATOM 2526 O O . ILE B 1 68 ? 11.195 -5.777 6.582 1 98.38 68 ILE B O 1
ATOM 2530 N N . LEU B 1 69 ? 11.742 -7.461 7.926 1 98.38 69 LEU B N 1
ATOM 2531 C CA . LEU B 1 69 ? 12.625 -6.641 8.75 1 98.38 69 LEU B CA 1
ATOM 2532 C C . LEU B 1 69 ? 13.852 -6.199 7.961 1 98.38 69 LEU B C 1
ATOM 2534 O O . LEU B 1 69 ? 14.242 -5.031 8.016 1 98.38 69 LEU B O 1
ATOM 2538 N N . SER B 1 70 ? 14.453 -7.113 7.242 1 98.5 70 SER B N 1
ATOM 2539 C CA . SER B 1 70 ? 15.625 -6.766 6.453 1 98.5 70 SER B CA 1
ATOM 2540 C C . SER B 1 70 ? 15.266 -5.793 5.332 1 98.5 70 SER B C 1
ATOM 2542 O O . SER B 1 70 ? 15.984 -4.816 5.098 1 98.5 70 SER B O 1
ATOM 2544 N N . GLY B 1 71 ? 14.203 -6.105 4.645 1 98.5 71 GLY B N 1
ATOM 2545 C CA . GLY B 1 71 ? 13.75 -5.191 3.605 1 98.5 71 GLY B CA 1
ATOM 2546 C C . GLY B 1 71 ? 13.414 -3.809 4.129 1 98.5 71 GLY B C 1
ATOM 2547 O O . GLY B 1 71 ? 13.773 -2.803 3.516 1 98.5 71 GLY B O 1
ATOM 2548 N N . PHE B 1 72 ? 12.742 -3.805 5.254 1 98.38 72 PHE B N 1
ATOM 2549 C CA . PHE B 1 72 ? 12.375 -2.543 5.887 1 98.38 72 PHE B CA 1
ATOM 2550 C C . PHE B 1 72 ? 13.617 -1.741 6.254 1 98.38 72 PHE B C 1
ATOM 2552 O O . PHE B 1 72 ? 13.727 -0.562 5.91 1 98.38 72 PHE B O 1
ATOM 2559 N N . VAL B 1 73 ? 14.523 -2.35 6.879 1 98.31 73 VAL B N 1
ATOM 2560 C CA . VAL B 1 73 ? 15.727 -1.679 7.348 1 98.31 73 VAL B CA 1
ATOM 2561 C C . VAL B 1 73 ? 16.547 -1.184 6.156 1 98.31 73 VAL B C 1
ATOM 2563 O O . VAL B 1 73 ? 16.984 -0.033 6.133 1 98.31 73 VAL B O 1
ATOM 2566 N N . LEU B 1 74 ? 16.703 -2.004 5.199 1 98.5 74 LEU B N 1
ATOM 2567 C CA . LEU B 1 74 ? 17.484 -1.631 4.027 1 98.5 74 LEU B CA 1
ATOM 2568 C C . LEU B 1 74 ? 16.797 -0.512 3.25 1 98.5 74 LEU B C 1
ATOM 2570 O O . LEU B 1 74 ? 17.453 0.442 2.82 1 98.5 74 LEU B O 1
ATOM 2574 N N . GLY B 1 75 ? 15.484 -0.657 3.045 1 98.31 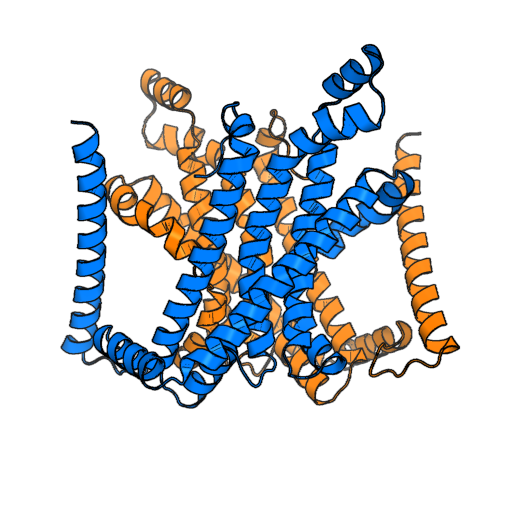75 GLY B N 1
ATOM 2575 C CA . GLY B 1 75 ? 14.734 0.378 2.35 1 98.31 75 GLY B CA 1
ATOM 2576 C C . GLY B 1 75 ? 14.742 1.709 3.076 1 98.31 75 GLY B C 1
ATOM 2577 O O . GLY B 1 75 ? 14.922 2.76 2.457 1 98.31 75 GLY B O 1
ATOM 2578 N N . VAL B 1 76 ? 14.578 1.636 4.352 1 97.94 76 VAL B N 1
ATOM 2579 C CA . VAL B 1 76 ? 14.539 2.834 5.184 1 97.94 76 VAL B CA 1
ATOM 2580 C C . VAL B 1 76 ? 15.906 3.51 5.172 1 97.94 76 VAL B C 1
ATOM 2582 O O . VAL B 1 76 ? 16.016 4.723 4.977 1 97.94 76 VAL B O 1
ATOM 2585 N N . LEU B 1 77 ? 16.938 2.744 5.352 1 98.19 77 LEU B N 1
ATOM 2586 C CA . LEU B 1 77 ? 18.297 3.301 5.363 1 98.19 77 LEU B CA 1
ATOM 2587 C C . LEU B 1 77 ? 18.625 3.941 4.023 1 98.19 77 LEU B C 1
ATOM 2589 O O . LEU B 1 77 ? 19.156 5.055 3.977 1 98.19 77 LEU B O 1
ATOM 2593 N N . ALA B 1 78 ? 18.328 3.254 3.008 1 97.88 78 ALA B N 1
ATOM 2594 C CA . ALA B 1 78 ? 18.578 3.799 1.675 1 97.88 78 ALA B CA 1
ATOM 2595 C C . ALA B 1 78 ? 17.75 5.062 1.438 1 97.88 78 ALA B C 1
ATOM 2597 O O . ALA B 1 78 ? 18.266 6.047 0.893 1 97.88 78 ALA B O 1
ATOM 2598 N N . GLY B 1 79 ? 16.453 5.031 1.81 1 96.94 79 GLY B N 1
ATOM 2599 C CA . GLY B 1 79 ? 15.586 6.191 1.654 1 96.94 79 GLY B CA 1
ATOM 2600 C C . GLY B 1 79 ? 16.062 7.398 2.445 1 96.94 79 GLY B C 1
ATOM 2601 O O . GLY B 1 79 ? 16.016 8.523 1.955 1 96.94 79 GLY B O 1
ATOM 2602 N N . LEU B 1 80 ? 16.547 7.145 3.635 1 96.44 80 LEU B N 1
ATOM 2603 C CA . LEU B 1 80 ? 17.062 8.211 4.488 1 96.44 80 LEU B CA 1
ATOM 2604 C C . LEU B 1 80 ? 18.312 8.828 3.893 1 96.44 80 LEU B C 1
ATOM 2606 O O . LEU B 1 80 ? 18.438 10.047 3.812 1 96.44 80 LEU B O 1
ATOM 2610 N N . VAL B 1 81 ? 19.188 8.008 3.416 1 96.31 81 VAL B N 1
ATOM 2611 C CA . VAL B 1 81 ? 20.484 8.469 2.912 1 96.31 81 VAL B CA 1
ATOM 2612 C C . VAL B 1 81 ? 20.281 9.188 1.581 1 96.31 81 VAL B C 1
ATOM 2614 O O . VAL B 1 81 ? 20.734 10.32 1.41 1 96.31 81 VAL B O 1
ATOM 2617 N N . VAL B 1 82 ? 19.625 8.594 0.675 1 95.31 82 VAL B N 1
ATOM 2618 C CA . VAL B 1 82 ? 19.438 9.172 -0.65 1 95.31 82 VAL B CA 1
ATOM 2619 C C . VAL B 1 82 ? 18.562 10.414 -0.547 1 95.31 82 VAL B C 1
ATOM 2621 O O . VAL B 1 82 ? 18.828 11.422 -1.208 1 95.31 82 VAL B O 1
ATOM 2624 N N . GLY B 1 83 ? 17.469 10.344 0.276 1 94.31 83 GLY B N 1
ATOM 2625 C CA . GLY B 1 83 ? 16.625 11.508 0.492 1 94.31 83 GLY B CA 1
ATOM 2626 C C . GLY B 1 83 ? 17.391 12.695 1.058 1 94.31 83 GLY B C 1
ATOM 2627 O O . GLY B 1 83 ? 17.203 13.828 0.609 1 94.31 83 GLY B O 1
ATOM 2628 N N . ALA B 1 84 ? 18.219 12.398 2 1 92.62 84 ALA B N 1
ATOM 2629 C CA . ALA B 1 84 ? 19.031 13.453 2.598 1 92.62 84 ALA B CA 1
ATOM 2630 C C . ALA B 1 84 ? 20.016 14.039 1.581 1 92.62 84 ALA B C 1
ATOM 2632 O O . ALA B 1 84 ? 20.172 15.258 1.494 1 92.62 84 ALA B O 1
ATOM 2633 N N . LEU B 1 85 ? 20.641 13.172 0.831 1 93.06 85 LEU B N 1
ATOM 2634 C CA . LEU B 1 85 ? 21.594 13.625 -0.177 1 93.06 85 LEU B CA 1
ATOM 2635 C C . LEU B 1 85 ? 20.906 14.516 -1.21 1 93.06 85 LEU B C 1
ATOM 2637 O O . LEU B 1 85 ? 21.438 15.555 -1.586 1 93.06 85 LEU B O 1
ATOM 2641 N N . ILE B 1 86 ? 19.75 14.141 -1.608 1 91.81 86 ILE B N 1
ATOM 2642 C CA . ILE B 1 86 ? 19 14.906 -2.6 1 91.81 86 ILE B CA 1
ATOM 2643 C C . ILE B 1 86 ? 18.594 16.25 -2.012 1 91.81 86 ILE B C 1
ATOM 2645 O O . ILE B 1 86 ? 18.656 17.281 -2.691 1 91.81 86 ILE B O 1
ATOM 2649 N N . SER B 1 87 ? 18.203 16.25 -0.724 1 88.69 87 SER B N 1
ATOM 2650 C CA . SER B 1 87 ? 17.703 17.453 -0.078 1 88.69 87 SER B CA 1
ATOM 2651 C C . SER B 1 87 ? 18.828 18.438 0.238 1 88.69 87 SER B C 1
ATOM 2653 O O . SER B 1 87 ? 18.609 19.641 0.305 1 88.69 87 SER B O 1
ATOM 2655 N N . LEU B 1 88 ? 20.016 17.922 0.409 1 87.44 88 LEU B N 1
ATOM 2656 C CA . LEU B 1 88 ? 21.141 18.766 0.852 1 87.44 88 LEU B CA 1
ATOM 2657 C C . LEU B 1 88 ? 21.969 19.234 -0.337 1 87.44 88 LEU B C 1
ATOM 2659 O O . LEU B 1 88 ? 22.719 20.203 -0.222 1 87.44 88 LEU B O 1
ATOM 2663 N N . ILE B 1 89 ? 21.859 18.578 -1.47 1 89.62 89 ILE B N 1
ATOM 2664 C CA . ILE B 1 89 ? 22.609 18.953 -2.662 1 89.62 89 ILE B CA 1
ATOM 2665 C C . ILE B 1 89 ? 21.672 19.578 -3.695 1 89.62 89 ILE B C 1
ATOM 2667 O O . ILE B 1 89 ? 20.875 18.859 -4.316 1 89.62 89 ILE B O 1
ATOM 2671 N N . PRO B 1 90 ? 21.766 20.797 -3.986 1 85.12 90 PRO B N 1
ATOM 2672 C CA . PRO B 1 90 ? 20.828 21.531 -4.859 1 85.12 90 PRO B CA 1
ATOM 2673 C C . PRO B 1 90 ? 20.766 20.938 -6.266 1 85.12 90 PRO B C 1
ATOM 2675 O O . PRO B 1 90 ? 19.672 20.859 -6.859 1 85.12 90 PRO B O 1
ATOM 2678 N N . VAL B 1 91 ? 21.875 20.484 -6.773 1 84.06 91 VAL B N 1
ATOM 2679 C CA . VAL B 1 91 ? 21.922 19.953 -8.133 1 84.06 91 VAL B CA 1
ATOM 2680 C C . VAL B 1 91 ? 21.094 18.672 -8.211 1 84.06 91 VAL B C 1
ATOM 2682 O O . VAL B 1 91 ? 20.344 18.469 -9.18 1 84.06 91 VAL B O 1
ATOM 2685 N N . LEU B 1 92 ? 21.203 17.859 -7.223 1 85.5 92 LEU B N 1
ATOM 2686 C CA . LEU B 1 92 ? 20.453 16.625 -7.188 1 85.5 92 LEU B CA 1
ATOM 2687 C C . LEU B 1 92 ? 18.953 16.891 -7.047 1 85.5 92 LEU B C 1
ATOM 2689 O O . LEU B 1 92 ? 18.141 16.219 -7.672 1 85.5 92 LEU B O 1
ATOM 2693 N N . GLU B 1 93 ? 18.688 17.75 -6.32 1 83.56 93 GLU B N 1
ATOM 2694 C CA . GLU B 1 93 ? 17.281 18.109 -6.102 1 83.56 93 GLU B CA 1
ATOM 2695 C C . GLU B 1 93 ? 16.625 18.562 -7.398 1 83.56 93 GLU B C 1
ATOM 2697 O O . GLU B 1 93 ? 15.531 18.125 -7.734 1 83.56 93 GLU B O 1
ATOM 2702 N N . ARG B 1 94 ? 17.297 19.406 -8.086 1 80.62 94 ARG B N 1
ATOM 2703 C CA . ARG B 1 94 ? 16.766 19.953 -9.328 1 80.62 94 ARG B CA 1
ATOM 2704 C C . ARG B 1 94 ? 16.594 18.875 -10.383 1 80.62 94 ARG B C 1
ATOM 2706 O O . ARG B 1 94 ? 15.648 18.906 -11.172 1 80.62 94 ARG B O 1
ATOM 2713 N N . LEU B 1 95 ? 17.453 17.891 -10.297 1 79.06 95 LEU B N 1
ATOM 2714 C CA . LEU B 1 95 ? 17.453 16.844 -11.312 1 79.06 95 LEU B CA 1
ATOM 2715 C C . LEU B 1 95 ? 16.422 15.781 -11 1 79.06 95 LEU B C 1
ATOM 2717 O O . LEU B 1 95 ? 15.789 15.234 -11.906 1 79.06 95 LEU B O 1
ATOM 2721 N N . ILE B 1 96 ? 16.203 15.492 -9.734 1 82.12 96 ILE B N 1
ATOM 2722 C CA . ILE B 1 96 ? 15.43 14.32 -9.359 1 82.12 96 ILE B CA 1
ATOM 2723 C C . ILE B 1 96 ? 14 14.734 -9.016 1 82.12 96 ILE B C 1
ATOM 2725 O O . ILE B 1 96 ? 13.062 13.961 -9.219 1 82.12 96 ILE B O 1
ATOM 2729 N N . TYR B 1 97 ? 13.797 15.875 -8.594 1 78.19 97 TYR B N 1
ATOM 2730 C CA . TYR B 1 97 ? 12.523 16.344 -8.055 1 78.19 97 TYR B CA 1
ATOM 2731 C C . TYR B 1 97 ? 11.406 16.203 -9.078 1 78.19 97 TYR B C 1
ATOM 2733 O O . TYR B 1 97 ? 10.328 15.711 -8.758 1 78.19 97 TYR B O 1
ATOM 2741 N N . PRO B 1 98 ? 11.711 16.484 -10.344 1 77.62 98 PRO B N 1
ATOM 2742 C CA . PRO B 1 98 ? 10.625 16.391 -11.328 1 77.62 98 PRO B CA 1
ATOM 2743 C C . PRO B 1 98 ? 10.164 14.945 -11.562 1 77.62 98 PRO B C 1
ATOM 2745 O O . PRO B 1 98 ? 9.055 14.727 -12.047 1 77.62 98 PRO B O 1
ATOM 2748 N N . TYR B 1 99 ? 10.984 13.992 -11.234 1 81.62 99 TYR B N 1
ATOM 2749 C CA . TYR B 1 99 ? 10.68 12.594 -11.516 1 81.62 99 TYR B CA 1
ATOM 2750 C C . TYR B 1 99 ? 10.195 11.875 -10.266 1 81.62 99 TYR B C 1
ATOM 2752 O O . TYR B 1 99 ? 9.852 10.695 -10.312 1 81.62 99 TYR B O 1
ATOM 2760 N N . LEU B 1 100 ? 10.234 12.562 -9.219 1 78.31 100 LEU B N 1
ATOM 2761 C CA . LEU B 1 100 ? 9.914 11.945 -7.934 1 78.31 100 LEU B CA 1
ATOM 2762 C C . LEU B 1 100 ? 8.484 11.422 -7.93 1 78.31 100 LEU B C 1
ATOM 2764 O O . LEU B 1 100 ? 8.227 10.312 -7.449 1 78.31 100 LEU B O 1
ATOM 2768 N N . VAL B 1 101 ? 7.629 12.164 -8.492 1 75 101 VAL B N 1
ATOM 2769 C CA . VAL B 1 101 ? 6.223 11.773 -8.516 1 75 101 VAL B CA 1
ATOM 2770 C C . VAL B 1 101 ? 6.055 10.531 -9.391 1 75 101 VAL B C 1
ATOM 2772 O O . VAL B 1 101 ? 5.348 9.594 -9.008 1 75 101 VAL B O 1
ATOM 2775 N N . ALA B 1 102 ? 6.664 10.523 -10.492 1 77.75 102 ALA B N 1
ATOM 2776 C CA . ALA B 1 102 ? 6.578 9.375 -11.391 1 77.75 102 ALA B CA 1
ATOM 2777 C C . ALA B 1 102 ? 7.148 8.117 -10.734 1 77.75 102 ALA B C 1
ATOM 2779 O O . ALA B 1 102 ? 6.582 7.031 -10.859 1 77.75 102 ALA B O 1
ATOM 2780 N N . LEU B 1 103 ? 8.172 8.281 -10.062 1 78.44 103 LEU B N 1
ATOM 2781 C CA . LEU B 1 103 ? 8.836 7.156 -9.414 1 78.44 103 LEU B CA 1
ATOM 2782 C C . LEU B 1 103 ? 7.984 6.613 -8.266 1 78.44 103 LEU B C 1
ATOM 2784 O O . LEU B 1 103 ? 7.988 5.406 -8 1 78.44 103 LEU B O 1
ATOM 2788 N N . GLN B 1 104 ? 7.309 7.473 -7.695 1 76.69 104 GLN B N 1
ATOM 2789 C CA . GLN B 1 104 ? 6.496 7.082 -6.551 1 76.69 104 GLN B CA 1
ATOM 2790 C C . GLN B 1 104 ? 5.227 6.363 -6.992 1 76.69 104 GLN B C 1
ATOM 2792 O O . GLN B 1 104 ? 4.688 5.531 -6.258 1 76.69 104 GLN B O 1
ATOM 2797 N N . THR B 1 105 ? 4.797 6.66 -8.203 1 77.81 105 THR B N 1
ATOM 2798 C CA . THR B 1 105 ? 3.504 6.152 -8.641 1 77.81 105 THR B CA 1
ATOM 2799 C C . THR B 1 105 ? 3.662 4.805 -9.336 1 77.81 105 THR B C 1
ATOM 2801 O O . THR B 1 105 ? 2.676 4.109 -9.594 1 77.81 105 THR B O 1
ATOM 2804 N N . LEU B 1 106 ? 4.887 4.473 -9.547 1 84.5 106 LEU B N 1
ATOM 2805 C CA . LEU B 1 106 ? 5.148 3.164 -10.133 1 84.5 106 LEU B CA 1
ATOM 2806 C C . LEU B 1 106 ? 4.691 2.047 -9.203 1 84.5 106 LEU B C 1
ATOM 2808 O O . LEU B 1 106 ? 4.977 2.076 -8.008 1 84.5 106 LEU B O 1
ATOM 2812 N N . PRO B 1 107 ? 3.865 1.193 -9.758 1 88.25 107 PRO B N 1
ATOM 2813 C CA . PRO B 1 107 ? 3.527 0.035 -8.93 1 88.25 107 PRO B CA 1
ATOM 2814 C C . PRO B 1 107 ? 4.719 -0.889 -8.695 1 88.25 107 PRO B C 1
ATOM 2816 O O . PRO B 1 107 ? 4.895 -1.874 -9.414 1 88.25 107 PRO B O 1
ATOM 2819 N N . LYS B 1 108 ? 5.352 -0.697 -7.668 1 90.75 108 LYS B N 1
ATOM 2820 C CA . LYS B 1 108 ? 6.625 -1.355 -7.398 1 90.75 108 LYS B CA 1
ATOM 2821 C C . LYS B 1 108 ? 6.434 -2.846 -7.137 1 90.75 108 LYS B C 1
ATOM 2823 O O . LYS B 1 108 ? 7.332 -3.648 -7.387 1 90.75 108 LYS B O 1
ATOM 2828 N N . VAL B 1 109 ? 5.266 -3.156 -6.715 1 89.69 109 VAL B N 1
ATOM 2829 C CA . VAL B 1 109 ? 4.988 -4.562 -6.43 1 89.69 109 VAL B CA 1
ATOM 2830 C C . VAL B 1 109 ? 4.996 -5.363 -7.73 1 89.69 109 VAL B C 1
ATOM 2832 O O . VAL B 1 109 ? 5.258 -6.566 -7.723 1 89.69 109 VAL B O 1
ATOM 2835 N N . ALA B 1 110 ? 4.672 -4.645 -8.82 1 93.12 110 ALA B N 1
ATOM 2836 C CA . ALA B 1 110 ? 4.605 -5.309 -10.117 1 93.12 110 ALA B CA 1
ATOM 2837 C C . ALA B 1 110 ? 5.992 -5.738 -10.586 1 93.12 110 ALA B C 1
ATOM 2839 O O . ALA B 1 110 ? 6.121 -6.555 -11.5 1 93.12 110 ALA B O 1
ATOM 2840 N N . ILE B 1 111 ? 7.008 -5.258 -9.906 1 94.81 111 ILE B N 1
ATOM 2841 C CA . ILE B 1 111 ? 8.391 -5.551 -10.273 1 94.81 111 ILE B CA 1
ATOM 2842 C C . ILE B 1 111 ? 8.812 -6.887 -9.672 1 94.81 111 ILE B C 1
ATOM 2844 O O . ILE B 1 111 ? 9.844 -7.445 -10.047 1 94.81 111 ILE B O 1
ATOM 2848 N N . ALA B 1 112 ? 8.039 -7.465 -8.844 1 94.44 112 ALA B N 1
ATOM 2849 C CA . ALA B 1 112 ? 8.367 -8.648 -8.062 1 94.44 112 ALA B CA 1
ATOM 2850 C C . ALA B 1 112 ? 8.812 -9.797 -8.961 1 94.44 112 ALA B C 1
ATOM 2852 O O . ALA B 1 112 ? 9.844 -10.43 -8.711 1 94.44 112 ALA B O 1
ATOM 2853 N N . PRO B 1 113 ? 8.109 -10.039 -10.062 1 94.31 113 PRO B N 1
ATOM 2854 C CA . PRO B 1 113 ? 8.531 -11.148 -10.914 1 94.31 113 PRO B CA 1
ATOM 2855 C C . PRO B 1 113 ? 9.93 -10.945 -11.508 1 94.31 113 PRO B C 1
ATOM 2857 O O . PRO B 1 113 ? 10.688 -11.898 -11.648 1 94.31 113 PRO B O 1
ATOM 2860 N N . LEU B 1 114 ? 10.195 -9.734 -11.805 1 94.25 114 LEU B N 1
ATOM 2861 C CA . LEU B 1 114 ? 11.516 -9.422 -12.352 1 94.25 114 LEU B CA 1
ATOM 2862 C C . LEU B 1 114 ? 12.609 -9.766 -11.344 1 94.25 114 LEU B C 1
ATOM 2864 O O . LEU B 1 114 ? 13.672 -10.273 -11.727 1 94.25 114 LEU B O 1
ATOM 2868 N N . PHE B 1 115 ? 12.383 -9.523 -10.109 1 94.81 115 PHE B N 1
ATOM 2869 C CA . PHE B 1 115 ? 13.383 -9.789 -9.078 1 94.81 115 PHE B CA 1
ATOM 2870 C C . PHE B 1 115 ? 13.57 -11.281 -8.867 1 94.81 115 PHE B C 1
ATOM 2872 O O . PHE B 1 115 ? 14.648 -11.734 -8.477 1 94.81 115 PHE B O 1
ATOM 2879 N N . ILE B 1 116 ? 12.539 -11.984 -9.18 1 92.88 116 ILE B N 1
ATOM 2880 C CA . ILE B 1 116 ? 12.664 -13.438 -9.102 1 92.88 116 ILE B CA 1
ATOM 2881 C C . ILE B 1 116 ? 13.609 -13.93 -10.203 1 92.88 116 ILE B C 1
ATOM 2883 O O . ILE B 1 116 ? 14.414 -14.836 -9.977 1 92.88 116 ILE B O 1
ATOM 2887 N N . ILE B 1 117 ? 13.5 -13.32 -11.367 1 91.5 117 ILE B N 1
ATOM 2888 C CA . ILE B 1 117 ? 14.406 -13.672 -12.461 1 91.5 117 ILE B CA 1
ATOM 2889 C C . ILE B 1 117 ? 15.8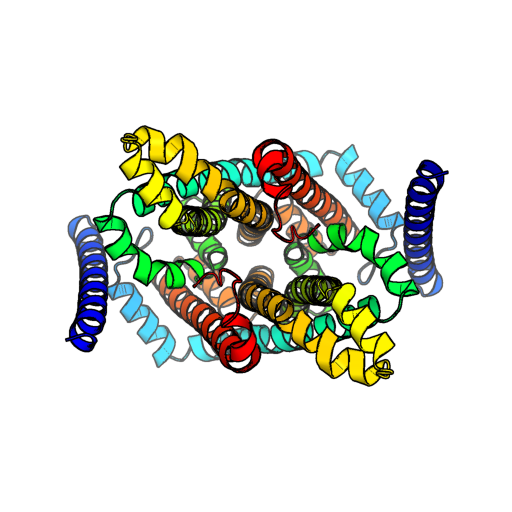36 -13.305 -12.078 1 91.5 117 ILE B C 1
ATOM 2891 O O . ILE B 1 117 ? 16.766 -14.078 -12.305 1 91.5 117 ILE B O 1
ATOM 2895 N N . TRP B 1 118 ? 16.047 -12.203 -11.391 1 93.81 118 TRP B N 1
ATOM 2896 C CA . TRP B 1 118 ? 17.375 -11.664 -11.109 1 93.81 118 TRP B CA 1
ATOM 2897 C C . TRP B 1 118 ? 18.016 -12.367 -9.922 1 93.81 118 TRP B C 1
ATOM 2899 O O . TRP B 1 118 ? 19.234 -12.609 -9.914 1 93.81 118 TRP B O 1
ATOM 2909 N N . PHE B 1 119 ? 17.188 -12.727 -8.891 1 94.94 119 PHE B N 1
ATOM 2910 C CA . PHE B 1 119 ? 17.797 -13.148 -7.633 1 94.94 119 PHE B CA 1
ATOM 2911 C C . PHE B 1 119 ? 17.312 -14.539 -7.242 1 94.94 119 PHE B C 1
ATOM 2913 O O . PHE B 1 119 ? 17.797 -15.117 -6.262 1 94.94 119 PHE B O 1
ATOM 2920 N N . GLY B 1 120 ? 16.391 -15.039 -7.969 1 92.56 120 GLY B N 1
ATOM 2921 C CA . GLY B 1 120 ? 15.914 -16.391 -7.695 1 92.56 120 GLY B CA 1
ATOM 2922 C C . GLY B 1 120 ? 14.758 -16.422 -6.715 1 92.56 120 GLY B C 1
ATOM 2923 O O . GLY B 1 120 ? 14.219 -15.383 -6.344 1 92.56 120 GLY B O 1
ATOM 2924 N N . TYR B 1 121 ? 14.391 -17.578 -6.289 1 92.88 121 TYR B N 1
ATOM 2925 C CA . TYR B 1 121 ? 13.203 -17.812 -5.473 1 92.88 121 TYR B CA 1
ATOM 2926 C C . TYR B 1 121 ? 13.539 -17.75 -3.988 1 92.88 121 TYR B C 1
ATOM 2928 O O . TYR B 1 121 ? 12.656 -17.891 -3.139 1 92.88 121 TYR B O 1
ATOM 2936 N N . GLY B 1 122 ? 14.805 -17.5 -3.693 1 93.12 122 GLY B N 1
ATOM 2937 C CA . GLY B 1 122 ? 15.242 -17.453 -2.307 1 93.12 122 GLY B CA 1
ATOM 2938 C C . GLY B 1 122 ? 14.836 -16.172 -1.597 1 93.12 122 GLY B C 1
ATOM 2939 O O . GLY B 1 122 ? 13.945 -15.461 -2.064 1 93.12 122 GLY B O 1
ATOM 2940 N N . LEU B 1 123 ? 15.453 -15.883 -0.483 1 95.19 123 LEU B N 1
ATOM 2941 C CA . LEU B 1 123 ? 15.086 -14.773 0.384 1 95.19 123 LEU B CA 1
ATOM 2942 C C . LEU B 1 123 ? 15.484 -13.438 -0.245 1 95.19 123 LEU B C 1
ATOM 2944 O O . LEU B 1 123 ? 14.859 -12.414 0.017 1 95.19 123 LEU B O 1
ATOM 2948 N N . THR B 1 124 ? 16.453 -13.492 -1.039 1 96.62 124 THR B N 1
ATOM 2949 C CA . THR B 1 124 ? 17.047 -12.258 -1.56 1 96.62 124 THR B CA 1
ATOM 2950 C C . THR B 1 124 ? 16.031 -11.484 -2.395 1 96.62 124 THR B C 1
ATOM 2952 O O . THR B 1 124 ? 15.898 -10.273 -2.246 1 96.62 124 THR B O 1
ATOM 2955 N N . SER B 1 125 ? 15.344 -12.172 -3.309 1 96.88 125 SER B N 1
ATOM 2956 C CA . SER B 1 125 ? 14.375 -11.484 -4.16 1 96.88 125 SER B CA 1
ATOM 2957 C C . SER B 1 125 ? 13.289 -10.812 -3.33 1 96.88 125 SER B C 1
ATOM 2959 O O . SER B 1 125 ? 12.875 -9.695 -3.631 1 96.88 125 SER B O 1
ATOM 2961 N N . LYS B 1 126 ? 12.812 -11.43 -2.25 1 97.62 126 LYS B N 1
ATOM 2962 C CA . LYS B 1 126 ? 11.766 -10.875 -1.403 1 97.62 126 LYS B CA 1
ATOM 2963 C C . LYS B 1 126 ? 12.281 -9.703 -0.574 1 97.62 126 LYS B C 1
ATOM 2965 O O . LYS B 1 126 ? 11.578 -8.711 -0.377 1 97.62 126 LYS B O 1
ATOM 2970 N N . VAL B 1 127 ? 13.508 -9.812 -0.124 1 98.06 127 VAL B N 1
ATOM 2971 C CA . VAL B 1 127 ? 14.109 -8.734 0.646 1 98.06 127 VAL B CA 1
ATOM 2972 C C . VAL B 1 127 ? 14.266 -7.496 -0.234 1 98.06 127 VAL B C 1
ATOM 2974 O O . VAL B 1 127 ? 13.953 -6.383 0.192 1 98.06 127 VAL B O 1
ATOM 2977 N N . VAL B 1 128 ? 14.695 -7.703 -1.449 1 97.5 128 VAL B N 1
ATOM 2978 C CA . VAL B 1 128 ? 14.953 -6.59 -2.357 1 97.5 128 VAL B CA 1
ATOM 2979 C C . VAL B 1 128 ? 13.633 -5.918 -2.738 1 97.5 128 VAL B C 1
ATOM 2981 O O . VAL B 1 128 ? 13.547 -4.688 -2.791 1 97.5 128 VAL B O 1
ATOM 2984 N N . ILE B 1 129 ? 12.633 -6.691 -3.051 1 96.38 129 ILE B N 1
ATOM 2985 C CA . ILE B 1 129 ? 11.344 -6.113 -3.393 1 96.38 129 ILE B CA 1
ATOM 2986 C C . ILE B 1 129 ? 10.805 -5.309 -2.207 1 96.38 129 ILE B C 1
ATOM 2988 O O . ILE B 1 129 ? 10.289 -4.203 -2.381 1 96.38 129 ILE B O 1
ATOM 2992 N N . THR B 1 130 ? 10.883 -5.93 -1.009 1 97.94 130 THR B N 1
ATOM 2993 C CA . THR B 1 130 ? 10.43 -5.258 0.202 1 97.94 130 THR B CA 1
ATOM 2994 C C . THR B 1 130 ? 11.211 -3.963 0.427 1 97.94 130 THR B C 1
ATOM 2996 O O . THR B 1 130 ? 10.625 -2.93 0.758 1 97.94 130 THR B O 1
ATOM 2999 N N . ALA B 1 131 ? 12.469 -4.008 0.232 1 98.06 131 ALA B N 1
ATOM 3000 C CA . ALA B 1 131 ? 13.305 -2.816 0.377 1 98.06 131 ALA B CA 1
ATOM 3001 C C . ALA B 1 131 ? 12.891 -1.737 -0.621 1 98.06 131 ALA B C 1
ATOM 3003 O O . ALA B 1 131 ? 12.812 -0.558 -0.27 1 98.06 131 ALA B O 1
ATOM 3004 N N . LEU B 1 132 ? 12.68 -2.162 -1.807 1 96.44 132 LEU B N 1
ATOM 3005 C CA . LEU B 1 132 ? 12.312 -1.225 -2.863 1 96.44 132 LEU B CA 1
ATOM 3006 C C . LEU B 1 132 ? 11.008 -0.511 -2.527 1 96.44 132 LEU B C 1
ATOM 3008 O O . LEU B 1 132 ? 10.906 0.709 -2.676 1 96.44 132 LEU B O 1
ATOM 3012 N N . VAL B 1 133 ? 10.047 -1.266 -2.098 1 94.62 133 VAL B N 1
ATOM 3013 C CA . VAL B 1 133 ? 8.734 -0.698 -1.82 1 94.62 133 VAL B CA 1
ATOM 3014 C C . VAL B 1 133 ? 8.82 0.239 -0.618 1 94.62 133 VAL B C 1
ATOM 3016 O O . VAL B 1 133 ? 8.094 1.233 -0.544 1 94.62 133 VAL B O 1
ATOM 3019 N N . CYS B 1 134 ? 9.695 -0.01 0.307 1 96.38 134 CYS B N 1
ATOM 3020 C CA . CYS B 1 134 ? 9.875 0.815 1.496 1 96.38 134 CYS B CA 1
ATOM 3021 C C . CYS B 1 134 ? 10.703 2.053 1.181 1 96.38 134 CYS B C 1
ATOM 3023 O O . CYS B 1 134 ? 10.594 3.07 1.868 1 96.38 134 CYS B O 1
ATOM 3025 N N . PHE B 1 135 ? 11.539 1.984 0.195 1 96.5 135 PHE B N 1
ATOM 3026 C CA . PHE B 1 135 ? 12.5 3.021 -0.154 1 96.5 135 PHE B CA 1
ATOM 3027 C C . PHE B 1 135 ? 11.789 4.312 -0.541 1 96.5 135 PHE B C 1
ATOM 3029 O O . PHE B 1 135 ? 12.125 5.387 -0.037 1 96.5 135 PHE B O 1
ATOM 3036 N N . PHE B 1 136 ? 10.836 4.234 -1.232 1 92.62 136 PHE B N 1
ATOM 3037 C CA . PHE B 1 136 ? 10.305 5.414 -1.907 1 92.62 136 PHE B CA 1
ATOM 3038 C C . PHE B 1 136 ? 9.484 6.266 -0.946 1 92.62 136 PHE B C 1
ATOM 3040 O O . PHE B 1 136 ? 9.641 7.488 -0.903 1 92.62 136 PHE B O 1
ATOM 3047 N N . PRO B 1 137 ? 8.578 5.66 -0.138 1 91.75 137 PRO B N 1
ATOM 3048 C CA . PRO B 1 137 ? 7.883 6.516 0.825 1 91.75 137 PRO B CA 1
ATOM 3049 C C . PRO B 1 137 ? 8.836 7.219 1.786 1 91.75 137 PRO B C 1
ATOM 3051 O O . PRO B 1 137 ? 8.602 8.367 2.164 1 91.75 137 PRO B O 1
ATOM 3054 N N . VAL B 1 138 ? 9.875 6.566 2.143 1 95.38 138 VAL B N 1
ATOM 3055 C CA . VAL B 1 138 ? 10.859 7.18 3.029 1 95.38 138 VAL B CA 1
ATOM 3056 C C . VAL B 1 138 ? 11.609 8.281 2.287 1 95.38 138 VAL B C 1
ATOM 3058 O O . VAL B 1 138 ? 11.797 9.375 2.82 1 95.38 138 VAL B O 1
ATOM 3061 N N . LEU B 1 139 ? 11.969 8.008 1.067 1 94.44 139 LEU B N 1
ATOM 3062 C CA . LEU B 1 139 ? 12.641 8.992 0.231 1 94.44 139 LEU B CA 1
ATOM 3063 C C . LEU B 1 139 ? 11.812 10.266 0.122 1 94.44 139 LEU B C 1
ATOM 3065 O O . LEU B 1 139 ? 12.32 11.367 0.36 1 94.44 139 LEU B O 1
ATOM 3069 N N . VAL B 1 140 ? 10.586 10.125 -0.181 1 90.5 140 VAL B N 1
ATOM 3070 C CA . VAL B 1 140 ? 9.688 11.25 -0.404 1 90.5 140 VAL B CA 1
ATOM 3071 C C . VAL B 1 140 ? 9.477 12.008 0.905 1 90.5 140 VAL B C 1
ATOM 3073 O O . VAL B 1 140 ? 9.453 13.242 0.919 1 90.5 140 VAL B O 1
ATOM 3076 N N . SER B 1 141 ? 9.32 11.25 1.963 1 92.69 141 SER B N 1
ATOM 3077 C CA . SER B 1 141 ? 9.07 11.883 3.256 1 92.69 141 SER B CA 1
ATOM 3078 C C . SER B 1 141 ? 10.289 12.664 3.73 1 92.69 141 SER B C 1
ATOM 3080 O O . SER B 1 141 ? 10.148 13.711 4.371 1 92.69 141 SER B O 1
ATOM 3082 N N . VAL B 1 142 ? 11.422 12.148 3.463 1 93.75 142 VAL B N 1
ATOM 3083 C CA . VAL B 1 142 ? 12.648 12.844 3.836 1 93.75 142 VAL B CA 1
ATOM 3084 C C . VAL B 1 142 ? 12.766 14.148 3.049 1 93.75 142 VAL B C 1
ATOM 3086 O O . VAL B 1 142 ? 13.031 15.211 3.623 1 93.75 142 VAL B O 1
ATOM 3089 N N . ILE B 1 143 ? 12.57 14.094 1.809 1 90.94 143 ILE B N 1
ATOM 3090 C CA . ILE B 1 143 ? 12.656 15.273 0.956 1 90.94 143 ILE B CA 1
ATOM 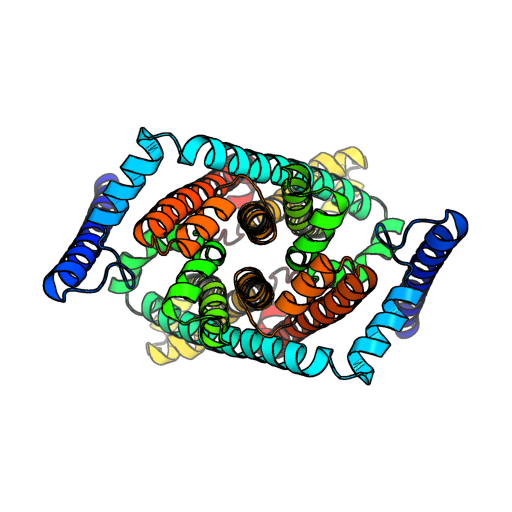3091 C C . ILE B 1 143 ? 11.602 16.297 1.376 1 90.94 143 ILE B C 1
ATOM 3093 O O . ILE B 1 143 ? 11.906 17.484 1.549 1 90.94 143 ILE B O 1
ATOM 3097 N N . ALA B 1 144 ? 10.406 15.82 1.563 1 87.5 144 ALA B N 1
ATOM 3098 C CA . ALA B 1 144 ? 9.336 16.703 2.018 1 87.5 144 ALA B CA 1
ATOM 3099 C C . ALA B 1 144 ? 9.664 17.297 3.387 1 87.5 144 ALA B C 1
ATOM 3101 O O . ALA B 1 144 ? 9.367 18.469 3.65 1 87.5 144 ALA B O 1
ATOM 3102 N N . GLY B 1 145 ? 10.156 16.469 4.23 1 89.5 145 GLY B N 1
ATOM 3103 C CA . GLY B 1 145 ? 10.539 16.922 5.559 1 89.5 145 GLY B CA 1
ATOM 3104 C C . GLY B 1 145 ? 11.57 18.031 5.535 1 89.5 145 GLY B C 1
ATOM 3105 O O . GLY B 1 145 ? 11.414 19.047 6.227 1 89.5 145 GLY B O 1
ATOM 3106 N N . PHE B 1 146 ? 12.523 17.969 4.777 1 88.69 146 PHE B N 1
ATOM 3107 C CA . PHE B 1 146 ? 13.57 18.984 4.684 1 88.69 146 PHE B CA 1
ATOM 3108 C C . PHE B 1 146 ? 13.023 20.266 4.047 1 88.69 146 PHE B C 1
ATOM 3110 O O . PHE B 1 146 ? 13.492 21.359 4.355 1 88.69 146 PHE B O 1
ATOM 3117 N N . HIS B 1 147 ? 12.047 20.109 3.246 1 86.31 147 HIS B N 1
ATOM 3118 C CA . HIS B 1 147 ? 11.461 21.266 2.578 1 86.31 147 HIS B CA 1
ATOM 3119 C C . HIS B 1 147 ? 10.406 21.938 3.455 1 86.31 147 HIS B C 1
ATOM 3121 O O . HIS B 1 147 ? 9.961 23.047 3.16 1 86.31 147 HIS B O 1
ATOM 3127 N N . SER B 1 148 ? 10.062 21.219 4.465 1 85.44 148 SER B N 1
ATOM 3128 C CA . SER B 1 148 ? 9.016 21.766 5.328 1 85.44 148 SER B CA 1
ATOM 3129 C C . SER B 1 148 ? 9.586 22.766 6.324 1 85.44 148 SER B C 1
ATOM 3131 O O . SER B 1 148 ? 8.836 23.453 7.031 1 85.44 148 SER B O 1
ATOM 3133 N N . THR B 1 149 ? 10.844 22.922 6.336 1 83.81 149 THR B N 1
ATOM 3134 C CA . THR B 1 149 ? 11.477 23.844 7.273 1 83.81 149 THR B CA 1
ATOM 3135 C C . THR B 1 149 ? 11.117 25.297 6.934 1 83.81 149 THR B C 1
ATOM 3137 O O . THR B 1 149 ? 11.234 25.703 5.777 1 83.81 149 THR B O 1
ATOM 3140 N N . ASP B 1 150 ? 10.688 26 7.93 1 84.69 150 ASP B N 1
ATOM 3141 C CA . ASP B 1 150 ? 10.297 27.406 7.773 1 84.69 150 ASP B CA 1
ATOM 3142 C C . ASP B 1 150 ? 11.477 28.25 7.328 1 84.69 150 ASP B C 1
ATOM 3144 O O . ASP B 1 150 ? 12.539 28.234 7.957 1 84.69 150 ASP B O 1
ATOM 3148 N N . LYS B 1 151 ? 11.211 28.969 6.348 1 84.88 151 LYS B N 1
ATOM 3149 C CA . LYS B 1 151 ? 12.25 29.844 5.805 1 84.88 151 LYS B CA 1
ATOM 3150 C C . LYS B 1 151 ? 12.68 30.891 6.824 1 84.88 151 LYS B C 1
ATOM 3152 O O . LYS B 1 151 ? 13.852 31.25 6.898 1 84.88 151 LYS B O 1
ATOM 3157 N N . ASP B 1 152 ? 11.672 31.281 7.543 1 88.25 152 ASP B N 1
ATOM 3158 C CA . ASP B 1 152 ? 11.969 32.281 8.555 1 88.25 152 ASP B CA 1
ATOM 3159 C C . ASP B 1 152 ? 12.914 31.734 9.617 1 88.25 152 ASP B C 1
ATOM 3161 O O . ASP B 1 152 ? 13.805 32.438 10.094 1 88.25 152 ASP B O 1
ATOM 3165 N N . GLN B 1 153 ? 12.742 30.516 9.922 1 89.62 153 GLN B N 1
ATOM 3166 C CA . GLN B 1 153 ? 13.617 29.875 10.906 1 89.62 153 GLN B CA 1
ATOM 3167 C C . GLN B 1 153 ? 15.016 29.672 10.344 1 89.62 153 GLN B C 1
ATOM 3169 O O . GLN B 1 153 ? 16 29.812 11.07 1 89.62 153 GLN B O 1
ATOM 3174 N N . LEU B 1 154 ? 15.039 29.438 9.141 1 88.56 154 LEU B N 1
ATOM 3175 C CA . LEU B 1 154 ? 16.328 29.281 8.484 1 88.56 154 LEU B CA 1
ATOM 3176 C C . LEU B 1 154 ? 17.094 30.594 8.461 1 88.56 154 LEU B C 1
ATOM 3178 O O . LEU B 1 154 ? 18.297 30.625 8.734 1 88.56 154 LEU B O 1
ATOM 3182 N N . ASP B 1 155 ? 16.375 31.609 8.164 1 90.31 155 ASP B N 1
ATOM 3183 C CA . ASP B 1 155 ? 16.969 32.938 8.125 1 90.31 155 ASP B CA 1
ATOM 3184 C C . ASP B 1 155 ? 17.438 33.375 9.516 1 90.31 155 ASP B C 1
ATOM 3186 O O . ASP B 1 155 ? 18.469 34.031 9.648 1 90.31 155 ASP B O 1
ATOM 3190 N N . MET B 1 156 ? 16.609 32.938 10.391 1 91.62 156 MET B N 1
ATOM 3191 C CA . MET B 1 156 ? 16.969 33.25 11.766 1 91.62 156 MET B CA 1
ATOM 3192 C C . MET B 1 156 ? 18.281 32.562 12.148 1 91.62 156 MET B C 1
ATOM 3194 O O . MET B 1 156 ? 19.141 33.156 12.797 1 91.62 156 MET B O 1
ATOM 3198 N N . MET B 1 157 ? 18.406 31.391 11.758 1 90.62 157 MET B N 1
ATOM 3199 C CA . MET B 1 157 ? 19.625 30.641 12.055 1 90.62 157 MET B CA 1
ATOM 3200 C C . MET B 1 157 ? 20.828 31.297 11.398 1 90.62 157 MET B C 1
ATOM 3202 O O . MET B 1 157 ? 21.891 31.422 12.016 1 90.62 157 MET B O 1
ATOM 3206 N N . LYS B 1 158 ? 20.641 31.797 10.242 1 90.06 158 LYS B N 1
ATOM 3207 C CA . LYS B 1 158 ? 21.703 32.469 9.523 1 90.06 158 LYS B CA 1
ATOM 3208 C C . LYS B 1 158 ? 22.078 33.781 10.203 1 90.06 158 LYS B C 1
ATOM 3210 O O . LYS B 1 158 ? 23.266 34.125 10.312 1 90.06 158 LYS B O 1
ATOM 3215 N N . ALA B 1 159 ? 21.094 34.375 10.648 1 92.94 159 ALA B N 1
ATOM 3216 C CA . ALA B 1 159 ? 21.312 35.656 11.312 1 92.94 159 ALA B CA 1
ATOM 3217 C C . ALA B 1 159 ? 22.109 35.5 12.609 1 92.94 159 ALA B C 1
ATOM 3219 O O . ALA B 1 159 ? 22.891 36.344 12.992 1 92.94 159 ALA B O 1
ATOM 3220 N N . PHE B 1 160 ? 21.875 34.375 13.242 1 94 160 PHE B N 1
ATOM 3221 C CA . PHE B 1 160 ? 22.547 34.094 14.5 1 94 160 PHE B CA 1
ATOM 3222 C C . PHE B 1 160 ? 23.938 33.5 14.25 1 94 160 PHE B C 1
ATOM 3224 O O . PHE B 1 160 ? 24.656 33.156 15.195 1 94 160 PHE B O 1
ATOM 3231 N N . GLY B 1 161 ? 24.344 33.344 13.016 1 92.88 161 GLY B N 1
ATOM 3232 C CA . GLY B 1 161 ? 25.672 32.875 12.656 1 92.88 161 GLY B CA 1
ATOM 3233 C C . GLY B 1 161 ? 25.797 31.359 12.75 1 92.88 161 GLY B C 1
ATOM 3234 O O . GLY B 1 161 ? 26.906 30.844 12.945 1 92.88 161 GLY B O 1
ATOM 3235 N N . ALA B 1 162 ? 24.75 30.672 12.727 1 92.5 162 ALA B N 1
ATOM 3236 C CA . ALA B 1 162 ? 24.781 29.219 12.805 1 92.5 162 ALA B CA 1
ATOM 3237 C C . ALA B 1 162 ? 25.469 28.625 11.57 1 92.5 162 ALA B C 1
ATOM 3239 O O . ALA B 1 162 ? 25.281 29.125 10.453 1 92.5 162 ALA B O 1
ATOM 3240 N N . THR B 1 163 ? 26.297 27.594 11.836 1 93.12 163 THR B N 1
ATOM 3241 C CA . THR B 1 163 ? 26.938 26.875 10.734 1 93.12 163 THR B CA 1
ATOM 3242 C C . THR B 1 163 ? 25.922 25.984 10.016 1 93.12 163 THR B C 1
ATOM 3244 O O . THR B 1 163 ? 24.828 25.75 10.523 1 93.12 163 THR B O 1
ATOM 3247 N N . LYS B 1 164 ? 26.234 25.5 8.828 1 88.69 164 LYS B N 1
ATOM 3248 C CA . LYS B 1 164 ? 25.375 24.609 8.062 1 88.69 164 LYS B CA 1
ATOM 3249 C C . LYS B 1 164 ? 25.062 23.344 8.859 1 88.69 164 LYS B C 1
ATOM 3251 O O . LYS B 1 164 ? 23.953 22.812 8.789 1 88.69 164 LYS B O 1
ATOM 3256 N N . TRP B 1 165 ? 26.094 22.922 9.586 1 91.69 165 TRP B N 1
ATOM 3257 C CA . TRP B 1 165 ? 25.922 21.703 10.383 1 91.69 165 TRP B CA 1
ATOM 3258 C C . TRP B 1 165 ? 25 21.953 11.562 1 91.69 165 TRP B C 1
ATOM 3260 O O . TRP B 1 165 ? 24.141 21.109 11.867 1 91.69 165 TRP B O 1
ATOM 3270 N N . GLN B 1 166 ? 25.109 23.125 12.156 1 91.94 166 GLN B N 1
ATOM 3271 C CA . GLN B 1 166 ? 24.234 23.484 13.266 1 91.94 166 GLN B CA 1
ATOM 3272 C C . GLN B 1 166 ? 22.781 23.641 12.797 1 91.94 166 GLN B C 1
ATOM 3274 O O . GLN B 1 166 ? 21.859 23.188 13.477 1 91.94 166 GLN B O 1
ATOM 3279 N N . THR B 1 167 ? 22.688 24.234 11.656 1 90.62 167 THR B N 1
ATOM 3280 C CA . THR B 1 167 ? 21.359 24.422 11.086 1 90.62 167 THR B CA 1
ATOM 3281 C C . THR B 1 167 ? 20.734 23.078 10.719 1 90.62 167 THR B C 1
ATOM 3283 O O . THR B 1 167 ? 19.547 22.859 10.945 1 90.62 167 THR B O 1
ATOM 3286 N N . LEU B 1 168 ? 21.547 22.188 10.227 1 89.31 168 LEU B N 1
ATOM 3287 C CA . LEU B 1 168 ? 21.078 20.859 9.82 1 89.31 168 LEU B CA 1
ATOM 3288 C C . LEU B 1 168 ? 20.625 20.062 11.031 1 89.31 168 LEU B C 1
ATOM 3290 O O . LEU B 1 168 ? 19.5 19.547 11.062 1 89.31 168 LEU B O 1
ATOM 3294 N N . VAL B 1 169 ? 21.375 19.969 12.055 1 89.81 169 VAL B N 1
ATOM 3295 C CA . VAL B 1 169 ? 21.156 19.078 13.18 1 89.81 169 VAL B CA 1
ATOM 3296 C C . VAL B 1 169 ? 20.141 19.672 14.141 1 89.81 169 VAL B C 1
ATOM 3298 O O . VAL B 1 169 ? 19.328 18.953 14.734 1 89.81 169 VAL B O 1
ATOM 3301 N N . ARG B 1 170 ? 20.047 21 14.242 1 89.44 170 ARG B N 1
ATOM 3302 C CA . ARG B 1 170 ? 19.25 21.641 15.281 1 89.44 170 ARG B CA 1
ATOM 3303 C C . ARG B 1 170 ? 17.922 22.125 14.719 1 89.44 170 ARG B C 1
ATOM 3305 O O . ARG B 1 170 ? 16.969 22.375 15.469 1 89.44 170 ARG B O 1
ATOM 3312 N N . LEU B 1 171 ? 17.875 22.25 13.438 1 88.06 171 LEU B N 1
ATOM 3313 C CA . LEU B 1 171 ? 16.641 22.828 12.883 1 88.06 171 LEU B CA 1
ATOM 3314 C C . LEU B 1 171 ? 16.062 21.906 11.805 1 88.06 171 LEU B C 1
ATOM 3316 O O . LEU B 1 171 ? 14.953 21.406 11.945 1 88.06 171 LEU B O 1
ATOM 3320 N N . ARG B 1 172 ? 16.875 21.641 10.805 1 88.56 172 ARG B N 1
ATOM 3321 C CA . ARG B 1 172 ? 16.344 20.953 9.641 1 88.56 172 ARG B CA 1
ATOM 3322 C C . ARG B 1 172 ? 15.945 19.516 9.992 1 88.56 172 ARG B C 1
ATOM 3324 O O . ARG B 1 172 ? 14.859 19.062 9.633 1 88.56 172 ARG B O 1
ATOM 3331 N N . ILE B 1 173 ? 16.828 18.797 10.703 1 89 173 ILE B N 1
ATOM 3332 C CA . ILE B 1 173 ? 16.578 17.391 11.031 1 89 173 ILE B CA 1
ATOM 3333 C C . ILE B 1 173 ? 15.383 17.297 11.984 1 89 173 ILE B C 1
ATOM 3335 O O . ILE B 1 173 ? 14.43 16.562 11.719 1 89 173 ILE B O 1
ATOM 3339 N N . PRO B 1 174 ? 15.344 18.062 13.008 1 87.69 174 PRO B N 1
ATOM 3340 C CA . PRO B 1 174 ? 14.195 18 13.914 1 87.69 174 PRO B CA 1
ATOM 3341 C C . PRO B 1 174 ? 12.883 18.375 13.234 1 87.69 174 PRO B C 1
ATOM 3343 O O . PRO B 1 174 ? 11.836 17.781 13.523 1 87.69 174 PRO B O 1
ATOM 3346 N N . SER B 1 175 ? 12.984 19.344 12.367 1 86.12 175 SER B N 1
ATOM 3347 C CA . SER B 1 175 ? 11.773 19.781 11.672 1 86.12 175 SER B CA 1
ATOM 3348 C C . SER B 1 175 ? 11.281 18.703 10.695 1 86.12 175 SER B C 1
ATOM 3350 O O . SER B 1 175 ? 10.094 18.656 10.383 1 86.12 175 SER B O 1
ATOM 3352 N N . ALA B 1 176 ? 12.172 17.844 10.25 1 91.12 176 ALA B N 1
ATOM 3353 C CA . ALA B 1 176 ? 11.844 16.844 9.242 1 91.12 176 ALA B CA 1
ATOM 3354 C C . ALA B 1 176 ? 11.359 15.555 9.891 1 91.12 176 ALA B C 1
ATOM 3356 O O . ALA B 1 176 ? 10.797 14.688 9.219 1 91.12 176 ALA B O 1
ATOM 3357 N N . LEU B 1 177 ? 11.547 15.438 11.195 1 90.69 177 LEU B N 1
ATOM 3358 C CA . LEU B 1 177 ? 11.328 14.164 11.883 1 90.69 177 LEU B CA 1
ATOM 3359 C C . LEU B 1 177 ? 9.867 13.742 11.797 1 90.69 177 LEU B C 1
ATOM 3361 O O . LEU B 1 177 ? 9.57 12.562 11.633 1 90.69 177 LEU B O 1
ATOM 3365 N N . VAL B 1 178 ? 9 14.68 11.867 1 87.75 178 VAL B N 1
ATOM 3366 C CA . VAL B 1 178 ? 7.578 14.367 11.852 1 87.75 178 VAL B CA 1
ATOM 3367 C C . VAL B 1 178 ? 7.203 13.719 10.523 1 87.75 178 VAL B C 1
ATOM 3369 O O . VAL B 1 178 ? 6.559 12.664 10.492 1 87.75 178 VAL B O 1
ATOM 3372 N N . LEU B 1 179 ? 7.672 14.305 9.477 1 90.31 179 LEU B N 1
ATOM 3373 C CA . LEU B 1 179 ? 7.355 13.781 8.148 1 90.31 179 LEU B CA 1
ATOM 3374 C C . LEU B 1 179 ? 8.133 12.492 7.879 1 90.31 179 LEU B C 1
ATOM 3376 O O . LEU B 1 179 ? 7.633 11.602 7.191 1 90.31 179 LEU B O 1
ATOM 3380 N N . ILE B 1 180 ? 9.305 12.445 8.406 1 93.69 180 ILE B N 1
ATOM 3381 C CA . ILE B 1 180 ? 10.102 11.234 8.234 1 93.69 180 ILE B CA 1
ATOM 3382 C C . ILE B 1 180 ? 9.398 10.062 8.914 1 93.69 180 ILE B C 1
ATOM 3384 O O . ILE B 1 180 ? 9.305 8.969 8.336 1 93.69 180 ILE B O 1
ATOM 3388 N N . PHE B 1 181 ? 8.867 10.25 10.062 1 92.81 181 PHE B N 1
ATOM 3389 C CA . PHE B 1 181 ? 8.18 9.18 10.766 1 92.81 181 PHE B CA 1
ATOM 3390 C C . PHE B 1 181 ? 6.879 8.805 10.062 1 92.81 181 PHE B C 1
ATOM 3392 O O . PHE B 1 181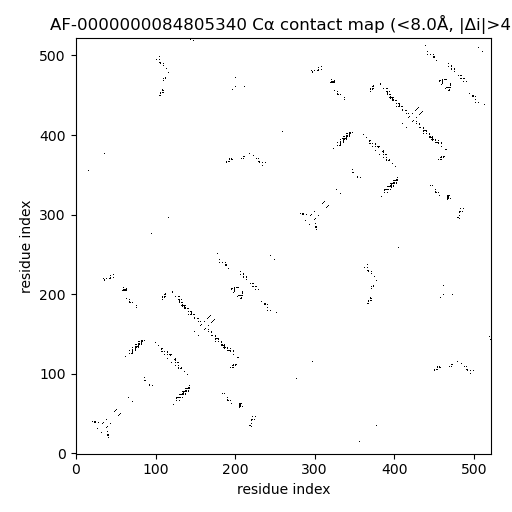 ? 6.477 7.645 10.062 1 92.81 181 PHE B O 1
ATOM 3399 N N . ALA B 1 182 ? 6.191 9.805 9.469 1 88.19 182 ALA B N 1
ATOM 3400 C CA . ALA B 1 182 ? 5.023 9.492 8.648 1 88.19 182 ALA B CA 1
ATOM 3401 C C . ALA B 1 182 ? 5.395 8.555 7.5 1 88.19 182 ALA B C 1
ATOM 3403 O O . ALA B 1 182 ? 4.66 7.609 7.199 1 88.19 182 ALA B O 1
ATOM 3404 N N . GLY B 1 183 ? 6.52 8.82 6.934 1 92.81 183 GLY B N 1
ATOM 3405 C CA . GLY B 1 183 ? 7.02 7.949 5.879 1 92.81 183 GLY B CA 1
ATOM 3406 C C . GLY B 1 183 ? 7.383 6.562 6.371 1 92.81 183 GLY B C 1
ATOM 3407 O O . GLY B 1 183 ? 7.156 5.57 5.676 1 92.81 183 GLY B O 1
ATOM 3408 N N . LEU B 1 184 ? 7.906 6.531 7.578 1 95.06 184 LEU B N 1
ATOM 3409 C CA . LEU B 1 184 ? 8.273 5.25 8.18 1 95.06 184 LEU B CA 1
ATOM 3410 C C . LEU B 1 184 ? 7.031 4.406 8.453 1 95.06 184 LEU B C 1
ATOM 3412 O O . LEU B 1 184 ? 7.062 3.184 8.305 1 95.06 184 LEU B O 1
ATOM 3416 N N . GLU B 1 185 ? 6.016 5.047 8.836 1 91.12 185 GLU B N 1
ATOM 3417 C CA . GLU B 1 185 ? 4.766 4.332 9.094 1 91.12 185 GLU B CA 1
ATOM 3418 C C . GLU B 1 185 ? 4.207 3.727 7.809 1 91.12 185 GLU B C 1
ATOM 3420 O O . GLU B 1 185 ? 3.768 2.576 7.801 1 91.12 185 GLU B O 1
ATOM 3425 N N . ILE B 1 186 ? 4.266 4.461 6.789 1 89.44 186 ILE B N 1
ATOM 3426 C CA . ILE B 1 186 ? 3.809 3.969 5.492 1 89.44 186 ILE B CA 1
ATOM 3427 C C . ILE B 1 186 ? 4.699 2.818 5.031 1 89.44 186 ILE B C 1
ATOM 3429 O O . ILE B 1 186 ? 4.203 1.791 4.562 1 89.44 186 ILE B O 1
ATOM 3433 N N . ALA B 1 187 ? 5.957 3.012 5.23 1 95.5 187 ALA B N 1
ATOM 3434 C CA . ALA B 1 187 ? 6.922 1.994 4.82 1 95.5 187 ALA B CA 1
ATOM 3435 C C . ALA B 1 187 ? 6.703 0.692 5.586 1 95.5 187 ALA B C 1
ATOM 3437 O O . ALA B 1 187 ? 6.875 -0.397 5.031 1 95.5 187 ALA B O 1
ATOM 3438 N N . ALA B 1 188 ? 6.375 0.831 6.836 1 94.69 188 ALA B N 1
ATOM 3439 C CA . ALA B 1 188 ? 6.152 -0.358 7.652 1 94.69 188 ALA B CA 1
ATOM 3440 C C . ALA B 1 188 ? 5 -1.194 7.102 1 94.69 188 ALA B C 1
ATOM 3442 O O . ALA B 1 188 ? 5.094 -2.422 7.035 1 94.69 188 ALA B O 1
ATOM 3443 N N . VAL B 1 189 ? 3.979 -0.567 6.707 1 89.56 189 VAL B N 1
ATOM 3444 C CA . VAL B 1 189 ? 2.82 -1.246 6.133 1 89.56 189 VAL B CA 1
ATOM 3445 C C . VAL B 1 189 ? 3.193 -1.855 4.785 1 89.56 189 VAL B C 1
ATOM 3447 O O . VAL B 1 189 ? 2.857 -3.008 4.504 1 89.56 189 VAL B O 1
ATOM 3450 N N . LEU B 1 190 ? 3.92 -1.149 4.016 1 92.5 190 LEU B N 1
ATOM 3451 C CA . LEU B 1 190 ? 4.305 -1.597 2.68 1 92.5 190 LEU B CA 1
ATOM 3452 C C . LEU B 1 190 ? 5.309 -2.74 2.758 1 92.5 190 LEU B C 1
ATOM 3454 O O . LEU B 1 190 ? 5.375 -3.58 1.857 1 92.5 190 LEU B O 1
ATOM 3458 N N . ALA B 1 191 ? 6.086 -2.703 3.838 1 96.88 191 ALA B N 1
ATOM 3459 C CA . ALA B 1 191 ? 7.051 -3.785 4.02 1 96.88 191 ALA B CA 1
ATOM 3460 C C . ALA B 1 191 ? 6.348 -5.137 4.086 1 96.88 191 ALA B C 1
ATOM 3462 O O . ALA B 1 191 ? 6.801 -6.113 3.482 1 96.88 191 ALA B O 1
ATOM 3463 N N . VAL B 1 192 ? 5.285 -5.191 4.777 1 95.94 192 VAL B N 1
ATOM 3464 C CA . VAL B 1 192 ? 4.52 -6.43 4.914 1 95.94 192 VAL B CA 1
ATOM 3465 C C . VAL B 1 192 ? 3.914 -6.812 3.564 1 95.94 192 VAL B C 1
ATOM 3467 O O . VAL B 1 192 ? 3.984 -7.969 3.152 1 95.94 192 VAL B O 1
ATOM 3470 N N . ILE B 1 193 ? 3.41 -5.859 2.859 1 93.88 193 ILE B N 1
ATOM 3471 C CA . ILE B 1 193 ? 2.805 -6.09 1.552 1 93.88 193 ILE B CA 1
ATOM 3472 C C . ILE B 1 193 ? 3.863 -6.594 0.574 1 93.88 193 ILE B C 1
ATOM 3474 O O . ILE B 1 193 ? 3.645 -7.582 -0.134 1 93.88 193 ILE B O 1
ATOM 3478 N N . GLY B 1 194 ? 4.984 -5.938 0.583 1 95.88 194 GLY B N 1
ATOM 3479 C CA . GLY B 1 194 ? 6.055 -6.316 -0.323 1 95.88 194 GLY B CA 1
ATOM 3480 C C . GLY B 1 194 ? 6.527 -7.742 -0.125 1 95.88 194 GLY B C 1
ATOM 3481 O O . GLY B 1 194 ? 6.707 -8.484 -1.095 1 95.88 194 GLY B O 1
ATOM 3482 N N . ALA B 1 195 ? 6.738 -8.086 1.125 1 97.44 195 ALA B N 1
ATOM 3483 C CA . ALA B 1 195 ? 7.191 -9.438 1.43 1 97.44 195 ALA B CA 1
ATOM 3484 C C . ALA B 1 195 ? 6.168 -10.477 0.979 1 97.44 195 ALA B C 1
ATOM 3486 O O . ALA B 1 195 ? 6.52 -11.477 0.353 1 97.44 195 ALA B O 1
ATOM 3487 N N . ILE B 1 196 ? 4.922 -10.219 1.237 1 96.94 196 ILE B N 1
ATOM 3488 C CA . ILE B 1 196 ? 3.854 -11.156 0.917 1 96.94 196 ILE B CA 1
ATOM 3489 C C . ILE B 1 196 ? 3.715 -11.289 -0.598 1 96.94 196 ILE B C 1
ATOM 3491 O O . ILE B 1 196 ? 3.615 -12.398 -1.127 1 96.94 196 ILE B O 1
ATOM 3495 N N . VAL B 1 197 ? 3.76 -10.18 -1.294 1 95.62 197 VAL B N 1
ATOM 3496 C CA . VAL B 1 197 ? 3.623 -10.195 -2.746 1 95.62 197 VAL B CA 1
ATOM 3497 C C . VAL B 1 197 ? 4.793 -10.945 -3.371 1 95.62 197 VAL B C 1
ATOM 3499 O O . VAL B 1 197 ? 4.605 -11.742 -4.293 1 95.62 197 VAL B O 1
ATOM 3502 N N . GLY B 1 198 ? 5.988 -10.695 -2.844 1 96 198 GLY B N 1
ATOM 3503 C CA . GLY B 1 198 ? 7.145 -11.453 -3.309 1 96 198 GLY B CA 1
ATOM 3504 C C . GLY B 1 198 ? 6.988 -12.945 -3.133 1 96 198 GLY B C 1
ATOM 3505 O O . GLY B 1 198 ? 7.371 -13.727 -4.012 1 96 198 GLY B O 1
ATOM 3506 N N . GLU B 1 199 ? 6.445 -13.305 -2.037 1 96.69 199 GLU B N 1
ATOM 3507 C CA . GLU B 1 199 ? 6.262 -14.727 -1.745 1 96.69 199 GLU B CA 1
ATOM 3508 C C . GLU B 1 199 ? 5.152 -15.328 -2.604 1 96.69 199 GLU B C 1
ATOM 3510 O O . GLU B 1 199 ? 5.203 -16.5 -2.955 1 96.69 199 GLU B O 1
ATOM 3515 N N . PHE B 1 200 ? 4.098 -14.531 -2.947 1 95.19 200 PHE B N 1
ATOM 3516 C CA . PHE B 1 200 ? 3.023 -14.992 -3.818 1 95.19 200 PHE B CA 1
ATOM 3517 C C . PHE B 1 200 ? 3.551 -15.305 -5.211 1 95.19 200 PHE B C 1
ATOM 3519 O O . PHE B 1 200 ? 3.133 -16.281 -5.836 1 95.19 200 PHE B O 1
ATOM 3526 N N . VAL B 1 201 ? 4.43 -14.414 -5.648 1 93.62 201 VAL B N 1
ATOM 3527 C CA . VAL B 1 201 ? 4.902 -14.531 -7.023 1 93.62 201 VAL B CA 1
ATOM 3528 C C . VAL B 1 201 ? 5.844 -15.727 -7.152 1 93.62 201 VAL B C 1
ATOM 3530 O O . VAL B 1 201 ? 5.809 -16.438 -8.156 1 93.62 201 VAL B O 1
ATOM 3533 N N . GLY B 1 202 ? 6.68 -15.82 -6.086 1 92.25 202 GLY B N 1
ATOM 3534 C CA . GLY B 1 202 ? 7.598 -16.953 -6.129 1 92.25 202 GLY B CA 1
ATOM 3535 C C . GLY B 1 202 ? 8.406 -17.109 -4.855 1 92.25 202 GLY B C 1
ATOM 3536 O O . GLY B 1 202 ? 9.258 -16.266 -4.547 1 92.25 202 GLY B O 1
ATOM 3537 N N . ALA B 1 203 ? 8.156 -18.25 -4.254 1 94.06 203 ALA B N 1
ATOM 3538 C CA . ALA B 1 203 ? 8.891 -18.562 -3.033 1 94.06 203 ALA B CA 1
ATOM 3539 C C . ALA B 1 203 ? 8.812 -20.047 -2.713 1 94.06 203 ALA B C 1
ATOM 3541 O O . ALA B 1 203 ? 7.988 -20.766 -3.275 1 94.06 203 ALA B O 1
ATOM 3542 N N . GLN B 1 204 ? 9.781 -20.438 -1.874 1 94.56 204 GLN B N 1
ATOM 3543 C CA . GLN B 1 204 ? 9.75 -21.812 -1.384 1 94.56 204 GLN B CA 1
ATOM 3544 C C . GLN B 1 204 ? 9.438 -21.859 0.109 1 94.56 204 GLN B C 1
ATOM 3546 O O . GLN B 1 204 ? 9.102 -22.922 0.646 1 94.56 204 GLN B O 1
ATOM 3551 N N . VAL B 1 205 ? 9.641 -20.797 0.655 1 96.69 205 VAL B N 1
ATOM 3552 C CA . VAL B 1 205 ? 9.367 -20.656 2.082 1 96.69 205 VAL B CA 1
ATOM 3553 C C . VAL B 1 205 ? 8.781 -19.266 2.361 1 96.69 205 VAL B C 1
ATOM 3555 O O . VAL B 1 205 ? 9.031 -18.312 1.612 1 96.69 205 VAL B O 1
ATOM 3558 N N . GLY B 1 206 ? 7.938 -19.172 3.432 1 98 206 GLY B N 1
ATOM 3559 C CA . GLY B 1 206 ? 7.289 -17.922 3.807 1 98 206 GLY B CA 1
ATOM 3560 C C . GLY B 1 206 ? 5.812 -18.094 4.109 1 98 206 GLY B C 1
ATOM 3561 O O . GLY B 1 206 ? 5.168 -19.016 3.605 1 98 206 GLY B O 1
ATOM 3562 N N . LEU B 1 207 ? 5.32 -17.203 4.836 1 98.31 207 LEU B N 1
ATOM 3563 C CA . LEU B 1 207 ? 3.904 -17.266 5.188 1 98.31 207 LEU B CA 1
ATOM 3564 C C . LEU B 1 207 ? 3.029 -17.062 3.955 1 98.31 207 LEU B C 1
ATOM 3566 O O . LEU B 1 207 ? 1.97 -17.672 3.834 1 98.31 207 LEU B O 1
ATOM 3570 N N . GLY B 1 208 ? 3.453 -16.125 3.115 1 96.94 208 GLY B N 1
ATOM 3571 C CA . GLY B 1 208 ? 2.732 -15.977 1.86 1 96.94 208 GLY B CA 1
ATOM 3572 C C . GLY B 1 208 ? 2.723 -17.234 1.021 1 96.94 208 GLY B C 1
ATOM 3573 O O . GLY B 1 208 ? 1.698 -17.594 0.433 1 96.94 208 GLY B O 1
ATOM 3574 N N . TYR B 1 209 ? 3.811 -17.859 0.938 1 96.81 209 TYR B N 1
ATOM 3575 C CA . TYR B 1 209 ? 3.914 -19.141 0.257 1 96.81 209 TYR B CA 1
ATOM 3576 C C . TYR B 1 209 ? 2.984 -20.172 0.889 1 96.81 209 TYR B C 1
ATOM 3578 O O . TYR B 1 209 ? 2.316 -20.938 0.183 1 96.81 209 TYR B O 1
ATOM 3586 N N . LEU B 1 210 ? 3.018 -20.156 2.166 1 97.69 210 LEU B N 1
ATOM 3587 C CA . LEU B 1 210 ? 2.172 -21.109 2.891 1 97.69 210 LEU B CA 1
ATOM 3588 C C . LEU B 1 210 ? 0.697 -20.844 2.605 1 97.69 210 LEU B C 1
ATOM 3590 O O . LEU B 1 210 ? -0.09 -21.781 2.459 1 97.69 210 LEU B O 1
ATOM 3594 N N . VAL B 1 211 ? 0.267 -19.609 2.5 1 97.12 211 VAL B N 1
ATOM 3595 C CA . VAL B 1 211 ? -1.11 -19.25 2.18 1 97.12 211 VAL B CA 1
ATOM 3596 C C . VAL B 1 211 ? -1.488 -19.812 0.812 1 97.12 211 VAL B C 1
ATOM 3598 O O . VAL B 1 211 ? -2.557 -20.406 0.651 1 97.12 211 VAL B O 1
ATOM 3601 N N . VAL B 1 212 ? -0.625 -19.641 -0.121 1 95 212 VAL B N 1
ATOM 3602 C CA . VAL B 1 212 ? -0.885 -20.109 -1.481 1 95 212 VAL B CA 1
ATOM 3603 C C . VAL B 1 212 ? -0.977 -21.625 -1.502 1 95 212 VAL B C 1
ATOM 3605 O O . VAL B 1 212 ? -1.861 -22.203 -2.148 1 95 212 VAL B O 1
ATOM 3608 N N . THR B 1 213 ? -0.07 -22.312 -0.786 1 95.56 213 THR B N 1
ATOM 3609 C CA . THR B 1 213 ? -0.057 -23.766 -0.723 1 95.56 213 THR B CA 1
ATOM 3610 C C . THR B 1 213 ? -1.336 -24.297 -0.076 1 95.56 213 THR B C 1
ATOM 3612 O O . THR B 1 213 ? -1.944 -25.234 -0.572 1 95.56 213 THR B O 1
ATOM 3615 N N . LEU B 1 214 ? -1.696 -23.656 1.001 1 96.25 214 LEU B N 1
ATOM 3616 C CA . LEU B 1 214 ? -2.92 -24.062 1.686 1 96.25 214 LEU B CA 1
ATOM 3617 C C . LEU B 1 214 ? -4.145 -23.797 0.815 1 96.25 214 LEU B C 1
ATOM 3619 O O . LEU B 1 214 ? -5.113 -24.547 0.846 1 96.25 214 LEU B O 1
ATOM 3623 N N . ASN B 1 215 ? -4.09 -22.703 0.086 1 93.81 215 ASN B N 1
ATOM 3624 C CA . ASN B 1 215 ? -5.168 -22.359 -0.834 1 93.81 215 ASN B CA 1
ATOM 3625 C C . ASN B 1 215 ? -5.328 -23.406 -1.928 1 93.81 215 ASN B C 1
ATOM 3627 O O . ASN B 1 215 ? -6.445 -23.812 -2.252 1 93.81 215 ASN B O 1
ATOM 3631 N N . PHE B 1 216 ? -4.23 -23.859 -2.43 1 91.5 216 PHE B N 1
ATOM 3632 C CA . PHE B 1 216 ? -4.246 -24.875 -3.479 1 91.5 216 PHE B CA 1
ATOM 3633 C C . PHE B 1 216 ? -4.836 -26.188 -2.959 1 91.5 216 PHE B C 1
ATOM 3635 O O . PHE B 1 216 ? -5.496 -26.906 -3.703 1 91.5 216 PHE B O 1
ATOM 3642 N N . SER B 1 217 ? -4.602 -26.438 -1.704 1 94.44 217 SER B N 1
ATOM 3643 C CA . SER B 1 217 ? -5.145 -27.641 -1.095 1 94.44 217 SER B CA 1
ATOM 3644 C C . SER B 1 217 ? -6.539 -27.406 -0.529 1 94.44 217 SER B C 1
ATOM 3646 O O . SER B 1 217 ? -7.078 -28.25 0.192 1 94.44 217 SER B O 1
ATOM 3648 N N . LEU B 1 218 ? -7.047 -26.188 -0.703 1 94.25 218 LEU B N 1
ATOM 3649 C CA . LEU B 1 218 ? -8.383 -25.781 -0.29 1 94.25 218 LEU B CA 1
ATOM 3650 C C . LEU B 1 218 ? -8.547 -25.891 1.223 1 94.25 218 LEU B C 1
ATOM 3652 O O . LEU B 1 218 ? -9.625 -26.234 1.713 1 94.25 218 LEU B O 1
ATOM 3656 N N . ASP B 1 219 ? -7.461 -25.781 1.901 1 96.06 219 ASP B N 1
ATOM 3657 C CA . ASP B 1 219 ? -7.477 -25.703 3.359 1 96.06 219 ASP B CA 1
ATOM 3658 C C . ASP B 1 219 ? -7.766 -24.281 3.834 1 96.06 219 ASP B C 1
ATOM 3660 O O . ASP B 1 219 ? -6.875 -23.609 4.344 1 96.06 219 ASP B O 1
ATOM 3664 N N . VAL B 1 220 ? -9 -23.938 3.816 1 96.31 220 VAL B N 1
ATOM 3665 C CA . VAL B 1 220 ? -9.43 -22.578 4.074 1 96.31 220 VAL B CA 1
ATOM 3666 C C . VAL B 1 220 ? -9.172 -22.219 5.539 1 96.31 220 VAL B C 1
ATOM 3668 O O . VAL B 1 220 ? -8.773 -21.094 5.852 1 96.31 220 VAL B O 1
ATOM 3671 N N . ALA B 1 221 ? -9.375 -23.141 6.395 1 96.94 221 ALA B N 1
ATOM 3672 C CA . ALA B 1 221 ? -9.086 -22.891 7.805 1 96.94 221 ALA B CA 1
ATOM 3673 C C . ALA B 1 221 ? -7.617 -22.547 8.016 1 96.94 221 ALA B C 1
ATOM 3675 O O . ALA B 1 221 ? -7.285 -21.656 8.812 1 96.94 221 ALA B O 1
ATOM 3676 N N . GLY B 1 222 ? -6.801 -23.281 7.309 1 96.81 222 GLY B N 1
ATOM 3677 C CA . GLY B 1 222 ? -5.379 -23 7.371 1 96.81 222 GLY B CA 1
ATOM 3678 C C . GLY B 1 222 ? -5.027 -21.625 6.848 1 96.81 222 GLY B C 1
ATOM 3679 O O . GLY B 1 222 ? -4.176 -20.938 7.418 1 96.81 222 GLY B O 1
ATOM 3680 N N . VAL B 1 223 ? -5.676 -21.266 5.758 1 96.5 223 VAL B N 1
ATOM 3681 C CA . VAL B 1 223 ? -5.453 -19.938 5.176 1 96.5 223 VAL B CA 1
ATOM 3682 C C . VAL B 1 223 ? -5.801 -18.859 6.199 1 96.5 223 VAL B C 1
ATOM 3684 O O . VAL B 1 223 ? -5.016 -17.938 6.434 1 96.5 223 VAL B O 1
ATOM 3687 N N . PHE B 1 224 ? -6.941 -19.016 6.855 1 96.06 224 PHE B N 1
ATOM 3688 C CA . PHE B 1 224 ? -7.352 -18.062 7.875 1 96.06 224 PHE B CA 1
ATOM 3689 C C . PHE B 1 224 ? -6.352 -18.031 9.023 1 96.06 224 PHE B C 1
ATOM 3691 O O . PHE B 1 224 ? -6.039 -16.953 9.547 1 96.06 224 PHE B O 1
ATOM 3698 N N . ALA B 1 225 ? -5.902 -19.141 9.383 1 97.06 225 ALA B N 1
ATOM 3699 C CA . ALA B 1 225 ? -4.938 -19.234 10.477 1 97.06 225 ALA B CA 1
ATOM 3700 C C . ALA B 1 225 ? -3.674 -18.438 10.156 1 97.06 225 ALA B C 1
ATOM 3702 O O . ALA B 1 225 ? -3.197 -17.656 10.984 1 97.06 225 ALA B O 1
ATOM 3703 N N . VAL B 1 226 ? -3.121 -18.609 8.977 1 97.25 226 VAL B N 1
ATOM 3704 C CA . VAL B 1 226 ? -1.896 -17.922 8.578 1 97.25 226 VAL B CA 1
ATOM 3705 C C . VAL B 1 226 ? -2.162 -16.438 8.43 1 97.25 226 VAL B C 1
ATOM 3707 O O . VAL B 1 226 ? -1.299 -15.609 8.742 1 97.25 226 VAL B O 1
ATOM 3710 N N . LEU B 1 227 ? -3.346 -16.078 7.973 1 95.12 227 LEU B N 1
ATOM 3711 C CA . LEU B 1 227 ? -3.719 -14.672 7.848 1 95.12 227 LEU B CA 1
ATOM 3712 C C . LEU B 1 227 ? -3.729 -13.992 9.211 1 95.12 227 LEU B C 1
ATOM 3714 O O . LEU B 1 227 ? -3.369 -12.82 9.328 1 95.12 227 LEU B O 1
ATOM 3718 N N . ILE B 1 228 ? -4.148 -14.68 10.219 1 94.56 228 ILE B N 1
ATOM 3719 C CA . ILE B 1 228 ? -4.133 -14.148 11.578 1 94.56 228 ILE B CA 1
ATOM 3720 C C . ILE B 1 228 ? -2.697 -13.844 12 1 94.56 228 ILE B C 1
ATOM 3722 O O . ILE B 1 228 ? -2.422 -12.789 12.578 1 94.56 228 ILE B O 1
ATOM 3726 N N . VAL B 1 229 ? -1.815 -14.742 11.68 1 96.5 229 VAL B N 1
ATOM 3727 C CA . VAL B 1 229 ? -0.406 -14.562 12.008 1 96.5 229 VAL B CA 1
ATOM 3728 C C . VAL B 1 229 ? 0.151 -13.367 11.242 1 96.5 229 VAL B C 1
ATOM 3730 O O . VAL B 1 229 ? 0.866 -12.531 11.805 1 96.5 229 VAL B O 1
ATOM 3733 N N . LEU B 1 230 ? -0.194 -13.281 10.008 1 96.12 230 LEU B N 1
ATOM 3734 C CA . LEU B 1 230 ? 0.247 -12.156 9.18 1 96.12 230 LEU B CA 1
ATOM 3735 C C . LEU B 1 230 ? -0.298 -10.836 9.727 1 96.12 230 LEU B C 1
ATOM 3737 O O . LEU B 1 230 ? 0.403 -9.828 9.719 1 96.12 230 LEU B O 1
ATOM 3741 N N . SER B 1 231 ? -1.518 -10.867 10.133 1 93.81 231 SER B N 1
ATOM 3742 C CA . SER B 1 231 ? -2.127 -9.68 10.727 1 93.81 231 SER B CA 1
ATOM 3743 C C . SER B 1 231 ? -1.399 -9.258 12 1 93.81 231 SER B C 1
ATOM 3745 O O . SER B 1 231 ? -1.213 -8.062 12.242 1 93.81 231 SER B O 1
ATOM 3747 N N . ALA B 1 232 ? -1.021 -10.203 12.773 1 94.94 232 ALA B N 1
ATOM 3748 C CA . ALA B 1 232 ? -0.259 -9.922 13.992 1 94.94 232 ALA B CA 1
ATOM 3749 C C . ALA B 1 232 ? 1.073 -9.258 13.656 1 94.94 232 ALA B C 1
ATOM 3751 O O . ALA B 1 232 ? 1.517 -8.352 14.375 1 94.94 232 ALA B O 1
ATOM 3752 N N . ILE B 1 233 ? 1.69 -9.703 12.641 1 96.06 233 ILE B N 1
ATOM 3753 C CA . ILE B 1 233 ? 2.951 -9.109 12.203 1 96.06 233 ILE B CA 1
ATOM 3754 C C . ILE B 1 233 ? 2.721 -7.66 11.789 1 96.06 233 ILE B C 1
ATOM 3756 O O . ILE B 1 233 ? 3.486 -6.77 12.164 1 96.06 233 ILE B O 1
ATOM 3760 N N . GLY B 1 234 ? 1.681 -7.465 10.961 1 93.25 234 GLY B N 1
ATOM 3761 C CA . GLY B 1 234 ? 1.34 -6.105 10.578 1 93.25 234 GLY B CA 1
ATOM 3762 C C . GLY B 1 234 ? 1.092 -5.191 11.758 1 93.25 234 GLY B C 1
ATOM 3763 O O . GLY B 1 234 ? 1.567 -4.055 11.789 1 93.25 234 GLY B O 1
ATOM 3764 N N . LEU B 1 235 ? 0.365 -5.672 12.75 1 91.88 235 LEU B N 1
ATOM 3765 C CA . LEU B 1 235 ? 0.081 -4.91 13.961 1 91.88 235 LEU B CA 1
ATOM 3766 C C . LEU B 1 235 ? 1.362 -4.621 14.734 1 91.88 235 LEU B C 1
ATOM 3768 O O . LEU B 1 235 ? 1.531 -3.531 15.281 1 91.88 235 LEU B O 1
ATOM 3772 N N . ALA B 1 236 ? 2.189 -5.602 14.781 1 94.69 236 ALA B N 1
ATOM 3773 C CA . ALA B 1 236 ? 3.465 -5.43 15.477 1 94.69 236 ALA B CA 1
ATOM 3774 C C . ALA B 1 236 ? 4.316 -4.363 14.797 1 94.69 236 ALA B C 1
ATOM 3776 O O . ALA B 1 236 ? 4.918 -3.52 15.469 1 94.69 236 ALA B O 1
ATOM 3777 N N . MET B 1 237 ? 4.367 -4.445 13.492 1 94.06 237 MET B N 1
ATOM 3778 C CA . MET B 1 237 ? 5.133 -3.447 12.75 1 94.06 237 MET B CA 1
ATOM 3779 C C . MET B 1 237 ? 4.578 -2.049 12.992 1 94.06 237 MET B C 1
ATOM 3781 O O . MET B 1 237 ? 5.34 -1.098 13.18 1 94.06 237 MET B O 1
ATOM 3785 N N . HIS B 1 238 ? 3.307 -1.949 12.93 1 88.5 238 HIS B N 1
ATOM 3786 C CA . HIS B 1 238 ? 2.652 -0.676 13.203 1 88.5 238 HIS B CA 1
ATOM 3787 C C . HIS B 1 238 ? 2.986 -0.179 14.609 1 88.5 238 HIS B C 1
ATOM 3789 O O . HIS B 1 238 ? 3.312 0.996 14.789 1 88.5 238 HIS B O 1
ATOM 3795 N N . ALA B 1 239 ? 2.924 -1.013 15.609 1 90.19 239 ALA B N 1
ATOM 3796 C CA . ALA B 1 239 ? 3.191 -0.663 17 1 90.19 239 ALA B CA 1
ATOM 3797 C C . ALA B 1 239 ? 4.641 -0.222 17.188 1 90.19 239 ALA B C 1
ATOM 3799 O O . ALA B 1 239 ? 4.918 0.717 17.938 1 90.19 239 ALA B O 1
ATOM 3800 N N . ILE B 1 240 ? 5.492 -0.884 16.531 1 93 240 ILE B N 1
ATOM 3801 C CA . ILE B 1 240 ? 6.914 -0.569 16.625 1 93 240 ILE B CA 1
ATOM 3802 C C . ILE B 1 240 ? 7.172 0.832 16.078 1 93 240 ILE B C 1
ATOM 3804 O O . ILE B 1 240 ? 7.875 1.631 16.703 1 93 240 ILE B O 1
ATOM 3808 N N . THR B 1 241 ? 6.625 1.114 14.938 1 90.75 241 THR B N 1
ATOM 3809 C CA . THR B 1 241 ? 6.844 2.418 14.32 1 90.75 241 THR B CA 1
ATOM 3810 C C . THR B 1 241 ? 6.191 3.523 15.141 1 90.75 241 THR B C 1
ATOM 3812 O O . THR B 1 241 ? 6.758 4.609 15.289 1 90.75 241 THR B O 1
ATOM 3815 N N . ARG B 1 242 ? 5.047 3.254 15.688 1 86.5 242 ARG B N 1
ATOM 3816 C CA . ARG B 1 242 ? 4.375 4.227 16.547 1 86.5 242 ARG B CA 1
ATOM 3817 C C . ARG B 1 242 ? 5.168 4.473 17.828 1 86.5 242 ARG B C 1
ATOM 3819 O O . ARG B 1 242 ? 5.254 5.605 18.297 1 86.5 242 ARG B O 1
ATOM 3826 N N . TYR B 1 243 ? 5.602 3.428 18.344 1 90.38 243 TYR B N 1
ATOM 3827 C CA . TYR B 1 243 ? 6.414 3.547 19.547 1 90.38 243 TYR B CA 1
ATOM 3828 C C . TYR B 1 243 ? 7.668 4.371 19.281 1 90.38 243 TYR B C 1
ATOM 3830 O O . TYR B 1 243 ? 8.039 5.23 20.078 1 90.38 243 TYR B O 1
ATOM 3838 N N . ALA B 1 244 ? 8.281 4.133 18.203 1 90.25 244 ALA B N 1
ATOM 3839 C CA . ALA B 1 244 ? 9.461 4.906 17.828 1 90.25 244 ALA B CA 1
ATOM 3840 C C . ALA B 1 244 ? 9.109 6.375 17.625 1 90.25 244 ALA B C 1
ATOM 3842 O O . ALA B 1 244 ? 9.875 7.262 18.016 1 90.25 244 ALA B O 1
ATOM 3843 N N . ALA B 1 245 ? 8.039 6.629 17 1 87.69 245 ALA B N 1
ATOM 3844 C CA . ALA B 1 245 ? 7.586 8 16.797 1 87.69 245 ALA B CA 1
ATOM 3845 C C . ALA B 1 245 ? 7.355 8.719 18.109 1 87.69 245 ALA B C 1
ATOM 3847 O O . ALA B 1 245 ? 7.77 9.867 18.281 1 87.69 245 ALA B O 1
ATOM 3848 N N . ARG B 1 246 ? 6.727 8.086 19.047 1 85.38 246 ARG B N 1
ATOM 3849 C CA . ARG B 1 246 ? 6.434 8.68 20.344 1 85.38 246 ARG B CA 1
ATOM 3850 C C . ARG B 1 246 ? 7.715 9 21.094 1 85.38 246 ARG B C 1
ATOM 3852 O O . ARG B 1 246 ? 7.785 10 21.828 1 85.38 246 ARG B O 1
ATOM 3859 N N . ARG B 1 247 ? 8.57 8.188 20.938 1 84.38 247 ARG B N 1
ATOM 3860 C CA . ARG B 1 247 ? 9.82 8.352 21.672 1 84.38 247 ARG B CA 1
ATOM 3861 C C . ARG B 1 247 ? 10.641 9.492 21.094 1 84.38 247 ARG B C 1
ATOM 3863 O O . ARG B 1 247 ? 11.312 10.219 21.828 1 84.38 247 ARG B O 1
ATOM 3870 N N . TYR B 1 248 ? 10.516 9.68 19.828 1 79.88 248 TYR B N 1
ATOM 3871 C CA . TYR B 1 248 ? 11.445 10.609 19.219 1 79.88 248 TYR B CA 1
ATOM 3872 C C . TYR B 1 248 ? 10.742 11.891 18.797 1 79.88 248 TYR B C 1
ATOM 3874 O O . TYR B 1 248 ? 11.383 12.914 18.547 1 79.88 248 TYR B O 1
ATOM 3882 N N . ILE B 1 249 ? 9.43 11.852 18.594 1 72.06 249 ILE B N 1
ATOM 3883 C CA . ILE B 1 249 ? 8.727 13.055 18.156 1 72.06 249 ILE B CA 1
ATOM 3884 C C . ILE B 1 249 ? 7.898 13.609 19.312 1 72.06 249 ILE B C 1
ATOM 3886 O O . ILE B 1 249 ? 7.031 14.461 19.125 1 72.06 249 ILE B O 1
ATOM 3890 N N . PHE B 1 250 ? 7.996 13.086 20.422 1 62.66 250 PHE B N 1
ATOM 3891 C CA . PHE B 1 250 ? 7.191 13.477 21.578 1 62.66 250 PHE B CA 1
ATOM 3892 C C . PHE B 1 250 ? 7.207 14.984 21.766 1 62.66 250 PHE B C 1
ATOM 3894 O O . PHE B 1 250 ? 6.223 15.57 22.234 1 62.66 250 PHE B O 1
ATOM 3901 N N . TRP B 1 251 ? 8.195 15.516 21.344 1 56.91 251 TRP B N 1
ATOM 3902 C CA . TRP B 1 251 ? 8.312 16.938 21.641 1 56.91 251 TRP B CA 1
ATOM 3903 C C . TRP B 1 251 ? 7.559 17.766 20.609 1 56.91 251 TRP B C 1
ATOM 3905 O O . TRP B 1 251 ? 7.254 18.938 20.844 1 56.91 251 TRP B O 1
ATOM 3915 N N . ILE B 1 252 ? 7.445 17.156 19.359 1 55.78 252 ILE B N 1
ATOM 3916 C CA . ILE B 1 252 ? 6.836 17.953 18.297 1 55.78 252 ILE B CA 1
ATOM 3917 C C . ILE B 1 252 ? 5.312 17.906 18.438 1 55.78 252 ILE B C 1
ATOM 3919 O O . ILE B 1 252 ? 4.633 18.891 18.156 1 55.78 252 ILE B O 1
ATOM 3923 N N . ARG B 1 253 ? 4.797 16.656 18.75 1 50.78 253 ARG B N 1
ATOM 3924 C CA . ARG B 1 253 ? 3.352 16.484 18.844 1 50.78 253 ARG B CA 1
ATOM 3925 C C . ARG B 1 253 ? 2.752 17.438 19.875 1 50.78 253 ARG B C 1
ATOM 3927 O O . ARG B 1 253 ? 1.547 17.703 19.859 1 50.78 253 ARG B O 1
ATOM 3934 N N . ARG B 1 254 ? 3.473 17.781 20.797 1 44.88 254 ARG B N 1
ATOM 3935 C CA . ARG B 1 254 ? 2.836 18.734 21.703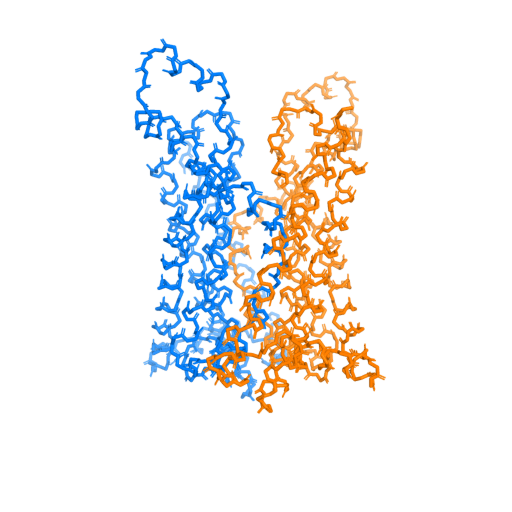 1 44.88 254 ARG B CA 1
ATOM 3936 C C . ARG B 1 254 ? 2.387 19.984 20.953 1 44.88 254 ARG B C 1
ATOM 3938 O O . ARG B 1 254 ? 1.564 20.766 21.453 1 44.88 254 ARG B O 1
ATOM 3945 N N . SER B 1 255 ? 3.076 20.328 19.859 1 42.72 255 SER B N 1
ATOM 3946 C CA . SER B 1 255 ? 2.516 21.469 19.172 1 42.72 255 SER B CA 1
ATOM 3947 C C . SER B 1 255 ? 1.319 21.078 18.312 1 42.72 255 SER B C 1
ATOM 3949 O O . SER B 1 255 ? 1.102 19.891 18.062 1 42.72 255 SER B O 1
ATOM 3951 N N . ASP B 1 256 ? 0.451 21.953 17.391 1 41.09 256 ASP B N 1
ATOM 3952 C CA . ASP B 1 256 ? -0.878 22.016 16.781 1 41.09 256 ASP B CA 1
ATOM 3953 C C . ASP B 1 256 ? -1.062 20.906 15.75 1 41.09 256 ASP B C 1
ATOM 3955 O O . ASP B 1 256 ? -1.953 20.984 14.898 1 41.09 256 ASP B O 1
ATOM 3959 N N . ALA B 1 257 ? -0.1 20.047 15.414 1 40.06 257 ALA B N 1
ATOM 3960 C CA . ALA B 1 257 ? -0.406 19.312 14.195 1 40.06 257 ALA B CA 1
ATOM 3961 C C . ALA B 1 257 ? -1.336 18.125 14.484 1 40.06 257 ALA B C 1
ATOM 3963 O O . ALA B 1 257 ? -1.139 17.406 15.461 1 40.06 257 ALA B O 1
ATOM 3964 N N . PRO B 1 258 ? -2.537 18.016 13.906 1 35.09 258 PRO B N 1
ATOM 3965 C CA . PRO B 1 258 ? -3.523 16.953 14.141 1 35.09 258 PRO B CA 1
ATOM 3966 C C . PRO B 1 258 ? -2.955 15.555 13.922 1 35.09 258 PRO B C 1
ATOM 3968 O O . PRO B 1 258 ? -2.455 15.258 12.836 1 35.09 258 PRO B O 1
ATOM 3971 N N . VAL B 1 259 ? -2.178 14.953 14.812 1 35.09 259 VAL B N 1
ATOM 3972 C CA . VAL B 1 259 ? -1.697 13.578 14.758 1 35.09 259 VAL B CA 1
ATOM 3973 C C . VAL B 1 259 ? -2.875 12.633 14.555 1 35.09 259 VAL B C 1
ATOM 3975 O O . VAL B 1 259 ? -3.902 12.758 15.227 1 35.09 259 VAL B O 1
ATOM 3978 N N . ILE B 1 260 ? -3.02 11.961 13.414 1 33.94 260 ILE B N 1
ATOM 3979 C CA . ILE B 1 260 ? -4.023 10.914 13.305 1 33.94 260 ILE B CA 1
ATOM 3980 C C . ILE B 1 260 ? -3.812 9.875 14.406 1 33.94 260 ILE B C 1
ATOM 3982 O O . ILE B 1 260 ? -2.721 9.312 14.531 1 33.94 260 ILE B O 1
ATOM 3986 N N . PRO B 1 261 ? -4.629 9.805 15.359 1 30.05 261 PRO B N 1
ATOM 3987 C CA . PRO B 1 261 ? -4.434 8.836 16.438 1 30.05 261 PRO B CA 1
ATOM 3988 C C . PRO B 1 261 ? -4.328 7.398 15.938 1 30.05 261 PRO B C 1
ATOM 3990 O O . PRO B 1 261 ? -4.875 7.07 14.883 1 30.05 261 PRO B O 1
#

InterPro domains:
  IPR000515 ABC transporter type 1, transmembrane domain MetI-like [PF00528] (75-248)
  IPR000515 ABC transporter type 1, transmembrane domain MetI-like [PS50928] (61-241)
  IPR000515 ABC transporter type 1, transmembrane domain MetI-like [cd06261] (57-235)
  IPR035906 MetI-like superfamily [G3DSA:1.10.3720.10] (52-248)
  IPR035906 MetI-like superfamily [SSF161098] (55-236)